Protein AF-0000000082407271 (afdb_homodimer)

Sequence (408 aa):
MTRVTVRSDEFPLDTDLMSVGQLERRRRLTTAVVEMLAAMPSDRIQVKEVSERSGVALGTLYRYFPTKQQLLAAAMAAWSGLESARRPEESRTGGEESNAYERVLALHRREMKAFERRPHFARLEIELHSSSDQFVIESLDQRAAAHRRMLFELMDGIPAETARVAAVAMGGTMLTALALWTSGRIGFAEAQRNVEDVIGLVLRMTRVTVRSDEFPLDTDLMSVGQLERRRRLTTAVVEMLAAMPSDRIQVKEVSERSGVALGTLYRYFPTKQQLLAAAMAAWSGLESARRPEESRTGGEESNAYERVLALHRREMKAFERRPHFARLEIELHSSSDQFVIESLDQRAAAHRRMLFELMDGIPAETARVAAVAMGGTMLTALALWTSGRIGFAEAQRNVEDVIGLVLR

Nearest PDB structures (foldseek):
  3mnl-assembly1_A  TM=8.620E-01  e=9.007E-08  Mycobacterium tuberculosis H37Rv
  5cxg-assembly2_D  TM=8.629E-01  e=4.430E-07  Mycobacterium tuberculosis H37Rv
  5cxg-assembly1_B  TM=8.508E-01  e=5.868E-07  Mycobacterium tuberculosis H37Rv
  5ua1-assembly2_A  TM=8.924E-01  e=3.170E-06  Mycobacterium tuberculosis H37Rv
  6en8-assembly1_E  TM=6.227E-01  e=3.106E-03  Sulfolobus acidocaldarius DSM 639

Solvent-accessible surface area (backbone atoms only — not comparable to full-atom values): 22002 Å² total; per-residue (Å²): 135,79,74,76,72,72,62,76,79,70,54,52,66,58,73,91,75,47,49,72,69,52,49,51,51,51,47,32,46,26,50,36,47,47,57,46,34,71,76,37,49,71,88,74,62,47,68,68,57,40,19,63,71,36,71,42,55,60,69,57,47,40,58,48,27,57,41,71,62,45,41,50,40,50,14,50,52,53,49,51,51,52,56,59,65,62,50,56,70,57,71,74,42,47,60,98,80,59,52,35,50,60,44,48,49,53,52,51,51,50,51,50,50,54,33,66,76,26,54,37,54,38,48,45,55,46,43,56,62,50,49,82,47,66,69,36,47,49,49,52,49,51,54,50,51,55,50,48,53,54,49,54,61,42,34,59,90,50,58,66,67,60,47,52,39,37,50,48,28,48,52,13,22,44,54,46,27,41,37,38,30,72,61,63,77,38,54,63,70,55,28,51,45,54,40,52,47,35,48,47,58,60,58,100,135,80,75,77,74,73,65,77,76,70,54,52,68,57,74,91,76,46,50,72,67,52,47,51,51,50,47,33,44,28,50,36,45,46,57,46,33,71,76,39,48,70,87,74,62,47,68,66,56,39,19,64,72,36,71,41,54,59,70,58,47,39,58,48,27,58,40,70,63,46,42,51,42,49,14,50,53,51,49,52,52,52,56,59,66,62,51,57,70,57,71,76,42,47,58,100,81,58,53,36,50,58,43,48,49,52,51,52,51,50,52,50,50,54,34,68,77,26,54,38,52,38,49,47,56,46,42,57,61,50,48,81,47,65,67,38,46,50,50,52,50,51,52,48,51,55,50,48,53,52,49,55,60,42,33,60,90,51,58,65,69,58,48,53,39,39,48,48,26,49,51,13,21,45,55,46,27,41,36,38,29,72,60,64,77,39,53,66,70,55,28,52,45,54,41,51,47,34,48,46,58,58,59,100

Secondary structure (DSSP, 8-state):
-------GGGSPPPGGG--HHHHHHHHHHHHHHHHHHHHS-GGG--HHHHHHHHT--HHHHHHH-SSHHHHHHHHHHHHHHHHHHTS-GGGSS--TT--HHHHHHHHHHHHHHHHHH-HHHHHHHHHHTT---HHHHHHHHHHHHHHHHHHHHHTTTS-HHHHHHHHHHHHHHHHHHHHHHHTTSS-HHHHHHHHHHHHHHHH-/-------GGGSPPPGGG--HHHHHHHHHHHHHHHHHHHHS-GGG--HHHHHHHHT--HHHHHHH-SSHHHHHHHHHHHHHHHHHHTS-GGGS---TT--HHHHHHHHHHHHHHHHHH-HHHHHHHHHHTT---HHHHHHHHHHHHHHHHHHHHHTTTS-HHHHHHHHHHHHHHHHHHHHHHHTTSS-HHHHHHHHHHHHHHHH-

Radius of gyration: 22.76 Å; Cα contacts (8 Å, |Δi|>4): 440; chains: 2; bounding box: 63×57×62 Å

InterPro domains:
  IPR001647 DNA-binding HTH domain, TetR-type [PF00440] (35-75)
  IPR001647 DNA-binding HTH domain, TetR-type [PS50977] (23-83)
  IPR009057 Homedomain-like superfamily [SSF46689] (21-80)
  IPR050109 HTH-type, TetR-like transcriptional regulator [PTHR30055] (24-203)

Structure (mmCIF, N/CA/C/O backbone):
data_AF-0000000082407271-model_v1
#
loop_
_entity.id
_entity.type
_entity.pdbx_description
1 polymer 'TetR/AcrR family transcriptional regulator'
#
loop_
_atom_site.group_PDB
_atom_site.id
_atom_site.type_symbol
_atom_site.label_atom_id
_atom_site.label_alt_id
_atom_site.label_comp_id
_atom_site.label_asym_id
_atom_site.label_entity_id
_atom_site.label_seq_id
_atom_site.pdbx_PDB_ins_code
_atom_site.Cartn_x
_atom_site.Cartn_y
_atom_site.Cartn_z
_atom_site.occupancy
_atom_site.B_iso_or_equiv
_atom_site.auth_seq_id
_atom_site.auth_comp_id
_atom_site.auth_asym_id
_atom_site.auth_atom_id
_atom_site.pdbx_PDB_model_num
ATOM 1 N N . MET A 1 1 ? 2.389 -2.088 34.719 1 23.22 1 MET A N 1
ATOM 2 C CA . MET A 1 1 ? 1.647 -2.445 33.5 1 23.22 1 MET A CA 1
ATOM 3 C C . MET A 1 1 ? 1.039 -1.208 32.844 1 23.22 1 MET A C 1
ATOM 5 O O . MET A 1 1 ? -0 -0.716 33.281 1 23.22 1 MET A O 1
ATOM 9 N N . THR A 1 2 ? 1.707 -0.12 32.594 1 26.27 2 THR A N 1
ATOM 10 C CA . THR A 1 2 ? 1.34 1.288 32.5 1 26.27 2 THR A CA 1
ATOM 11 C C . THR A 1 2 ? 0.487 1.542 31.266 1 26.27 2 THR A C 1
ATOM 13 O O . THR A 1 2 ? 0.85 1.132 30.172 1 26.27 2 THR A O 1
ATOM 16 N N . ARG A 1 3 ? -0.831 1.722 31.5 1 25.53 3 ARG A N 1
ATOM 17 C CA . ARG A 1 3 ? -1.879 2.041 30.531 1 25.53 3 ARG A CA 1
ATOM 18 C C . ARG A 1 3 ? -1.42 3.129 29.562 1 25.53 3 ARG A C 1
ATOM 20 O O . ARG A 1 3 ? -1.101 4.242 29.984 1 25.53 3 ARG A O 1
ATOM 27 N N . VAL A 1 4 ? -0.718 2.797 28.609 1 34.06 4 VAL A N 1
ATOM 28 C CA . VAL A 1 4 ? -0.452 3.904 27.703 1 34.06 4 VAL A CA 1
ATOM 29 C C . VAL A 1 4 ? -1.736 4.695 27.469 1 34.06 4 VAL A C 1
ATOM 31 O O . VAL A 1 4 ? -2.717 4.16 26.938 1 34.06 4 VAL A O 1
ATOM 34 N N . THR A 1 5 ? -2.154 5.688 28.094 1 30.83 5 THR A N 1
ATOM 35 C CA . THR A 1 5 ? -3.264 6.625 27.969 1 30.83 5 THR A CA 1
ATOM 36 C C . THR A 1 5 ? -3.389 7.129 26.531 1 30.83 5 THR A C 1
ATOM 38 O O . THR A 1 5 ? -2.486 7.793 26.031 1 30.83 5 THR A O 1
ATOM 41 N N . VAL A 1 6 ? -3.906 6.391 25.719 1 40.97 6 VAL A N 1
ATOM 42 C CA . VAL A 1 6 ? -4.289 6.949 24.422 1 40.97 6 VAL A CA 1
ATOM 43 C C . VAL A 1 6 ? -4.914 8.328 24.625 1 40.97 6 VAL A C 1
ATOM 45 O O . VAL A 1 6 ? -5.91 8.469 25.344 1 40.97 6 VAL A O 1
ATOM 48 N N . ARG A 1 7 ? -4.242 9.375 24.531 1 41.72 7 ARG A N 1
ATOM 49 C CA . ARG A 1 7 ? -4.812 10.703 24.719 1 41.72 7 ARG A CA 1
ATOM 50 C C . ARG A 1 7 ? -6.113 10.859 23.938 1 41.72 7 ARG A C 1
ATOM 52 O O . ARG A 1 7 ? -6.227 10.383 22.812 1 41.72 7 ARG A O 1
ATOM 59 N N . SER A 1 8 ? -7.289 10.914 24.453 1 47.66 8 SER A N 1
ATOM 60 C CA . SER A 1 8 ? -8.68 11.117 24.062 1 47.66 8 SER A CA 1
ATOM 61 C C . SER A 1 8 ? -8.766 11.914 22.766 1 47.66 8 SER A C 1
ATOM 63 O O . SER A 1 8 ? -9.672 11.688 21.953 1 47.66 8 SER A O 1
ATOM 65 N N . ASP A 1 9 ? -7.766 12.852 22.453 1 56.47 9 ASP A N 1
ATOM 66 C CA . ASP A 1 9 ? -7.762 13.875 21.406 1 56.47 9 ASP A CA 1
ATOM 67 C C . ASP A 1 9 ? -7.137 13.344 20.125 1 56.47 9 ASP A C 1
ATOM 69 O O . ASP A 1 9 ? -6.922 14.102 19.172 1 56.47 9 ASP A O 1
ATOM 73 N N . GLU A 1 10 ? -6.984 12.008 20.203 1 67.69 10 GLU A N 1
ATOM 74 C CA . GLU A 1 10 ? -6.215 11.469 19.078 1 67.69 10 GLU A CA 1
ATOM 75 C C . GLU A 1 10 ? -7.098 10.641 18.156 1 67.69 10 GLU A C 1
ATOM 77 O O . GLU A 1 10 ? -6.734 10.391 17 1 67.69 10 GLU A O 1
ATOM 82 N N . PHE A 1 11 ? -8.375 10.289 18.672 1 71.06 11 PHE A N 1
ATOM 83 C CA . PHE A 1 11 ? -9.219 9.414 17.875 1 71.06 11 PHE A CA 1
ATOM 84 C C . PHE A 1 11 ? -10.57 10.062 17.609 1 71.06 11 PHE A C 1
ATOM 86 O O . PHE A 1 11 ? -11.094 10.789 18.453 1 71.06 11 PHE A O 1
ATOM 93 N N . PRO A 1 12 ? -11.078 9.781 16.391 1 77.88 12 PRO A N 1
ATOM 94 C CA . PRO A 1 12 ? -12.43 10.25 16.062 1 77.88 12 PRO A CA 1
ATOM 95 C C . PRO A 1 12 ? -13.492 9.672 17 1 77.88 12 PRO A C 1
ATOM 97 O O . PRO A 1 12 ? -13.281 8.609 17.594 1 77.88 12 PRO A O 1
ATOM 100 N N . LEU A 1 13 ? -14.523 10.359 17.141 1 71.62 13 LEU A N 1
ATOM 101 C CA . LEU A 1 13 ? -15.672 9.883 17.891 1 71.62 13 LEU A CA 1
ATOM 102 C C . LEU A 1 13 ? -16.219 8.586 17.297 1 71.62 13 LEU A C 1
ATOM 104 O O . LEU A 1 13 ? -16.266 8.43 16.078 1 71.62 13 LEU A O 1
ATOM 108 N N . ASP A 1 14 ? -16.516 7.688 18.156 1 77.75 14 ASP A N 1
ATOM 109 C CA . ASP A 1 14 ? -17.109 6.418 17.75 1 77.75 14 ASP A CA 1
ATOM 110 C C . ASP A 1 14 ? -18.516 6.629 17.172 1 77.75 14 ASP A C 1
ATOM 112 O O . ASP A 1 14 ? -19.391 7.168 17.844 1 77.75 14 ASP A O 1
ATOM 116 N N . THR A 1 15 ? -18.719 6.188 16.016 1 82.31 15 THR A N 1
ATOM 117 C CA . THR A 1 15 ? -19.969 6.406 15.305 1 82.31 15 THR A CA 1
ATOM 118 C C . THR A 1 15 ? -21.141 5.738 16.047 1 82.31 15 THR A C 1
ATOM 120 O O . THR A 1 15 ? -22.266 6.203 15.969 1 82.31 15 THR A O 1
ATOM 123 N N . ASP A 1 16 ? -20.828 4.672 16.766 1 82.5 16 ASP A N 1
ATOM 124 C CA . ASP A 1 16 ? -21.859 3.941 17.484 1 82.5 16 ASP A CA 1
ATOM 125 C C . ASP A 1 16 ? -22.391 4.758 18.672 1 82.5 16 ASP A C 1
ATOM 127 O O . ASP A 1 16 ? -23.469 4.473 19.188 1 82.5 16 ASP A O 1
ATOM 131 N N . LEU A 1 17 ? -21.719 5.762 19.062 1 86 17 LEU A N 1
ATOM 132 C CA . LEU A 1 17 ? -22.078 6.562 20.219 1 86 17 LEU A CA 1
ATOM 133 C C . LEU A 1 17 ? -22.641 7.918 19.812 1 86 17 LEU A C 1
ATOM 135 O O . LEU A 1 17 ? -23.031 8.719 20.656 1 86 17 LEU A O 1
ATOM 139 N N . MET A 1 18 ? -22.734 8.047 18.531 1 88.56 18 MET A N 1
ATOM 140 C CA . MET A 1 18 ? -23.125 9.367 18.031 1 88.56 18 MET A CA 1
ATOM 141 C C . MET A 1 18 ? -24.641 9.492 17.953 1 88.56 18 MET A C 1
ATOM 143 O O . MET A 1 18 ? -25.328 8.531 17.625 1 88.56 18 MET A O 1
ATOM 147 N N . SER A 1 19 ? -25.062 10.672 18.266 1 92.19 19 SER A N 1
ATOM 148 C CA . SER A 1 19 ? -26.469 11.008 18.047 1 92.19 19 SER A CA 1
ATOM 149 C C . SER A 1 19 ? -26.781 11.148 16.562 1 92.19 19 SER A C 1
ATOM 151 O O . SER A 1 19 ? -25.875 11.133 15.734 1 92.19 19 SER A O 1
ATOM 153 N N . VAL A 1 20 ? -28.047 11.273 16.297 1 93.44 20 VAL A N 1
ATOM 154 C CA . VAL A 1 20 ? -28.484 11.453 14.914 1 93.44 20 VAL A CA 1
ATOM 155 C C . VAL A 1 20 ? -27.891 12.742 14.344 1 93.44 20 VAL A C 1
ATOM 157 O O . VAL A 1 20 ? -27.438 12.766 13.203 1 93.44 20 VAL A O 1
ATOM 160 N N . GLY A 1 21 ? -27.859 13.773 15.141 1 93.94 21 GLY A N 1
ATOM 161 C CA . GLY A 1 21 ? -27.281 15.047 14.727 1 93.94 21 GLY A CA 1
ATOM 162 C C . GLY A 1 21 ? -25.797 14.977 14.477 1 93.94 21 GLY A C 1
ATOM 163 O O . GLY A 1 21 ? -25.281 15.594 13.531 1 93.94 21 GLY A O 1
ATOM 164 N N . GLN A 1 22 ? -25.172 14.234 15.328 1 93.88 22 GLN A N 1
ATOM 165 C CA . GLN A 1 22 ? -23.734 14.055 15.18 1 93.88 22 GLN A CA 1
ATOM 166 C C . GLN A 1 22 ? -23.391 13.266 13.922 1 93.88 22 GLN A C 1
ATOM 168 O O . GLN A 1 22 ? -22.438 13.578 13.219 1 93.88 22 GLN A O 1
ATOM 173 N N . LEU A 1 23 ? -24.234 12.281 13.672 1 95.31 23 LEU A N 1
ATOM 174 C CA . LEU A 1 23 ? -24.031 11.461 12.477 1 95.31 23 LEU A CA 1
ATOM 175 C C . LEU A 1 23 ? -24.25 12.289 11.211 1 95.31 23 LEU A C 1
ATOM 177 O O . LEU A 1 23 ? -23.547 12.102 10.219 1 95.31 23 LEU A O 1
ATOM 181 N N . GLU A 1 24 ? -25.203 13.109 11.289 1 95.88 24 GLU A N 1
ATOM 182 C CA . GLU A 1 24 ? -25.484 13.977 10.148 1 95.88 24 GLU A CA 1
ATOM 183 C C . GLU A 1 24 ? -24.328 14.938 9.898 1 95.88 24 GLU A C 1
ATOM 185 O O . GLU A 1 24 ? -23.953 15.195 8.75 1 95.88 24 GLU A O 1
ATOM 190 N N . ARG A 1 25 ? -23.766 15.492 10.93 1 96.19 25 ARG A N 1
ATOM 191 C CA . ARG A 1 25 ? -22.625 16.375 10.805 1 96.19 25 ARG A CA 1
ATOM 192 C C . ARG A 1 25 ? -21.422 15.625 10.227 1 96.19 25 ARG A C 1
ATOM 194 O O . ARG A 1 25 ? -20.719 16.156 9.359 1 96.19 25 ARG A O 1
ATOM 201 N N . ARG A 1 26 ? -21.219 14.477 10.734 1 96.38 26 ARG A N 1
ATOM 202 C CA . ARG A 1 26 ? -20.141 13.641 10.234 1 96.38 26 ARG A CA 1
ATOM 203 C C . ARG A 1 26 ? -20.297 13.375 8.742 1 96.38 26 ARG A C 1
ATOM 205 O O . ARG A 1 26 ? -19.328 13.445 7.98 1 96.38 26 ARG A O 1
ATOM 212 N N . ARG A 1 27 ? -21.531 13.07 8.391 1 96.69 27 ARG A N 1
ATOM 213 C CA . ARG A 1 27 ? -21.844 12.789 6.992 1 96.69 27 ARG A CA 1
ATOM 214 C C . ARG A 1 27 ? -21.578 14.008 6.113 1 96.69 27 ARG A C 1
ATOM 216 O O . ARG A 1 27 ? -21.047 13.883 5.008 1 96.69 27 ARG A O 1
ATOM 223 N N . ARG A 1 28 ? -21.906 15.141 6.57 1 98.12 28 ARG A N 1
ATOM 224 C CA . ARG A 1 28 ? -21.672 16.359 5.809 1 98.12 28 ARG A CA 1
ATOM 225 C C . ARG A 1 28 ? -20.188 16.609 5.594 1 98.12 28 ARG A C 1
ATOM 227 O O . ARG A 1 28 ? -19.766 17.047 4.52 1 98.12 28 ARG A O 1
ATOM 234 N N . LEU A 1 29 ? -19.438 16.281 6.621 1 98.06 29 LEU A N 1
ATOM 235 C CA . LEU A 1 29 ? -18 16.453 6.531 1 98.06 29 LEU A CA 1
ATOM 236 C C . LEU A 1 29 ? -17.406 15.5 5.488 1 98.06 29 LEU A C 1
ATOM 238 O O . LEU A 1 29 ? -16.656 15.93 4.605 1 98.06 29 LEU A O 1
ATOM 242 N N . THR A 1 30 ? -17.828 14.25 5.562 1 97.88 30 THR A N 1
ATOM 243 C CA . THR A 1 30 ? -17.25 13.266 4.652 1 97.88 30 THR A CA 1
ATOM 244 C C . THR A 1 30 ? -17.766 13.492 3.229 1 97.88 30 THR A C 1
ATOM 246 O O . THR A 1 30 ? -17.016 13.328 2.266 1 97.88 30 THR A O 1
ATOM 249 N N . THR A 1 31 ? -19 13.938 3.123 1 97.81 31 THR A N 1
ATOM 250 C CA . THR A 1 31 ? -19.578 14.219 1.81 1 97.81 31 THR A CA 1
ATOM 251 C C . THR A 1 31 ? -18.828 15.383 1.146 1 97.81 31 THR A C 1
ATOM 253 O O . THR A 1 31 ? -18.531 15.336 -0.048 1 97.81 31 THR A O 1
ATOM 256 N N . ALA A 1 32 ? -18.531 16.375 1.905 1 98.56 32 ALA A N 1
ATOM 257 C CA . ALA A 1 32 ? -17.781 17.516 1.384 1 98.56 32 ALA A CA 1
ATOM 258 C C . ALA A 1 32 ? -16.422 17.078 0.856 1 98.56 32 ALA A C 1
ATOM 260 O O . ALA A 1 32 ? -16 17.516 -0.215 1 98.56 32 ALA A O 1
ATOM 261 N N . VAL A 1 33 ? -15.758 16.234 1.576 1 98.62 33 VAL A N 1
ATOM 262 C CA . VAL A 1 33 ? -14.43 15.773 1.18 1 98.62 33 VAL A CA 1
ATOM 263 C C . VAL A 1 33 ? -14.539 14.914 -0.077 1 98.62 33 VAL A C 1
ATOM 265 O O . VAL A 1 33 ? -13.719 15.023 -0.986 1 98.62 33 VAL A O 1
ATOM 268 N N . VAL A 1 34 ? -15.57 14.062 -0.129 1 98.12 34 VAL A N 1
ATOM 269 C CA . VAL A 1 34 ? -15.797 13.219 -1.299 1 98.12 34 VAL A CA 1
ATOM 270 C C . VAL A 1 34 ? -15.977 14.086 -2.539 1 98.12 34 VAL A C 1
ATOM 272 O O . VAL A 1 34 ? -15.406 13.805 -3.596 1 98.12 34 VAL A O 1
ATOM 275 N N . GLU A 1 35 ? -16.688 15.141 -2.393 1 97.81 35 GLU A N 1
ATOM 276 C CA . GLU A 1 35 ? -16.922 16.062 -3.5 1 97.81 35 GLU A CA 1
ATOM 277 C C . GLU A 1 35 ? -15.633 16.781 -3.908 1 97.81 35 GLU A C 1
ATOM 279 O O . GLU A 1 35 ? -15.367 16.953 -5.098 1 97.81 35 GLU A O 1
ATOM 284 N N . MET A 1 36 ? -14.891 17.156 -2.961 1 98.31 36 MET A N 1
ATOM 285 C CA . MET A 1 36 ? -13.641 17.859 -3.234 1 98.31 36 MET A CA 1
ATOM 286 C C . MET A 1 36 ? -12.641 16.938 -3.912 1 98.31 36 MET A C 1
ATOM 288 O O . MET A 1 36 ? -11.93 17.344 -4.832 1 98.31 36 MET A O 1
ATOM 292 N N . LEU A 1 37 ? -12.594 15.672 -3.49 1 97.69 37 LEU A N 1
ATOM 293 C CA . LEU A 1 37 ? -11.68 14.688 -4.051 1 97.69 37 LEU A CA 1
ATOM 294 C C . LEU A 1 37 ? -12.008 14.406 -5.516 1 97.69 37 LEU A C 1
ATOM 296 O O . LEU A 1 37 ? -11.148 13.953 -6.273 1 97.69 37 LEU A O 1
ATOM 300 N N . ALA A 1 38 ? -13.234 14.648 -5.898 1 96.06 38 ALA A N 1
ATOM 301 C CA . ALA A 1 38 ? -13.617 14.492 -7.301 1 96.06 38 ALA A CA 1
ATOM 302 C C . ALA A 1 38 ? -12.922 15.531 -8.172 1 96.06 38 ALA A C 1
ATOM 304 O O . ALA A 1 38 ? -12.664 15.289 -9.359 1 96.06 38 ALA A O 1
ATOM 305 N N . ALA A 1 39 ? -12.508 16.641 -7.539 1 95.94 39 ALA A N 1
ATOM 306 C CA . ALA A 1 39 ? -12.023 17.781 -8.32 1 95.94 39 ALA A CA 1
ATOM 307 C C . ALA A 1 39 ? -10.531 18.016 -8.078 1 95.94 39 ALA A C 1
ATOM 309 O O . ALA A 1 39 ? -9.852 18.609 -8.914 1 95.94 39 ALA A O 1
ATOM 310 N N . MET A 1 40 ? -10.031 17.562 -6.945 1 96.56 40 MET A N 1
ATOM 311 C CA . MET A 1 40 ? -8.648 17.891 -6.617 1 96.56 40 MET A CA 1
ATOM 312 C C . MET A 1 40 ? -8 16.797 -5.789 1 96.56 40 MET A C 1
ATOM 314 O O . MET A 1 40 ? -8.695 16.016 -5.137 1 96.56 40 MET A O 1
ATOM 318 N N . PRO A 1 41 ? -6.691 16.703 -5.859 1 95.5 41 PRO A N 1
ATOM 319 C CA . PRO A 1 41 ? -5.984 15.719 -5.043 1 95.5 41 PRO A CA 1
ATOM 320 C C . PRO A 1 41 ? -6.059 16.031 -3.549 1 95.5 41 PRO A C 1
ATOM 322 O O . PRO A 1 41 ? -6.367 17.156 -3.164 1 95.5 41 PRO A O 1
ATOM 325 N N . SER A 1 42 ? -5.797 15.078 -2.734 1 95.94 42 SER A N 1
ATOM 326 C CA . SER A 1 42 ? -5.988 15.156 -1.29 1 95.94 42 SER A CA 1
ATOM 327 C C . SER A 1 42 ? -5.098 16.234 -0.672 1 95.94 42 SER A C 1
ATOM 329 O O . SER A 1 42 ? -5.473 16.875 0.313 1 95.94 42 SER A O 1
ATOM 331 N N . ASP A 1 43 ? -3.928 16.391 -1.252 1 92.56 43 ASP A N 1
ATOM 332 C CA . ASP A 1 43 ? -2.975 17.312 -0.649 1 92.56 43 ASP A CA 1
ATOM 333 C C . ASP A 1 43 ? -3.412 18.766 -0.851 1 92.56 43 ASP A C 1
ATOM 335 O O . ASP A 1 43 ? -2.92 19.672 -0.172 1 92.56 43 ASP A O 1
ATOM 339 N N . ARG A 1 44 ? -4.324 19.047 -1.678 1 96.19 44 ARG A N 1
ATOM 340 C CA . ARG A 1 44 ? -4.816 20.391 -1.948 1 96.19 44 ARG A CA 1
ATOM 341 C C . ARG A 1 44 ? -6.078 20.688 -1.146 1 96.19 44 ARG A C 1
ATOM 343 O O . ARG A 1 44 ? -6.562 21.812 -1.134 1 96.19 44 ARG A O 1
ATOM 350 N N . ILE A 1 45 ? -6.609 19.688 -0.519 1 97.38 45 ILE A N 1
ATOM 351 C CA . ILE A 1 45 ? -7.809 19.875 0.287 1 97.38 45 ILE A CA 1
ATOM 352 C C . ILE A 1 45 ? -7.449 20.594 1.589 1 97.38 45 ILE A C 1
ATOM 354 O O . ILE A 1 45 ? -6.559 20.141 2.32 1 97.38 45 ILE A O 1
ATOM 358 N N . GLN A 1 46 ? -8.109 21.688 1.795 1 97.62 46 GLN A N 1
ATOM 359 C CA . GLN A 1 46 ? -7.934 22.438 3.029 1 97.62 46 GLN A CA 1
ATOM 360 C C . GLN A 1 46 ? -9.094 22.203 3.99 1 97.62 46 GLN A C 1
ATOM 362 O O . GLN A 1 46 ? -10.266 22.297 3.596 1 97.62 46 GLN A O 1
ATOM 367 N N . VAL A 1 47 ? -8.766 21.938 5.223 1 97.62 47 VAL A N 1
ATOM 368 C CA . VAL A 1 47 ? -9.773 21.625 6.223 1 97.62 47 VAL A CA 1
ATOM 369 C C . VAL A 1 47 ? -10.711 22.812 6.418 1 97.62 47 VAL A C 1
ATOM 371 O O . VAL A 1 47 ? -11.906 22.641 6.68 1 97.62 47 VAL A O 1
ATOM 374 N N . LYS A 1 48 ? -10.133 23.984 6.281 1 98.12 48 LYS A N 1
ATOM 375 C CA . LYS A 1 48 ? -10.961 25.188 6.379 1 98.12 48 LYS A CA 1
ATOM 376 C C . LYS A 1 48 ? -12.039 25.203 5.301 1 98.12 48 LYS A C 1
ATOM 378 O O . LYS A 1 48 ? -13.18 25.594 5.562 1 98.12 48 LYS A O 1
ATOM 383 N N . GLU A 1 49 ? -11.68 24.812 4.129 1 98.38 49 GLU A N 1
ATOM 384 C CA . GLU A 1 49 ? -12.641 24.766 3.029 1 98.38 49 GLU A CA 1
ATOM 385 C C . GLU A 1 49 ? -13.68 23.672 3.258 1 98.38 49 GLU A C 1
ATOM 387 O O . GLU A 1 49 ? -14.852 23.844 2.906 1 98.38 49 GLU A O 1
ATOM 392 N N . VAL A 1 50 ? -13.242 22.531 3.844 1 98.56 50 VAL A N 1
ATOM 393 C CA . VAL A 1 50 ? -14.18 21.453 4.18 1 98.56 50 VAL A CA 1
ATOM 394 C C . VAL A 1 50 ? -15.227 21.984 5.164 1 98.56 50 VAL A C 1
ATOM 396 O O . VAL A 1 50 ? -16.422 21.703 5.016 1 98.56 50 VAL A O 1
ATOM 399 N N . SER A 1 51 ? -14.703 22.672 6.156 1 98.5 51 SER A N 1
ATOM 400 C CA . SER A 1 51 ? -15.594 23.297 7.141 1 98.5 51 SER A CA 1
ATOM 401 C C . SER A 1 51 ? -16.609 24.203 6.473 1 98.5 51 SER A C 1
ATOM 403 O O . SER A 1 51 ? -17.812 24.094 6.738 1 98.5 51 SER A O 1
ATOM 405 N N . GLU A 1 52 ? -16.172 25.031 5.602 1 98.31 52 GLU A N 1
ATOM 406 C CA . GLU A 1 52 ? -17.031 25.984 4.906 1 98.31 52 GLU A CA 1
ATOM 407 C C . GLU A 1 52 ? -18.062 25.266 4.031 1 98.31 52 GLU A C 1
ATOM 409 O O . GLU A 1 52 ? -19.25 25.578 4.09 1 98.31 52 GLU A O 1
ATOM 414 N N . ARG A 1 53 ? -17.703 24.297 3.326 1 98 53 ARG A N 1
ATOM 415 C CA . ARG A 1 53 ? -18.562 23.594 2.379 1 98 53 ARG A CA 1
ATOM 416 C C . ARG A 1 53 ? -19.578 22.719 3.107 1 98 53 ARG A C 1
ATOM 418 O O . ARG A 1 53 ? -20.703 22.547 2.641 1 98 53 ARG A O 1
ATOM 425 N N . SER A 1 54 ? -19.141 22.156 4.188 1 98.25 54 SER A N 1
ATOM 426 C CA . SER A 1 54 ? -20 21.234 4.926 1 98.25 54 SER A CA 1
ATOM 427 C C . SER A 1 54 ? -20.969 21.984 5.832 1 98.25 54 SER A C 1
ATOM 429 O O . SER A 1 54 ? -21.953 21.422 6.305 1 98.25 54 SER A O 1
ATOM 431 N N . GLY A 1 55 ? -20.609 23.188 6.184 1 98.25 55 GLY A N 1
ATOM 432 C CA . GLY A 1 55 ? -21.391 23.938 7.152 1 98.25 55 GLY A CA 1
ATOM 433 C C . GLY A 1 55 ? -21.109 23.547 8.586 1 98.25 55 GLY A C 1
ATOM 434 O O . GLY A 1 55 ? -21.891 23.844 9.492 1 98.25 55 GLY A O 1
ATOM 435 N N . VAL A 1 56 ? -20.078 22.781 8.789 1 97.94 56 VAL A N 1
ATOM 436 C CA . VAL A 1 56 ? -19.656 22.391 10.133 1 97.94 56 VAL A CA 1
ATOM 437 C C . VAL A 1 56 ? -18.469 23.25 10.57 1 97.94 56 VAL A C 1
ATOM 439 O O . VAL A 1 56 ? -17.5 23.406 9.828 1 97.94 56 VAL A O 1
ATOM 442 N N . ALA A 1 57 ? -18.562 23.844 11.742 1 97.31 57 ALA A N 1
ATOM 443 C CA . ALA A 1 57 ? -17.516 24.719 12.25 1 97.31 57 ALA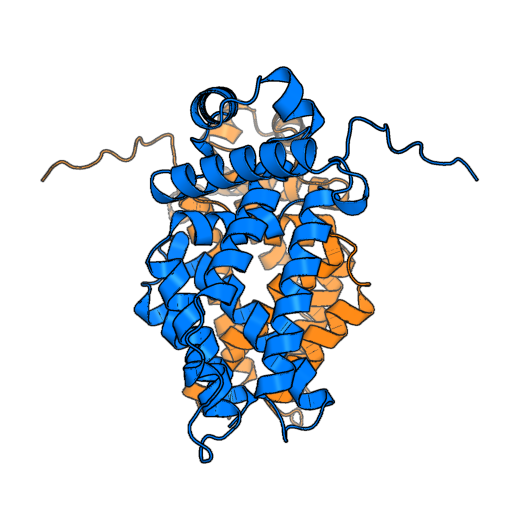 A CA 1
ATOM 444 C C . ALA A 1 57 ? -16.172 23.969 12.336 1 97.31 57 ALA A C 1
ATOM 446 O O . ALA A 1 57 ? -16.141 22.797 12.688 1 97.31 57 ALA A O 1
ATOM 447 N N . LEU A 1 58 ? -15.078 24.766 12.086 1 96.94 58 LEU A N 1
ATOM 448 C CA . LEU A 1 58 ? -13.734 24.188 12.039 1 96.94 58 LEU A CA 1
ATOM 449 C C . LEU A 1 58 ? -13.398 23.484 13.344 1 96.94 58 LEU A C 1
ATOM 451 O O . LEU A 1 58 ? -12.82 22.391 13.344 1 96.94 58 LEU A O 1
ATOM 455 N N . GLY A 1 59 ? -13.758 24.062 14.453 1 95.88 59 GLY A N 1
ATOM 456 C CA . GLY A 1 59 ? -13.539 23.438 15.742 1 95.88 59 GLY A CA 1
ATOM 457 C C . GLY A 1 59 ? -14.258 22.109 15.891 1 95.88 59 GLY A C 1
ATOM 458 O O . GLY A 1 59 ? -13.688 21.141 16.391 1 95.88 59 GLY A O 1
ATOM 459 N N . THR A 1 60 ? -15.484 22.047 15.508 1 95.5 60 THR A N 1
ATOM 460 C CA . THR A 1 60 ? -16.281 20.812 15.531 1 95.5 60 THR A CA 1
ATOM 461 C C . THR A 1 60 ? -15.68 19.75 14.617 1 95.5 60 THR A C 1
ATOM 463 O O . THR A 1 60 ? -15.641 18.578 14.977 1 95.5 60 THR A O 1
ATOM 466 N N . LEU A 1 61 ? -15.227 20.172 13.422 1 96.81 61 LEU A N 1
ATOM 467 C CA . LEU A 1 61 ? -14.57 19.25 12.492 1 96.81 61 LEU A CA 1
ATOM 468 C C . LEU A 1 61 ? -13.414 18.531 13.18 1 96.81 61 LEU A C 1
ATOM 470 O O . LEU A 1 61 ? -13.289 17.312 13.062 1 96.81 61 LEU A O 1
ATOM 474 N N . TYR A 1 62 ? -12.641 19.219 13.969 1 95.19 62 TYR A N 1
ATOM 475 C CA . TYR A 1 62 ? -11.469 18.641 14.609 1 95.19 62 TYR A CA 1
ATOM 476 C C . TYR A 1 62 ? -11.867 17.766 15.797 1 95.19 62 TYR A C 1
ATOM 478 O O . TYR A 1 62 ? -11.102 16.891 16.219 1 95.19 62 TYR A O 1
ATOM 486 N N . ARG A 1 63 ? -13.078 18.047 16.297 1 93.31 63 ARG A N 1
ATOM 487 C CA . ARG A 1 63 ? -13.617 17.141 17.312 1 93.31 63 ARG A CA 1
ATOM 488 C C . ARG A 1 63 ? -13.969 15.797 16.703 1 93.31 63 ARG A C 1
ATOM 490 O O . ARG A 1 63 ? -13.805 14.758 17.344 1 93.31 63 ARG A O 1
ATOM 497 N N . TYR A 1 64 ? -14.422 15.836 15.5 1 94.81 64 TYR A N 1
ATOM 498 C CA . TYR A 1 64 ? -14.812 14.617 14.805 1 94.81 64 TYR A CA 1
ATOM 499 C C . TYR A 1 64 ? -13.594 13.898 14.227 1 94.81 64 TYR A C 1
ATOM 501 O O . TYR A 1 64 ? -13.484 12.68 14.328 1 94.81 64 TYR A O 1
ATOM 509 N N . PHE A 1 65 ? -12.758 14.688 13.602 1 96.56 65 PHE A N 1
ATOM 510 C CA . PHE A 1 65 ? -11.547 14.18 12.961 1 96.56 65 PHE A CA 1
ATOM 511 C C . PHE A 1 65 ? -10.336 15.016 13.352 1 96.56 65 PHE A C 1
ATOM 513 O O . PHE A 1 65 ? -10 15.984 12.664 1 96.56 65 PHE A O 1
ATOM 520 N N . PRO A 1 66 ? -9.594 14.531 14.297 1 95.06 66 PRO A N 1
ATOM 521 C CA . PRO A 1 66 ? -8.477 15.305 14.844 1 95.06 66 PRO A CA 1
ATOM 522 C C . PRO A 1 66 ? -7.395 15.594 13.812 1 95.06 66 PRO A C 1
ATOM 524 O O . PRO A 1 66 ? -6.672 16.578 13.93 1 95.06 66 PRO A O 1
ATOM 527 N N . THR A 1 67 ? -7.297 14.695 12.797 1 94.31 67 THR A N 1
ATOM 528 C CA . THR A 1 67 ? -6.301 14.93 11.758 1 94.31 67 THR A CA 1
ATOM 529 C C . THR A 1 67 ? -6.938 14.875 10.375 1 94.31 67 THR A C 1
ATOM 531 O O . THR A 1 67 ? -7.984 14.25 10.188 1 94.31 67 THR A O 1
ATOM 534 N N . LYS A 1 68 ? -6.312 15.523 9.445 1 95.12 68 LYS A N 1
ATOM 535 C CA . LYS A 1 68 ? -6.766 15.5 8.055 1 95.12 68 LYS A CA 1
ATOM 536 C C . LYS A 1 68 ? -6.809 14.07 7.52 1 95.12 68 LYS A C 1
ATOM 538 O O . LYS A 1 68 ? -7.727 13.711 6.777 1 95.12 68 LYS A O 1
ATOM 543 N N . GLN A 1 69 ? -5.84 13.281 7.938 1 94.75 69 GLN A N 1
ATOM 544 C CA . GLN A 1 69 ? -5.758 11.898 7.461 1 94.75 69 GLN A CA 1
ATOM 545 C C . GLN A 1 69 ? -6.973 11.094 7.91 1 94.75 69 GLN A C 1
ATOM 547 O O . GLN A 1 69 ? -7.488 10.266 7.152 1 94.75 69 GLN A O 1
ATOM 552 N N . GLN A 1 70 ? -7.367 11.344 9.109 1 96.81 70 GLN A N 1
ATOM 553 C CA . GLN A 1 70 ? -8.539 10.641 9.625 1 96.81 70 GLN A CA 1
ATOM 554 C C . GLN A 1 70 ? -9.805 11.047 8.867 1 96.81 70 GLN A C 1
ATOM 556 O O . GLN A 1 70 ? -10.641 10.195 8.555 1 96.81 70 GLN A O 1
ATOM 561 N N . LEU A 1 71 ? -9.891 12.32 8.57 1 97.62 71 LEU A N 1
ATOM 562 C CA . LEU A 1 71 ? -11.008 12.828 7.773 1 97.62 71 LEU A CA 1
ATOM 563 C C . LEU A 1 71 ? -11.008 12.211 6.379 1 97.62 71 LEU A C 1
ATOM 565 O O . LEU A 1 71 ? -12.047 11.773 5.887 1 97.62 71 LEU A O 1
ATOM 569 N N . LEU A 1 72 ? -9.875 12.141 5.766 1 97.94 72 LEU A N 1
ATOM 570 C CA . LEU A 1 72 ? -9.734 11.578 4.426 1 97.94 72 LEU A CA 1
ATOM 571 C C . LEU A 1 72 ? -10.078 10.094 4.422 1 97.94 72 LEU A C 1
ATOM 573 O O . LEU A 1 72 ? -10.727 9.609 3.496 1 97.94 72 LEU A O 1
ATOM 577 N N . ALA A 1 73 ? -9.641 9.383 5.434 1 97.5 73 ALA A N 1
ATOM 578 C CA . ALA A 1 73 ? -9.961 7.969 5.555 1 97.5 73 ALA A CA 1
ATOM 579 C C . ALA A 1 73 ? -11.469 7.758 5.676 1 97.5 73 ALA A C 1
ATOM 581 O O . ALA A 1 73 ? -12.023 6.84 5.066 1 97.5 73 ALA A O 1
ATOM 582 N N . ALA A 1 74 ? -12.078 8.617 6.469 1 97.25 74 ALA A N 1
ATOM 583 C CA . ALA A 1 74 ? -13.523 8.531 6.645 1 97.25 74 ALA A CA 1
ATOM 584 C C . ALA A 1 74 ? -14.25 8.828 5.336 1 97.25 74 ALA A C 1
ATOM 586 O O . ALA A 1 74 ? -15.266 8.203 5.027 1 97.25 74 ALA A O 1
ATOM 587 N N . ALA A 1 75 ? -13.789 9.766 4.613 1 97.75 75 ALA A N 1
ATOM 588 C CA . ALA A 1 75 ? -14.375 10.109 3.32 1 97.75 75 ALA A CA 1
ATOM 589 C C . ALA A 1 75 ? -14.242 8.945 2.338 1 97.75 75 ALA A C 1
ATOM 591 O O . ALA A 1 75 ? -15.164 8.672 1.569 1 97.75 75 ALA A O 1
ATOM 592 N N . MET A 1 76 ? -13.094 8.297 2.342 1 97.38 76 MET A N 1
ATOM 593 C CA . MET A 1 76 ? -12.883 7.129 1.492 1 97.38 76 MET A CA 1
ATOM 594 C C . MET A 1 76 ? -13.883 6.027 1.824 1 97.38 76 MET A C 1
ATOM 596 O O . MET A 1 76 ? -14.43 5.387 0.925 1 97.38 76 MET A O 1
ATOM 600 N N . ALA A 1 77 ? -14.078 5.797 3.092 1 95.75 77 ALA A N 1
ATOM 601 C CA . ALA A 1 77 ? -15.047 4.793 3.533 1 95.75 77 ALA A CA 1
ATOM 602 C C . ALA A 1 77 ? -16.453 5.152 3.074 1 95.75 77 ALA A C 1
ATOM 604 O O . ALA A 1 77 ? -17.219 4.281 2.633 1 95.75 77 ALA A O 1
ATOM 605 N N . ALA A 1 78 ? -16.75 6.418 3.188 1 95 78 ALA A N 1
ATOM 606 C CA . ALA A 1 78 ? -18.062 6.891 2.746 1 95 78 ALA A CA 1
ATOM 607 C C . ALA A 1 78 ? -18.234 6.684 1.246 1 95 78 ALA A C 1
ATOM 609 O O . ALA A 1 78 ? -19.297 6.227 0.8 1 95 78 ALA A O 1
ATOM 610 N N . TRP A 1 79 ? -17.234 6.988 0.556 1 95.12 79 TRP A N 1
ATOM 611 C CA . TRP A 1 79 ? -17.281 6.824 -0.894 1 95.12 79 TRP A CA 1
ATOM 612 C C . TRP A 1 79 ? -17.422 5.355 -1.271 1 95.12 79 TRP A C 1
ATOM 614 O O . TRP A 1 79 ? -18.188 5.012 -2.17 1 95.12 79 TRP A O 1
ATOM 624 N N . SER A 1 80 ? -16.688 4.477 -0.637 1 91.62 80 SER A N 1
ATOM 625 C CA . SER A 1 80 ? -16.734 3.041 -0.899 1 91.62 80 SER A CA 1
ATOM 626 C C . SER A 1 80 ? -18.141 2.49 -0.653 1 91.62 80 SER A C 1
ATOM 628 O O . SER A 1 80 ? -18.609 1.608 -1.379 1 91.62 80 SER A O 1
ATOM 630 N N . GLY A 1 81 ? -18.734 3.004 0.382 1 86.62 81 GLY A N 1
ATOM 631 C CA . GLY A 1 81 ? -20.109 2.621 0.671 1 86.62 81 GLY A CA 1
ATOM 632 C C . GLY A 1 81 ? -21.078 3.033 -0.415 1 86.62 81 GLY A C 1
ATOM 633 O O . GLY A 1 81 ? -21.984 2.273 -0.765 1 86.62 81 GLY A O 1
ATOM 634 N N . LEU A 1 82 ? -20.906 4.176 -0.944 1 84.31 82 LEU A N 1
ATOM 635 C CA . LEU A 1 82 ? -21.75 4.684 -2.021 1 84.31 82 LEU A CA 1
ATOM 636 C C . LEU A 1 82 ? -21.578 3.84 -3.281 1 84.31 82 LEU A C 1
ATOM 638 O O . LEU A 1 82 ? -22.562 3.525 -3.955 1 84.31 82 LEU A O 1
ATOM 642 N N . GLU A 1 83 ? -20.375 3.488 -3.547 1 84.19 83 GLU A N 1
ATOM 643 C CA . GLU A 1 83 ? -20.094 2.68 -4.73 1 84.19 83 GLU A CA 1
ATOM 644 C C . GLU A 1 83 ? -20.672 1.272 -4.586 1 84.19 83 GLU A C 1
ATOM 646 O O . GLU A 1 83 ? -21.141 0.687 -5.562 1 84.19 83 GLU A O 1
ATOM 651 N N . SER A 1 84 ? -20.609 0.784 -3.404 1 80.62 84 SER A N 1
ATOM 652 C CA . SER A 1 84 ? -21.172 -0.536 -3.133 1 80.62 84 SER A CA 1
ATOM 653 C C . SER A 1 84 ? -22.688 -0.532 -3.279 1 80.62 84 SER A C 1
ATOM 655 O O . SER A 1 84 ? -23.281 -1.511 -3.744 1 80.62 84 SER A O 1
ATOM 657 N N . ALA A 1 85 ? -23.234 0.554 -2.943 1 73.31 85 ALA A N 1
ATOM 658 C CA . ALA A 1 85 ? -24.688 0.683 -3 1 73.31 85 ALA A CA 1
ATOM 659 C C . ALA A 1 85 ? -25.172 0.832 -4.441 1 73.31 85 ALA A C 1
ATOM 661 O O . ALA A 1 85 ? -26.328 0.522 -4.754 1 73.31 85 ALA A O 1
ATOM 662 N N . ARG A 1 86 ? -24.375 1.399 -5.254 1 73.31 86 ARG A N 1
ATOM 663 C CA . ARG A 1 86 ? -24.703 1.599 -6.66 1 73.31 86 ARG A CA 1
ATOM 664 C C . ARG A 1 86 ? -24.594 0.294 -7.441 1 73.31 86 ARG A C 1
ATOM 666 O O . ARG A 1 86 ? -24.984 0.227 -8.609 1 73.31 86 ARG A O 1
ATOM 673 N N . ARG A 1 87 ? -24.109 -0.679 -6.871 1 67.56 87 ARG A N 1
ATOM 674 C CA . ARG A 1 87 ? -23.938 -1.962 -7.547 1 67.56 87 ARG A CA 1
ATOM 675 C C . ARG A 1 87 ? -25.281 -2.525 -7.996 1 67.56 87 ARG A C 1
ATOM 677 O O . ARG A 1 87 ? -26.203 -2.67 -7.191 1 67.56 87 ARG A O 1
ATOM 684 N N . PRO A 1 88 ? -25.469 -2.381 -9.414 1 55.19 88 PRO A N 1
ATOM 685 C CA . PRO A 1 88 ? -26.734 -2.939 -9.859 1 55.19 88 PRO A CA 1
ATOM 686 C C . PRO A 1 88 ? -26.984 -4.348 -9.32 1 55.19 88 PRO A C 1
ATOM 688 O O . PRO A 1 88 ? -26.047 -5.109 -9.117 1 55.19 88 PRO A O 1
ATOM 691 N N . GLU A 1 89 ? -28.141 -4.617 -8.836 1 50.66 89 GLU A N 1
ATOM 692 C CA . GLU A 1 89 ? -28.641 -5.934 -8.453 1 50.66 89 GLU A CA 1
ATOM 693 C C . GLU A 1 89 ? -28.219 -7 -9.461 1 50.66 89 GLU A C 1
ATOM 695 O O . GLU A 1 89 ? -28.016 -8.156 -9.094 1 50.66 89 GLU A O 1
ATOM 700 N N . GLU A 1 90 ? -28.203 -6.641 -10.617 1 49.94 90 GLU A N 1
ATOM 701 C CA . GLU A 1 90 ? -27.922 -7.539 -11.727 1 49.94 90 GLU A CA 1
ATOM 702 C C . GLU A 1 90 ? -26.484 -8.047 -11.672 1 49.94 90 GLU A C 1
ATOM 704 O O . GLU A 1 90 ? -26.172 -9.133 -12.164 1 49.94 90 GLU A O 1
ATOM 709 N N . SER A 1 91 ? -25.562 -7.289 -11.289 1 53.66 91 SER A N 1
ATOM 710 C CA . SER A 1 91 ? -24.172 -7.727 -11.172 1 53.66 91 SER A CA 1
ATOM 711 C C . SER A 1 91 ? -24.031 -8.812 -10.117 1 53.66 91 SER A C 1
ATOM 713 O O . SER A 1 91 ? -23 -9.484 -10.047 1 53.66 91 SER A O 1
ATOM 715 N N . ARG A 1 92 ? -24.938 -8.664 -9.172 1 51.03 92 ARG A N 1
ATOM 716 C CA . ARG A 1 92 ? -25.078 -9.734 -8.188 1 51.03 92 ARG A CA 1
ATOM 717 C C . ARG A 1 92 ? -25.641 -11 -8.82 1 51.03 92 ARG A C 1
ATOM 719 O O . ARG A 1 92 ? -25.594 -12.078 -8.227 1 51.03 92 ARG A O 1
ATOM 726 N N . THR A 1 93 ? -26.469 -10.734 -9.82 1 47.16 93 THR A N 1
ATOM 727 C CA . THR A 1 93 ? -27.156 -11.836 -10.477 1 47.16 93 THR A CA 1
ATOM 728 C C . THR A 1 93 ? -26.344 -12.336 -11.672 1 47.16 93 THR A C 1
ATOM 730 O O . THR A 1 93 ? -26.562 -11.906 -12.805 1 47.16 93 THR A O 1
ATOM 733 N N . GLY A 1 94 ? -25.109 -12.18 -11.672 1 49.78 94 GLY A N 1
ATOM 734 C CA . GLY A 1 94 ? -24.641 -12.922 -12.836 1 49.78 94 GLY A CA 1
ATOM 735 C C . GLY A 1 94 ? -25.641 -13.977 -13.297 1 49.78 94 GLY A C 1
ATOM 736 O O . GLY A 1 94 ? -26.422 -14.492 -12.5 1 49.78 94 GLY A O 1
ATOM 737 N N . GLY A 1 95 ? -26.141 -13.852 -14.438 1 48.66 95 GLY A N 1
ATOM 738 C CA . GLY A 1 95 ? -27.078 -14.898 -14.828 1 48.66 95 GLY A CA 1
ATOM 739 C C . GLY A 1 95 ? -26.781 -16.234 -14.18 1 48.66 95 GLY A C 1
ATOM 740 O O . GLY A 1 95 ? -25.672 -16.453 -13.68 1 48.66 95 GLY A O 1
ATOM 741 N N . GLU A 1 96 ? -27.859 -16.984 -13.727 1 53.78 96 GLU A N 1
ATOM 742 C CA . GLU A 1 96 ? -27.891 -18.344 -13.195 1 53.78 96 GLU A CA 1
ATOM 743 C C . GLU A 1 96 ? -26.688 -19.156 -13.68 1 53.78 96 GLU A C 1
ATOM 745 O O . GLU A 1 96 ? -26.188 -20.016 -12.961 1 53.78 96 GLU A O 1
ATOM 750 N N . GLU A 1 97 ? -25.984 -18.672 -14.867 1 62.56 97 GLU A N 1
ATOM 751 C CA . GLU A 1 97 ? -25.047 -19.578 -15.516 1 62.56 97 GLU A CA 1
ATOM 752 C C . GLU A 1 97 ? -23.609 -19.078 -15.375 1 62.56 97 GLU A C 1
ATOM 754 O O . GLU A 1 97 ? -22.656 -19.766 -15.766 1 62.56 97 GLU A O 1
ATOM 759 N N . SER A 1 98 ? -23.328 -18 -14.461 1 78 98 SER A N 1
ATOM 760 C CA . SER A 1 98 ? -21.938 -17.531 -14.492 1 78 98 SER A CA 1
ATOM 761 C C . SER A 1 98 ? -21.094 -18.219 -13.422 1 78 98 SER A C 1
ATOM 763 O O . SER A 1 98 ? -21.562 -18.422 -12.297 1 78 98 SER A O 1
ATOM 765 N N . ASN A 1 99 ? -19.859 -18.609 -13.805 1 89.5 99 ASN A N 1
ATOM 766 C CA . ASN A 1 99 ? -18.969 -19.234 -12.836 1 89.5 99 ASN A CA 1
ATOM 767 C C . ASN A 1 99 ? -18.25 -18.188 -11.977 1 89.5 99 ASN A C 1
ATOM 769 O O . ASN A 1 99 ? -18.422 -16.984 -12.188 1 89.5 99 ASN A O 1
ATOM 773 N N . ALA A 1 100 ? -17.672 -18.562 -10.922 1 92.62 100 ALA A N 1
ATOM 774 C CA . ALA A 1 100 ? -17.016 -17.734 -9.922 1 92.62 100 ALA A CA 1
ATOM 775 C C . ALA A 1 100 ? -16.047 -16.734 -10.57 1 92.62 100 ALA A C 1
ATOM 777 O O . ALA A 1 100 ? -15.992 -15.57 -10.188 1 92.62 100 ALA A O 1
ATOM 778 N N . TYR A 1 101 ? -15.352 -17.203 -11.547 1 94.19 101 TYR A N 1
ATOM 779 C CA . TYR A 1 101 ? -14.406 -16.359 -12.266 1 94.19 101 TYR A CA 1
ATOM 780 C C . TYR A 1 101 ? -15.109 -15.148 -12.867 1 94.19 101 TYR A C 1
ATOM 782 O O . TYR A 1 101 ? -14.68 -14.016 -12.672 1 94.19 101 TYR A O 1
ATOM 790 N N . GLU A 1 102 ? -16.141 -15.375 -13.578 1 94.44 102 GLU A N 1
ATOM 791 C CA . GLU A 1 102 ? -16.844 -14.312 -14.281 1 94.44 102 GLU A CA 1
ATOM 792 C C . GLU A 1 102 ? -17.438 -13.305 -13.297 1 94.44 102 GLU A C 1
ATOM 794 O O . GLU A 1 102 ? -17.422 -12.102 -13.562 1 94.44 102 GLU A O 1
ATOM 799 N N . ARG A 1 103 ? -17.906 -13.75 -12.18 1 94.06 103 ARG A N 1
ATOM 800 C CA . ARG A 1 103 ? -18.5 -12.875 -11.172 1 94.06 103 ARG A CA 1
ATOM 801 C C . ARG A 1 103 ? -17.438 -11.984 -10.531 1 94.06 103 ARG A C 1
ATOM 803 O O . ARG A 1 103 ? -17.641 -10.781 -10.375 1 94.06 103 ARG A O 1
ATOM 810 N N . VAL A 1 104 ? -16.328 -12.578 -10.188 1 95.81 104 VAL A N 1
ATOM 811 C CA . VAL A 1 104 ? -15.234 -11.844 -9.547 1 95.81 104 VAL A CA 1
ATOM 812 C C . VAL A 1 104 ? -14.641 -10.836 -10.531 1 95.81 104 VAL A C 1
ATOM 814 O O . VAL A 1 104 ? -14.336 -9.703 -10.164 1 95.81 104 VAL A O 1
ATOM 817 N N . LEU A 1 105 ? -14.539 -11.305 -11.75 1 95.81 105 LEU A N 1
ATOM 818 C CA . LEU A 1 105 ? -14.031 -10.43 -12.797 1 95.81 105 LEU A CA 1
ATOM 819 C C . LEU A 1 105 ? -14.922 -9.203 -12.969 1 95.81 105 LEU A C 1
ATOM 821 O O . LEU A 1 105 ? -14.43 -8.078 -13.086 1 95.81 105 LEU A O 1
ATOM 825 N N . ALA A 1 106 ? -16.188 -9.391 -13.016 1 94.44 106 ALA A N 1
ATOM 826 C CA . ALA A 1 106 ? -17.141 -8.305 -13.172 1 94.44 106 ALA A CA 1
ATOM 827 C C . ALA A 1 106 ? -17.031 -7.309 -12.023 1 94.44 106 ALA A C 1
ATOM 829 O O . ALA A 1 106 ? -17.109 -6.094 -12.227 1 94.44 106 ALA A O 1
ATOM 830 N N . LEU A 1 107 ? -16.891 -7.801 -10.812 1 93.94 107 LEU A N 1
ATOM 831 C CA . LEU A 1 107 ? -16.75 -6.949 -9.633 1 93.94 107 LEU A CA 1
ATOM 832 C C . LEU A 1 107 ? -15.516 -6.066 -9.75 1 93.94 107 LEU A C 1
ATOM 834 O O . LEU A 1 107 ? -15.594 -4.852 -9.547 1 93.94 107 LEU A O 1
ATOM 838 N N . HIS A 1 108 ? -14.352 -6.641 -10.094 1 95.44 108 HIS A N 1
ATOM 839 C CA . HIS A 1 108 ? -13.102 -5.887 -10.141 1 95.44 108 HIS A CA 1
ATOM 840 C C . HIS A 1 108 ? -13.086 -4.914 -11.312 1 95.44 108 HIS A C 1
ATOM 842 O O . HIS A 1 108 ? -12.484 -3.844 -11.234 1 95.44 108 HIS A O 1
ATOM 848 N N . ARG A 1 109 ? -13.75 -5.305 -12.406 1 95.69 109 ARG A N 1
ATOM 849 C CA . ARG A 1 109 ? -13.891 -4.375 -13.516 1 95.69 109 ARG A CA 1
ATOM 850 C C . ARG A 1 109 ? -14.672 -3.131 -13.102 1 95.69 109 ARG A C 1
ATOM 852 O O . ARG A 1 109 ? -14.297 -2.01 -13.445 1 95.69 109 ARG A O 1
ATOM 859 N N . ARG A 1 110 ? -15.641 -3.35 -12.375 1 94.12 110 ARG A N 1
ATOM 860 C CA . ARG A 1 110 ? -16.438 -2.23 -11.883 1 94.12 110 ARG A CA 1
ATOM 861 C C . ARG A 1 110 ? -15.625 -1.357 -10.93 1 94.12 110 ARG A C 1
ATOM 863 O O . ARG A 1 110 ? -15.688 -0.128 -11 1 94.12 110 ARG A O 1
ATOM 870 N N . GLU A 1 111 ? -14.953 -1.997 -10.055 1 94.69 111 GLU A N 1
ATOM 871 C CA . GLU A 1 111 ? -14.117 -1.266 -9.109 1 94.69 111 GLU A CA 1
ATOM 872 C C . GLU A 1 111 ? -13.055 -0.441 -9.836 1 94.69 111 GLU A C 1
ATOM 874 O O . GLU A 1 111 ? -12.844 0.729 -9.508 1 94.69 111 GLU A O 1
ATOM 879 N N . MET A 1 112 ? -12.406 -1.066 -10.797 1 96.06 112 MET A N 1
ATOM 880 C CA . MET A 1 112 ? -11.383 -0.371 -11.57 1 96.06 112 MET A CA 1
ATOM 881 C C . MET A 1 112 ? -11.977 0.819 -12.32 1 96.06 112 MET A C 1
ATOM 883 O O . MET A 1 112 ? -11.367 1.891 -12.375 1 96.06 112 MET A O 1
ATOM 887 N N . LYS A 1 113 ? -13.117 0.648 -12.852 1 95.81 113 LYS A N 1
ATOM 888 C CA . LYS A 1 113 ? -13.773 1.738 -13.578 1 95.81 113 LYS A CA 1
ATOM 889 C C . LYS A 1 113 ? -14.141 2.877 -12.633 1 95.81 113 LYS A C 1
ATOM 891 O O . LYS A 1 113 ? -14.109 4.047 -13.016 1 95.81 113 LYS A O 1
ATOM 896 N N . ALA A 1 114 ? -14.562 2.518 -11.43 1 95.12 114 ALA A N 1
ATOM 897 C CA . ALA A 1 114 ? -14.844 3.545 -10.438 1 95.12 114 ALA A CA 1
ATOM 898 C C . ALA A 1 114 ? -13.602 4.375 -10.133 1 95.12 114 ALA A C 1
ATOM 900 O O . ALA A 1 114 ? -13.672 5.602 -10.039 1 95.12 114 ALA A O 1
ATOM 901 N N . PHE A 1 115 ? -12.469 3.738 -10.016 1 96 115 PHE A N 1
ATOM 902 C CA . PHE A 1 115 ? -11.211 4.441 -9.766 1 96 115 PHE A CA 1
ATOM 903 C C . PHE A 1 115 ? -10.781 5.227 -11 1 96 115 PHE A C 1
ATOM 905 O O . PHE A 1 115 ? -10.195 6.305 -10.883 1 96 115 PHE A O 1
ATOM 912 N N . GLU A 1 116 ? -11.047 4.68 -12.148 1 96.31 116 GLU A N 1
ATOM 913 C CA . GLU A 1 116 ? -10.719 5.391 -13.375 1 96.31 116 GLU A CA 1
ATOM 914 C C . GLU A 1 116 ? -11.43 6.742 -13.445 1 96.31 116 GLU A C 1
ATOM 916 O O . GLU A 1 116 ? -10.844 7.742 -13.859 1 96.31 116 GLU A O 1
ATOM 921 N N . ARG A 1 117 ? -12.648 6.75 -12.992 1 95.25 117 ARG A N 1
ATOM 922 C CA . ARG A 1 117 ? -13.469 7.961 -13.008 1 95.25 117 ARG A CA 1
ATOM 923 C C . ARG A 1 117 ? -13.023 8.938 -11.922 1 95.25 117 ARG A C 1
ATOM 925 O O . ARG A 1 117 ? -13.328 10.125 -11.992 1 95.25 117 ARG A O 1
ATOM 932 N N . ARG A 1 118 ? -12.312 8.391 -10.961 1 95.62 118 ARG A N 1
ATOM 933 C CA . ARG A 1 118 ? -11.93 9.18 -9.789 1 95.62 118 ARG A CA 1
ATOM 934 C C . ARG A 1 118 ? -10.461 8.953 -9.438 1 95.62 118 ARG A C 1
ATOM 936 O O . ARG A 1 118 ? -10.156 8.406 -8.375 1 95.62 118 ARG A O 1
ATOM 943 N N . PRO A 1 119 ? -9.586 9.523 -10.25 1 95.56 119 PRO A N 1
ATOM 944 C CA . PRO A 1 119 ? -8.164 9.211 -10.078 1 95.56 119 PRO A CA 1
ATOM 945 C C . PRO A 1 119 ? -7.605 9.711 -8.75 1 95.56 119 PRO A C 1
ATOM 947 O O . PRO A 1 119 ? -6.676 9.109 -8.203 1 95.56 119 PRO A O 1
ATOM 950 N N . HIS A 1 120 ? -8.188 10.789 -8.227 1 96.31 120 HIS A N 1
ATOM 951 C CA . HIS A 1 120 ? -7.703 11.281 -6.945 1 96.31 120 HIS A CA 1
ATOM 952 C C . HIS A 1 120 ? -8.031 10.312 -5.82 1 96.31 120 HIS A C 1
ATOM 954 O O . HIS A 1 120 ? -7.297 10.219 -4.836 1 96.31 120 HIS A O 1
ATOM 960 N N . PHE A 1 121 ? -9.117 9.539 -5.992 1 97.19 121 PHE A N 1
ATOM 961 C CA . PHE A 1 121 ? -9.461 8.508 -5.027 1 97.19 121 PHE A CA 1
ATOM 962 C C . PHE A 1 121 ? -8.469 7.352 -5.098 1 97.19 121 PHE A C 1
ATOM 964 O O . PHE A 1 121 ? -8.109 6.773 -4.07 1 97.19 121 PHE A O 1
ATOM 971 N N . ALA A 1 122 ? -8.07 7.012 -6.289 1 96.25 122 ALA A N 1
ATOM 972 C CA . ALA A 1 122 ? -7.07 5.965 -6.457 1 96.25 122 ALA A CA 1
ATOM 973 C C . ALA A 1 122 ? -5.766 6.336 -5.762 1 96.25 122 ALA A C 1
ATOM 975 O O . ALA A 1 122 ? -5.176 5.516 -5.055 1 96.25 122 ALA A O 1
ATOM 976 N N . ARG A 1 123 ? -5.363 7.57 -5.949 1 94.62 123 ARG A N 1
ATOM 977 C CA . ARG A 1 123 ? -4.152 8.062 -5.297 1 94.62 123 ARG A CA 1
ATOM 978 C C . ARG A 1 123 ? -4.301 8.039 -3.781 1 94.62 123 ARG A C 1
ATOM 980 O O . ARG A 1 123 ? -3.367 7.676 -3.064 1 94.62 123 ARG A O 1
ATOM 987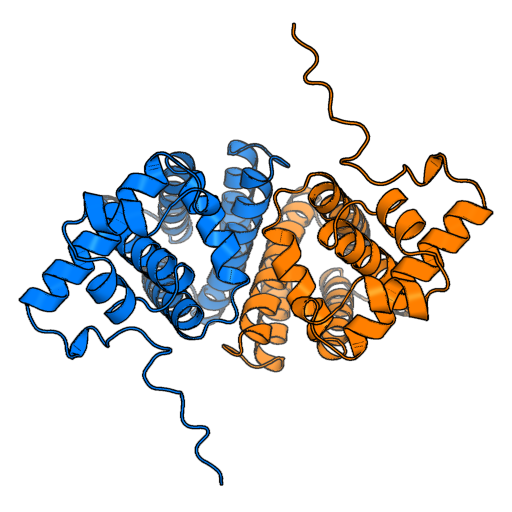 N N . LEU A 1 124 ? -5.418 8.445 -3.338 1 96.38 124 LEU A N 1
ATOM 988 C CA . LEU A 1 124 ? -5.66 8.461 -1.899 1 96.38 124 LEU A CA 1
ATOM 989 C C . LEU A 1 124 ? -5.641 7.047 -1.33 1 96.38 124 LEU A C 1
ATOM 991 O O . LEU A 1 124 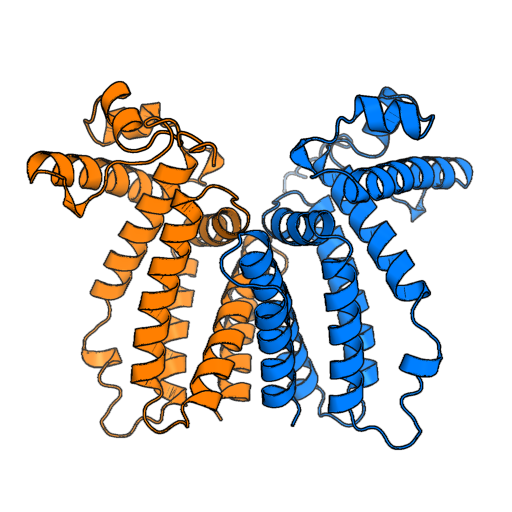? -5.168 6.832 -0.212 1 96.38 124 LEU A O 1
ATOM 995 N N . GLU A 1 125 ? -6.176 6.098 -2.07 1 95.06 125 GLU A N 1
ATOM 996 C CA . GLU A 1 125 ? -6.164 4.699 -1.65 1 95.06 125 GLU A CA 1
ATOM 997 C C . GLU A 1 125 ? -4.742 4.227 -1.351 1 95.06 125 GLU A C 1
ATOM 999 O O . GLU A 1 125 ? -4.496 3.609 -0.314 1 95.06 125 GLU A O 1
ATOM 1004 N N . ILE A 1 126 ? -3.814 4.512 -2.17 1 93.25 126 ILE A N 1
ATOM 1005 C CA . ILE A 1 126 ? -2.416 4.125 -2.018 1 93.25 126 ILE A CA 1
ATOM 1006 C C . ILE A 1 126 ? -1.809 4.848 -0.816 1 93.25 126 ILE A C 1
ATOM 1008 O O . ILE A 1 126 ? -1.135 4.23 0.012 1 93.25 126 ILE A O 1
ATOM 1012 N N . GLU A 1 127 ? -2.111 6.137 -0.747 1 91.81 127 GLU A N 1
ATOM 1013 C CA . GLU A 1 127 ? -1.567 6.957 0.332 1 91.81 127 GLU A CA 1
ATOM 1014 C C . GLU A 1 127 ? -1.978 6.418 1.698 1 91.81 127 GLU A C 1
ATOM 1016 O O . GLU A 1 127 ? -1.167 6.379 2.627 1 91.81 127 GLU A O 1
ATOM 1021 N N . LEU A 1 128 ? -3.191 6.027 1.846 1 93.44 128 LEU A N 1
ATOM 1022 C CA . LEU A 1 128 ? -3.729 5.594 3.131 1 93.44 128 LEU A CA 1
ATOM 1023 C C . LEU A 1 128 ? -3.057 4.305 3.594 1 93.44 128 LEU A C 1
ATOM 1025 O O . LEU A 1 128 ? -2.936 4.062 4.797 1 93.44 128 LEU A O 1
ATOM 1029 N N . HIS A 1 129 ? -2.541 3.475 2.689 1 89.38 129 HIS A N 1
ATOM 1030 C CA . HIS A 1 129 ? -1.902 2.209 3.031 1 89.38 129 HIS A CA 1
ATOM 1031 C C . HIS A 1 129 ? -0.536 2.436 3.67 1 89.38 129 HIS A C 1
ATOM 1033 O O . HIS A 1 129 ? 0.039 1.518 4.258 1 89.38 129 HIS A O 1
ATOM 1039 N N . SER A 1 130 ? -0.013 3.678 3.561 1 85.75 130 SER A N 1
ATOM 1040 C CA . SER A 1 130 ? 1.286 3.979 4.152 1 85.75 130 SER A CA 1
ATOM 1041 C C . SER A 1 130 ? 1.131 4.629 5.523 1 85.75 130 SER A C 1
ATOM 1043 O O . SER A 1 130 ? 2.123 4.973 6.172 1 85.75 130 SER A O 1
ATOM 1045 N N . SER A 1 131 ? -0.152 4.859 6 1 88.31 131 SER A N 1
ATOM 1046 C CA . SER A 1 131 ? -0.399 5.566 7.254 1 88.31 131 SER A CA 1
ATOM 1047 C C . SER A 1 131 ? -0.097 4.68 8.453 1 88.31 131 SER A C 1
ATOM 1049 O O . SER A 1 131 ? -0.333 3.471 8.414 1 88.31 131 SER A O 1
ATOM 1051 N N . SER A 1 132 ? 0.378 5.305 9.516 1 85.81 132 SER A N 1
ATOM 1052 C CA . SER A 1 132 ? 0.561 4.609 10.781 1 85.81 132 SER A CA 1
ATOM 1053 C C . SER A 1 132 ? -0.514 5.008 11.789 1 85.81 132 SER A C 1
ATOM 1055 O O . SER A 1 132 ? -0.465 4.598 12.953 1 85.81 132 SER A O 1
ATOM 1057 N N . ASP A 1 133 ? -1.465 5.855 11.336 1 90.31 133 ASP A N 1
ATOM 1058 C CA . ASP A 1 133 ? -2.562 6.277 12.195 1 90.31 133 ASP A CA 1
ATOM 1059 C C . ASP A 1 133 ? -3.543 5.129 12.438 1 90.31 133 ASP A C 1
ATOM 1061 O O . ASP A 1 133 ? -4.008 4.492 11.492 1 90.31 133 ASP A O 1
ATOM 1065 N N . GLN A 1 134 ? -3.816 4.938 13.688 1 89.5 134 GLN A N 1
ATOM 1066 C CA . GLN A 1 134 ? -4.613 3.771 14.055 1 89.5 134 GLN A CA 1
ATOM 1067 C C . GLN A 1 134 ? -6.016 3.852 13.461 1 89.5 134 GLN A C 1
ATOM 1069 O O . GLN A 1 134 ? -6.562 2.844 13.008 1 89.5 134 GLN A O 1
ATOM 1074 N N . PHE A 1 135 ? -6.582 5.035 13.492 1 93.19 135 PHE A N 1
ATOM 1075 C CA . PHE A 1 135 ? -7.914 5.188 12.922 1 93.19 135 PHE A CA 1
ATOM 1076 C C . PHE A 1 135 ? -7.895 4.895 11.422 1 93.19 135 PHE A C 1
ATOM 1078 O O . PHE A 1 135 ? -8.812 4.258 10.898 1 93.19 135 PHE A O 1
ATOM 1085 N N . VAL A 1 136 ? -6.93 5.32 10.727 1 94.19 136 VAL A N 1
ATOM 1086 C CA . VAL A 1 136 ? -6.789 5.098 9.297 1 94.19 136 VAL A CA 1
ATOM 1087 C C . VAL A 1 136 ? -6.625 3.605 9.016 1 94.19 136 VAL A C 1
ATOM 1089 O O . VAL A 1 136 ? -7.301 3.053 8.141 1 94.19 136 VAL A O 1
ATOM 1092 N N . ILE A 1 137 ? -5.844 2.984 9.789 1 92.5 137 ILE A N 1
ATOM 1093 C CA . ILE A 1 137 ? -5.586 1.556 9.648 1 92.5 137 ILE A CA 1
ATOM 1094 C C . ILE A 1 137 ? -6.883 0.775 9.844 1 92.5 137 ILE A C 1
ATOM 1096 O O . ILE A 1 137 ? -7.219 -0.092 9.031 1 92.5 137 ILE A O 1
ATOM 1100 N N . GLU A 1 138 ? -7.559 1.073 10.828 1 91.88 138 GLU A N 1
ATOM 1101 C CA . GLU A 1 138 ? -8.812 0.388 11.117 1 91.88 138 GLU A CA 1
ATOM 1102 C C . GLU A 1 138 ? -9.836 0.623 10.016 1 91.88 138 GLU A C 1
ATOM 1104 O O . GLU A 1 138 ? -10.602 -0.279 9.672 1 91.88 138 GLU A O 1
ATOM 1109 N N . SER A 1 139 ? -9.883 1.859 9.539 1 94 139 SER A N 1
ATOM 1110 C CA . SER A 1 139 ? -10.781 2.178 8.438 1 94 139 SER A CA 1
ATOM 1111 C C . SER A 1 139 ? -10.461 1.335 7.203 1 94 139 SER A C 1
ATOM 1113 O O . SER A 1 139 ? -11.367 0.798 6.562 1 94 139 SER A O 1
ATOM 1115 N N . LEU A 1 140 ? -9.219 1.18 6.855 1 92.62 140 LEU A N 1
ATOM 1116 C CA . LEU A 1 140 ? -8.773 0.349 5.742 1 92.62 140 LEU A CA 1
ATOM 1117 C C . LEU A 1 140 ? -9.148 -1.111 5.969 1 92.62 140 LEU A C 1
ATOM 1119 O O . LEU A 1 140 ? -9.633 -1.78 5.055 1 92.62 140 LEU A O 1
ATOM 1123 N N . ASP A 1 141 ? -8.984 -1.595 7.199 1 91.88 141 ASP A N 1
ATOM 1124 C CA . ASP A 1 141 ? -9.273 -2.982 7.547 1 91.88 141 ASP A CA 1
ATOM 1125 C C . ASP A 1 141 ? -10.758 -3.289 7.383 1 91.88 141 ASP A C 1
ATOM 1127 O O . ASP A 1 141 ? -11.125 -4.363 6.906 1 91.88 141 ASP A O 1
ATOM 1131 N N . GLN A 1 142 ? -11.5 -2.336 7.832 1 92.19 142 GLN A N 1
ATOM 1132 C CA . GLN A 1 142 ? -12.945 -2.518 7.734 1 92.19 142 GLN A CA 1
ATOM 1133 C C . GLN A 1 142 ? -13.391 -2.57 6.277 1 92.19 142 GLN A C 1
ATOM 1135 O O . GLN A 1 142 ? -14.234 -3.395 5.914 1 92.19 142 GLN A O 1
ATOM 1140 N N . ARG A 1 143 ? -12.906 -1.728 5.516 1 93 143 ARG A N 1
ATOM 1141 C CA . ARG A 1 143 ? -13.242 -1.727 4.098 1 93 143 ARG A CA 1
ATOM 1142 C C . ARG A 1 143 ? -12.75 -3 3.416 1 93 143 ARG A C 1
ATOM 1144 O O . ARG A 1 143 ? -13.461 -3.582 2.594 1 93 143 ARG A O 1
ATOM 1151 N N . ALA A 1 144 ? -11.594 -3.412 3.764 1 91.69 144 ALA A N 1
ATOM 1152 C CA . ALA A 1 144 ? -11.031 -4.637 3.201 1 91.69 144 ALA A CA 1
ATOM 1153 C C . ALA A 1 144 ? -11.852 -5.855 3.611 1 91.69 144 ALA A C 1
ATOM 1155 O O . ALA A 1 144 ? -12.078 -6.758 2.803 1 91.69 144 ALA A O 1
ATOM 1156 N N . ALA A 1 145 ? -12.273 -5.883 4.875 1 91.25 145 ALA A N 1
ATOM 1157 C CA . ALA A 1 145 ? -13.078 -6.992 5.371 1 91.25 145 ALA A CA 1
ATOM 1158 C C . ALA A 1 145 ? -14.414 -7.066 4.641 1 91.25 145 ALA A C 1
ATOM 1160 O O . ALA A 1 145 ? -14.875 -8.148 4.273 1 91.25 145 ALA A O 1
ATOM 1161 N N . ALA A 1 146 ? -15.016 -5.938 4.484 1 91.94 146 ALA A N 1
ATOM 1162 C CA . ALA A 1 146 ? -16.281 -5.887 3.75 1 91.94 146 ALA A CA 1
ATOM 1163 C C . ALA A 1 146 ? -16.094 -6.359 2.311 1 91.94 146 ALA A C 1
ATOM 1165 O O . ALA A 1 146 ? -16.938 -7.09 1.779 1 91.94 146 ALA A O 1
ATOM 1166 N N . HIS A 1 147 ? -15.055 -5.969 1.729 1 91.38 147 HIS A N 1
ATOM 1167 C CA . HIS A 1 147 ? -14.75 -6.367 0.358 1 91.38 147 HIS A CA 1
ATOM 1168 C C . HIS A 1 147 ? -14.5 -7.867 0.263 1 91.38 147 HIS A C 1
ATOM 1170 O O . HIS A 1 147 ? -14.969 -8.523 -0.667 1 91.38 147 HIS A O 1
ATOM 1176 N N . ARG A 1 148 ? -13.797 -8.391 1.119 1 91.69 148 ARG A N 1
ATOM 1177 C CA . ARG A 1 148 ? -13.5 -9.82 1.13 1 91.69 148 ARG A CA 1
ATOM 1178 C C . ARG A 1 148 ? -14.781 -10.641 1.296 1 91.69 148 ARG A C 1
ATOM 1180 O O . ARG A 1 148 ? -14.922 -11.703 0.692 1 91.69 148 ARG A O 1
ATOM 1187 N N . ARG A 1 149 ? -15.633 -10.195 2.17 1 91.69 149 ARG A N 1
ATOM 1188 C CA . ARG A 1 149 ? -16.906 -10.891 2.355 1 91.69 149 ARG A CA 1
ATOM 1189 C C . ARG A 1 149 ? -17.672 -11 1.039 1 91.69 149 ARG A C 1
ATOM 1191 O O . ARG A 1 149 ? -18.203 -12.062 0.714 1 91.69 149 ARG A O 1
ATOM 1198 N N . MET A 1 150 ? -17.703 -9.914 0.375 1 92.12 150 MET A N 1
ATOM 1199 C CA . MET A 1 150 ? -18.359 -9.898 -0.934 1 92.12 150 MET A CA 1
ATOM 1200 C C . MET A 1 150 ? -17.656 -10.867 -1.89 1 92.12 150 MET A C 1
ATOM 1202 O O . MET A 1 150 ? -18.328 -11.617 -2.605 1 92.12 150 MET A O 1
ATOM 1206 N N . LEU A 1 151 ? -16.375 -10.828 -1.934 1 93.25 151 LEU A N 1
ATOM 1207 C CA . LEU A 1 151 ? -15.602 -11.695 -2.811 1 93.25 151 LEU A CA 1
ATOM 1208 C C . LEU A 1 151 ? -15.883 -13.164 -2.512 1 93.25 151 LEU A C 1
ATOM 1210 O O . LEU A 1 151 ? -16.062 -13.969 -3.432 1 93.25 151 LEU A O 1
ATOM 1214 N N . PHE A 1 152 ? -15.906 -13.516 -1.282 1 93.94 152 PHE A N 1
ATOM 1215 C CA . PHE A 1 152 ? -16.109 -14.906 -0.886 1 93.94 152 PHE A CA 1
ATOM 1216 C C . PHE A 1 152 ? -17.484 -15.391 -1.292 1 93.94 152 PHE A C 1
ATOM 1218 O O . PHE A 1 152 ? -17.656 -16.562 -1.66 1 93.94 152 PHE A O 1
ATOM 1225 N N . GLU A 1 153 ? -18.438 -14.461 -1.223 1 92.81 153 GLU A N 1
ATOM 1226 C CA . GLU A 1 153 ? -19.766 -14.797 -1.697 1 92.81 153 GLU A CA 1
ATOM 1227 C C . GLU A 1 153 ? -19.766 -15.078 -3.197 1 92.81 153 GLU A C 1
ATOM 1229 O O . GLU A 1 153 ? -20.438 -16 -3.662 1 92.81 153 GLU A O 1
ATOM 1234 N N . LEU A 1 154 ? -19.031 -14.352 -3.928 1 93.81 154 LEU A N 1
ATOM 1235 C CA . LEU A 1 154 ? -18.969 -14.5 -5.375 1 93.81 154 LEU A CA 1
ATOM 1236 C C . LEU A 1 154 ? -18.188 -15.75 -5.762 1 93.81 154 LEU A C 1
ATOM 1238 O O . LEU A 1 154 ? -18.344 -16.266 -6.871 1 93.81 154 LEU A O 1
ATOM 1242 N N . MET A 1 155 ? -17.359 -16.188 -4.871 1 94.75 155 MET A N 1
ATOM 1243 C CA . MET A 1 155 ? -16.531 -17.359 -5.148 1 94.75 155 MET A CA 1
ATOM 1244 C C . MET A 1 155 ? -17.172 -18.625 -4.605 1 94.75 155 MET A C 1
ATOM 1246 O O . MET A 1 155 ? -16.469 -19.578 -4.223 1 94.75 155 MET A O 1
ATOM 1250 N N . ASP A 1 156 ? -18.438 -18.547 -4.59 1 90.12 156 ASP A N 1
ATOM 1251 C CA . ASP A 1 156 ? -19.172 -19.75 -4.184 1 90.12 156 ASP A CA 1
ATOM 1252 C C . ASP A 1 156 ? -18.766 -20.953 -5.035 1 90.12 156 ASP A C 1
ATOM 1254 O O . ASP A 1 156 ? -18.703 -20.859 -6.262 1 90.12 156 ASP A O 1
ATOM 1258 N N . GLY A 1 157 ? -18.422 -22.062 -4.387 1 90.19 157 GLY A N 1
ATOM 1259 C CA . GLY A 1 157 ? -18 -23.266 -5.105 1 90.19 157 GLY A CA 1
ATOM 1260 C C . GLY A 1 157 ? -16.5 -23.453 -5.121 1 90.19 157 GLY A C 1
ATOM 1261 O O . GLY A 1 157 ? -16 -24.531 -5.457 1 90.19 157 GLY A O 1
ATOM 1262 N N . ILE A 1 158 ? -15.797 -22.422 -4.828 1 93.38 158 ILE A N 1
ATOM 1263 C CA . ILE A 1 158 ? -14.344 -22.5 -4.707 1 93.38 158 ILE A CA 1
ATOM 1264 C C . ILE A 1 158 ? -13.961 -22.906 -3.281 1 93.38 158 ILE A C 1
ATOM 1266 O O . ILE A 1 158 ? -14.5 -22.359 -2.314 1 93.38 158 ILE A O 1
ATOM 1270 N N . PRO A 1 159 ? -13.062 -23.906 -3.201 1 94.06 159 PRO A N 1
ATOM 1271 C CA . PRO A 1 159 ? -12.609 -24.266 -1.853 1 94.06 159 PRO A CA 1
ATOM 1272 C C . PRO A 1 159 ? -12.141 -23.047 -1.051 1 94.06 159 PRO A C 1
ATOM 1274 O O . PRO A 1 159 ? -11.5 -22.156 -1.6 1 94.06 159 PRO A O 1
ATOM 1277 N N . ALA A 1 160 ? -12.422 -23.016 0.229 1 93.62 160 ALA A N 1
ATOM 1278 C CA . ALA A 1 160 ? -12.227 -21.859 1.106 1 93.62 160 ALA A CA 1
ATOM 1279 C C . ALA A 1 160 ? -10.773 -21.406 1.105 1 93.62 160 ALA A C 1
ATOM 1281 O O . ALA A 1 160 ? -10.492 -20.203 1.056 1 93.62 160 ALA A O 1
ATOM 1282 N N . GLU A 1 161 ? -9.875 -22.312 1.172 1 92.44 161 GLU A N 1
ATOM 1283 C CA . GLU A 1 161 ? -8.461 -21.953 1.225 1 92.44 161 GLU A CA 1
ATOM 1284 C C . GLU A 1 161 ? -8.008 -21.312 -0.083 1 92.44 161 GLU A C 1
ATOM 1286 O O . GLU A 1 161 ? -7.238 -20.344 -0.072 1 92.44 161 GLU A O 1
ATOM 1291 N N . THR A 1 162 ? -8.461 -21.859 -1.146 1 94.12 162 THR A N 1
ATOM 1292 C CA . THR A 1 162 ? -8.156 -21.281 -2.445 1 94.12 162 THR A CA 1
ATOM 1293 C C . THR A 1 162 ? -8.766 -19.891 -2.566 1 94.12 162 THR A C 1
ATOM 1295 O O . THR A 1 162 ? -8.117 -18.969 -3.07 1 94.12 162 THR A O 1
ATOM 1298 N N . ALA A 1 163 ? -9.984 -19.75 -2.078 1 95.62 163 ALA A N 1
ATOM 1299 C CA . ALA A 1 163 ? -10.664 -18.453 -2.119 1 95.62 163 ALA A CA 1
ATOM 1300 C C . ALA A 1 163 ? -9.898 -17.406 -1.308 1 95.62 163 ALA A C 1
ATOM 1302 O O . ALA A 1 163 ? -9.758 -16.266 -1.736 1 95.62 163 ALA A O 1
ATOM 1303 N N . ARG A 1 164 ? -9.453 -17.781 -0.184 1 95.12 164 ARG A N 1
ATOM 1304 C CA . ARG A 1 164 ? -8.695 -16.891 0.681 1 95.12 164 ARG A CA 1
ATOM 1305 C C . ARG A 1 164 ? -7.43 -16.391 -0.016 1 95.12 164 ARG A C 1
ATOM 1307 O O . ARG A 1 164 ? -7.156 -15.188 -0.043 1 95.12 164 ARG A O 1
ATOM 1314 N N . VAL A 1 165 ? -6.66 -17.344 -0.565 1 96.69 165 VAL A N 1
ATOM 1315 C CA . VAL A 1 165 ? -5.387 -17.016 -1.204 1 96.69 165 VAL A CA 1
ATOM 1316 C C . VAL A 1 165 ? -5.633 -16.188 -2.459 1 96.69 165 VAL A C 1
ATOM 1318 O O . VAL A 1 165 ? -4.887 -15.242 -2.746 1 96.69 165 VAL A O 1
ATOM 1321 N N . ALA A 1 166 ? -6.684 -16.531 -3.176 1 97 166 ALA A N 1
ATOM 1322 C CA . ALA A 1 166 ? -7.059 -15.766 -4.355 1 97 166 ALA A CA 1
ATOM 1323 C C . ALA A 1 166 ? -7.379 -14.32 -3.986 1 97 166 ALA A C 1
ATOM 1325 O O . ALA A 1 166 ? -6.965 -13.383 -4.684 1 97 166 ALA A O 1
ATOM 1326 N N . ALA A 1 167 ? -8.086 -14.133 -2.896 1 96.31 167 ALA A N 1
ATOM 1327 C CA . ALA A 1 167 ? -8.453 -12.797 -2.439 1 96.31 167 ALA A CA 1
ATOM 1328 C C . ALA A 1 167 ? -7.211 -11.977 -2.1 1 96.31 167 ALA A C 1
ATOM 1330 O O . ALA A 1 167 ? -7.145 -10.781 -2.412 1 96.31 167 ALA A O 1
ATOM 1331 N N . VAL A 1 168 ? -6.23 -12.586 -1.479 1 95.56 168 VAL A N 1
ATOM 1332 C CA . VAL A 1 168 ? -4.977 -11.93 -1.127 1 95.56 168 VAL A CA 1
ATOM 1333 C C . VAL A 1 168 ? -4.254 -11.484 -2.395 1 95.56 168 VAL A C 1
ATOM 1335 O O . VAL A 1 168 ? -3.812 -10.336 -2.492 1 95.56 168 VAL A O 1
ATOM 1338 N N . ALA A 1 169 ? -4.176 -12.383 -3.365 1 96.94 169 ALA A N 1
ATOM 1339 C CA . ALA A 1 169 ? -3.492 -12.086 -4.621 1 96.94 169 ALA A CA 1
ATOM 1340 C C . ALA A 1 169 ? -4.191 -10.953 -5.367 1 96.94 169 ALA A C 1
ATOM 1342 O O . ALA A 1 169 ? -3.537 -10.031 -5.867 1 96.94 169 ALA A O 1
ATOM 1343 N N . MET A 1 170 ? -5.477 -11 -5.426 1 96.69 170 MET A N 1
ATOM 1344 C CA . MET A 1 170 ? -6.246 -10.008 -6.16 1 96.69 170 MET A CA 1
ATOM 1345 C C . MET A 1 170 ? -6.156 -8.641 -5.484 1 96.69 170 MET A C 1
ATOM 1347 O O . MET A 1 170 ? -6 -7.621 -6.16 1 96.69 170 MET A O 1
ATOM 1351 N N . GLY A 1 171 ? -6.277 -8.68 -4.207 1 94.31 171 GLY A N 1
ATOM 1352 C CA . GLY A 1 171 ? -6.172 -7.434 -3.461 1 94.31 171 GLY A CA 1
ATOM 1353 C C . GLY A 1 171 ? -4.828 -6.746 -3.629 1 94.31 171 GLY A C 1
ATOM 1354 O O . GLY A 1 171 ? -4.77 -5.539 -3.869 1 94.31 171 GLY A O 1
ATOM 1355 N N . GLY A 1 172 ? -3.779 -7.512 -3.486 1 94.94 172 GLY A N 1
ATOM 1356 C CA . GLY A 1 172 ? -2.447 -6.969 -3.703 1 94.94 172 GLY A CA 1
ATOM 1357 C C . GLY A 1 172 ? -2.244 -6.43 -5.105 1 94.94 172 GLY A C 1
ATOM 1358 O O . GLY A 1 172 ? -1.646 -5.367 -5.289 1 94.94 172 GLY A O 1
ATOM 1359 N N . THR A 1 173 ? -2.721 -7.125 -6.066 1 95.81 173 THR A N 1
ATOM 1360 C CA . THR A 1 173 ? -2.604 -6.707 -7.457 1 95.81 173 THR A CA 1
ATOM 1361 C C . THR A 1 173 ? -3.357 -5.402 -7.695 1 95.81 173 THR A C 1
ATOM 1363 O O . THR A 1 173 ? -2.875 -4.52 -8.406 1 95.81 173 THR A O 1
ATOM 1366 N N . MET A 1 174 ? -4.539 -5.355 -7.082 1 95.12 174 MET A N 1
ATOM 1367 C CA . MET A 1 174 ? -5.324 -4.133 -7.238 1 95.12 174 MET A CA 1
ATOM 1368 C C . MET A 1 174 ? -4.559 -2.924 -6.707 1 95.12 174 MET A C 1
ATOM 1370 O O . MET A 1 174 ? -4.492 -1.887 -7.367 1 95.12 174 MET A O 1
ATOM 1374 N N . LEU A 1 175 ? -4.016 -3.008 -5.551 1 93.19 175 LEU A N 1
ATOM 1375 C CA . LEU A 1 175 ? -3.279 -1.905 -4.941 1 93.19 175 LEU A CA 1
ATOM 1376 C C . LEU A 1 175 ? -2.076 -1.519 -5.797 1 93.19 175 LEU A C 1
ATOM 1378 O O . LEU A 1 175 ? -1.846 -0.335 -6.051 1 93.19 175 LEU A O 1
ATOM 1382 N N . THR A 1 176 ? -1.312 -2.467 -6.23 1 93.25 176 THR A N 1
ATOM 1383 C CA . THR A 1 176 ? -0.133 -2.193 -7.043 1 93.25 176 THR A CA 1
ATOM 1384 C C . THR A 1 176 ? -0.532 -1.621 -8.398 1 93.25 176 THR A C 1
ATOM 1386 O O . THR A 1 176 ? 0.14 -0.732 -8.93 1 93.25 176 THR A O 1
ATOM 1389 N N . ALA A 1 177 ? -1.616 -2.166 -8.984 1 95.62 177 ALA A N 1
ATOM 1390 C CA . ALA A 1 177 ? -2.1 -1.642 -10.258 1 95.62 177 ALA A CA 1
ATOM 1391 C C . ALA A 1 177 ? -2.486 -0.17 -10.133 1 95.62 177 ALA A C 1
ATOM 1393 O O . ALA A 1 177 ? -2.154 0.64 -11 1 95.62 177 ALA A O 1
ATOM 1394 N N . LEU A 1 178 ? -3.141 0.178 -9.055 1 95.31 178 LEU A N 1
ATOM 1395 C CA . LEU A 1 178 ? -3.512 1.568 -8.812 1 95.31 178 LEU A CA 1
ATOM 1396 C C . LEU A 1 178 ? -2.273 2.439 -8.641 1 95.31 178 LEU A C 1
ATOM 1398 O O . LEU A 1 178 ? -2.213 3.553 -9.164 1 95.31 178 LEU A O 1
ATOM 1402 N N . ALA A 1 179 ? -1.36 1.957 -7.934 1 91.94 179 ALA A N 1
ATOM 1403 C CA . ALA A 1 179 ? -0.126 2.705 -7.707 1 91.94 179 ALA A CA 1
ATOM 1404 C C . ALA A 1 179 ? 0.612 2.951 -9.023 1 91.94 179 ALA A C 1
ATOM 1406 O O . ALA A 1 179 ? 1.032 4.074 -9.305 1 91.94 179 ALA A O 1
ATOM 1407 N N . LEU A 1 180 ? 0.796 1.937 -9.883 1 92.5 180 LEU A N 1
ATOM 1408 C CA . LEU A 1 180 ? 1.479 2.062 -11.164 1 92.5 180 LEU A CA 1
ATOM 1409 C C . LEU A 1 180 ? 0.734 3.027 -12.086 1 92.5 180 LEU A C 1
ATOM 1411 O O . LEU A 1 180 ? 1.354 3.85 -12.758 1 92.5 180 LEU A O 1
ATOM 1415 N N . TRP A 1 181 ? -0.557 2.939 -12.07 1 95.62 181 TRP A N 1
ATOM 1416 C CA . TRP A 1 181 ? -1.381 3.801 -12.914 1 95.62 181 TRP A CA 1
ATOM 1417 C C . TRP A 1 181 ? -1.285 5.254 -12.461 1 95.62 181 TRP A C 1
ATOM 1419 O O . TRP A 1 181 ? -0.982 6.141 -13.266 1 95.62 181 TRP A O 1
ATOM 1429 N N . THR A 1 182 ? -1.418 5.531 -11.172 1 92.94 182 THR A N 1
ATOM 1430 C CA . THR A 1 182 ? -1.529 6.902 -10.695 1 92.94 182 THR A CA 1
ATOM 1431 C C . THR A 1 182 ? -0.168 7.594 -10.703 1 92.94 182 THR A C 1
ATOM 1433 O O . THR A 1 182 ? -0.089 8.82 -10.688 1 92.94 182 THR A O 1
ATOM 1436 N N . SER A 1 183 ? 0.856 6.824 -10.703 1 88.62 183 SER A N 1
ATOM 1437 C CA . SER A 1 183 ? 2.195 7.395 -10.812 1 88.62 183 SER A CA 1
ATOM 1438 C C . SER A 1 183 ? 2.596 7.594 -12.266 1 88.62 183 SER A C 1
ATOM 1440 O O . SER A 1 183 ? 3.68 8.102 -12.555 1 88.62 183 SER A O 1
ATOM 1442 N N . GLY A 1 184 ? 1.755 7.102 -13.195 1 89.94 184 GLY A N 1
ATOM 1443 C CA . GLY A 1 184 ? 1.985 7.332 -14.609 1 89.94 184 GLY A CA 1
ATOM 1444 C C . GLY A 1 184 ? 2.912 6.309 -15.242 1 89.94 184 GLY A C 1
ATOM 1445 O O . GLY A 1 184 ? 3.332 6.465 -16.391 1 89.94 184 GLY A O 1
ATOM 1446 N N . ARG A 1 185 ? 3.227 5.262 -14.578 1 89.19 185 ARG A N 1
ATOM 1447 C CA . ARG A 1 185 ? 4.152 4.25 -15.078 1 89.19 185 ARG A CA 1
ATOM 1448 C C . ARG A 1 185 ? 3.496 3.387 -16.141 1 89.19 185 ARG A C 1
ATOM 1450 O O . ARG A 1 185 ? 4.16 2.941 -17.094 1 89.19 185 ARG A O 1
ATOM 1457 N N . ILE A 1 186 ? 2.254 3.176 -15.938 1 92.81 186 ILE A N 1
ATOM 1458 C CA . ILE A 1 186 ? 1.472 2.445 -16.938 1 92.81 186 ILE A CA 1
ATOM 1459 C C . ILE A 1 186 ? 0.135 3.15 -17.156 1 92.81 186 ILE A C 1
ATOM 1461 O O . ILE A 1 186 ? -0.293 3.959 -16.328 1 92.81 186 ILE A O 1
ATOM 1465 N N . GLY A 1 187 ? -0.454 2.887 -18.375 1 95.75 187 GLY A N 1
ATOM 1466 C CA . GLY A 1 187 ? -1.802 3.371 -18.609 1 95.75 187 GLY A CA 1
ATOM 1467 C C . GLY A 1 187 ? -2.865 2.586 -17.875 1 95.75 187 GLY A C 1
ATOM 1468 O O . GLY A 1 187 ? -2.586 1.511 -17.328 1 95.75 187 GLY A O 1
ATOM 1469 N N . PHE A 1 188 ? -4.086 3.146 -17.828 1 97.31 188 PHE A N 1
ATOM 1470 C CA . PHE A 1 188 ? -5.172 2.496 -17.109 1 97.31 188 PHE A CA 1
ATOM 1471 C C . PHE A 1 188 ? -5.484 1.133 -17.703 1 97.31 188 PHE A C 1
ATOM 1473 O O . PHE A 1 188 ? -5.793 0.183 -16.984 1 97.31 188 PHE A O 1
ATOM 1480 N N . ALA A 1 189 ? -5.469 1.039 -19.016 1 97.44 189 ALA A N 1
ATOM 1481 C CA . ALA A 1 189 ? -5.77 -0.225 -19.688 1 97.44 189 ALA A CA 1
ATOM 1482 C C . ALA A 1 189 ? -4.82 -1.328 -19.219 1 97.44 189 ALA A C 1
ATOM 1484 O O . ALA A 1 189 ? -5.242 -2.467 -19 1 97.44 189 ALA A O 1
ATOM 1485 N N . GLU A 1 190 ? -3.57 -0.997 -19.047 1 96.88 190 GLU A N 1
ATOM 1486 C CA . GLU A 1 190 ? -2.588 -1.971 -18.578 1 96.88 190 GLU A CA 1
ATOM 1487 C C . GLU A 1 190 ? -2.816 -2.326 -17.109 1 96.88 190 GLU A C 1
ATOM 1489 O O . GLU A 1 190 ? -2.658 -3.482 -16.719 1 96.88 190 GLU A O 1
ATOM 1494 N N . ALA A 1 191 ? -3.141 -1.332 -16.281 1 97.25 191 ALA A N 1
ATOM 1495 C CA . ALA A 1 191 ? -3.471 -1.583 -14.883 1 97.25 191 ALA A CA 1
ATOM 1496 C C . ALA A 1 191 ? -4.645 -2.551 -14.758 1 97.25 191 ALA A C 1
ATOM 1498 O O . ALA A 1 191 ? -4.594 -3.506 -13.977 1 97.25 191 ALA A O 1
ATOM 1499 N N . GLN A 1 192 ? -5.645 -2.248 -15.594 1 97.75 192 GLN A N 1
ATOM 1500 C CA . GLN A 1 192 ? -6.82 -3.115 -15.602 1 97.75 192 GLN A CA 1
ATOM 1501 C C . GLN A 1 192 ? -6.457 -4.523 -16.078 1 97.75 192 GLN A C 1
ATOM 1503 O O . GLN A 1 192 ? -6.922 -5.508 -15.492 1 97.75 192 GLN A O 1
ATOM 1508 N N . ARG A 1 193 ? -5.68 -4.637 -17.031 1 97.38 193 ARG A N 1
ATOM 1509 C CA . ARG A 1 193 ? -5.25 -5.93 -17.547 1 97.38 193 ARG A CA 1
ATOM 1510 C C . ARG A 1 193 ? -4.496 -6.723 -16.484 1 97.38 193 ARG A C 1
ATOM 1512 O O . ARG A 1 193 ? -4.66 -7.941 -16.391 1 97.38 193 ARG A O 1
ATOM 1519 N N . ASN A 1 194 ? -3.658 -6.078 -15.758 1 97.06 194 ASN A N 1
ATOM 1520 C CA . ASN A 1 194 ? -2.928 -6.746 -14.688 1 97.06 194 ASN A CA 1
ATOM 1521 C C . ASN A 1 194 ? -3.875 -7.41 -13.688 1 97.06 194 ASN A C 1
ATOM 1523 O O . ASN A 1 194 ? -3.689 -8.57 -13.328 1 97.06 194 ASN A O 1
ATOM 1527 N N . VAL A 1 195 ? -4.895 -6.695 -13.312 1 97.69 195 VAL A N 1
ATOM 1528 C CA . VAL A 1 195 ? -5.859 -7.203 -12.344 1 97.69 195 VAL A CA 1
ATOM 1529 C C . VAL A 1 195 ? -6.641 -8.367 -12.953 1 97.69 195 VAL A C 1
ATOM 1531 O O . VAL A 1 195 ? -6.785 -9.422 -12.328 1 97.69 195 VAL A O 1
ATOM 1534 N N . GLU A 1 196 ? -7.07 -8.211 -14.18 1 97.62 196 GLU A N 1
ATOM 1535 C CA . GLU A 1 196 ? -7.863 -9.227 -14.852 1 97.62 196 GLU A CA 1
ATOM 1536 C C . GLU A 1 196 ? -7.051 -10.5 -15.086 1 97.62 196 GLU A C 1
ATOM 1538 O O . GLU A 1 196 ? -7.566 -11.609 -14.938 1 97.62 196 GLU A O 1
ATOM 1543 N N . ASP A 1 197 ? -5.84 -10.352 -15.469 1 97.38 197 ASP A N 1
ATOM 1544 C CA . ASP A 1 197 ? -4.957 -11.492 -15.703 1 97.38 197 ASP A CA 1
ATOM 1545 C C . ASP A 1 197 ? -4.746 -12.297 -14.422 1 97.38 197 ASP A C 1
ATOM 1547 O O . ASP A 1 197 ? -4.73 -13.531 -14.445 1 97.38 197 ASP A O 1
ATOM 1551 N N . VAL A 1 198 ? -4.594 -11.617 -13.344 1 97.56 198 VAL A N 1
ATOM 1552 C CA . VAL A 1 198 ? -4.375 -12.305 -12.07 1 97.56 198 VAL A CA 1
ATOM 1553 C C . VAL A 1 198 ? -5.648 -13.031 -11.648 1 97.56 198 VAL A C 1
ATOM 1555 O O . VAL A 1 198 ? -5.594 -14.164 -11.164 1 97.56 198 VAL A O 1
ATOM 1558 N N . ILE A 1 199 ? -6.773 -12.375 -11.836 1 96.94 199 ILE A N 1
ATOM 1559 C CA . ILE A 1 199 ? -8.039 -13.039 -11.539 1 96.94 199 ILE A CA 1
ATOM 1560 C C . ILE A 1 199 ? -8.148 -14.328 -12.344 1 96.94 199 ILE A C 1
ATOM 1562 O O . ILE A 1 199 ? -8.523 -15.375 -11.812 1 96.94 199 ILE A O 1
ATOM 1566 N N . GLY A 1 200 ? -7.824 -14.281 -13.609 1 95.31 200 GLY A N 1
ATOM 1567 C CA . GLY A 1 200 ? -7.824 -15.469 -14.445 1 95.31 200 GLY A CA 1
ATOM 1568 C C . GLY A 1 200 ? -6.879 -16.547 -13.961 1 95.31 200 GLY A C 1
ATOM 1569 O O . GLY A 1 200 ? -7.238 -17.719 -13.922 1 95.31 200 GLY A O 1
ATOM 1570 N N . LEU A 1 201 ? -5.738 -16.156 -13.555 1 94.69 201 LEU A N 1
ATOM 1571 C CA . LEU A 1 201 ? -4.703 -17.094 -13.133 1 94.69 201 LEU A CA 1
ATOM 1572 C C . LEU A 1 201 ? -5.109 -17.812 -11.852 1 94.69 201 LEU A C 1
ATOM 1574 O O . LEU A 1 201 ? -4.84 -19.016 -11.695 1 94.69 201 LEU A O 1
ATOM 1578 N N . VAL A 1 202 ? -5.824 -17.109 -10.969 1 94.69 202 VAL A N 1
ATOM 1579 C CA . VAL A 1 202 ? -6.016 -17.688 -9.648 1 94.69 202 VAL A CA 1
ATOM 1580 C C . VAL A 1 202 ? -7.383 -18.375 -9.578 1 94.69 202 VAL A C 1
ATOM 1582 O O . VAL A 1 202 ? -7.625 -19.188 -8.688 1 94.69 202 VAL A O 1
ATOM 1585 N N . LEU A 1 203 ? -8.258 -18.078 -10.492 1 92.12 203 LEU A N 1
ATOM 1586 C CA . LEU A 1 203 ? -9.602 -18.641 -10.383 1 92.12 203 LEU A CA 1
ATOM 1587 C C . LEU A 1 203 ? -9.898 -19.562 -11.555 1 92.12 203 LEU A C 1
ATOM 1589 O O . LEU A 1 203 ? -10.859 -20.344 -11.508 1 92.12 203 LEU A O 1
ATOM 1593 N N . ARG A 1 204 ? -9.188 -19.484 -12.664 1 82.19 204 ARG A N 1
ATOM 1594 C CA . ARG A 1 204 ? -9.5 -20.359 -13.789 1 82.19 204 ARG A CA 1
ATOM 1595 C C . ARG A 1 204 ? -8.781 -21.703 -13.664 1 82.19 204 ARG A C 1
ATOM 1597 O O . ARG A 1 204 ? -7.699 -21.781 -13.078 1 82.19 204 ARG A O 1
ATOM 1604 N N . MET B 1 1 ? 4.535 24.844 -28.562 1 24.16 1 MET B N 1
ATOM 1605 C CA . MET B 1 1 ? 4.93 23.547 -28.031 1 24.16 1 MET B CA 1
ATOM 1606 C C . MET B 1 1 ? 5.734 23.719 -26.734 1 24.16 1 MET B C 1
ATOM 1608 O O . MET B 1 1 ? 6.926 24.031 -26.781 1 24.16 1 MET B O 1
ATOM 1612 N N . THR B 1 2 ? 5.316 24.375 -25.734 1 27.05 2 THR B N 1
ATOM 1613 C CA . THR B 1 2 ? 6.016 25.078 -24.672 1 27.05 2 THR B CA 1
ATOM 1614 C C . THR B 1 2 ? 6.73 24.094 -23.734 1 27.05 2 THR B C 1
ATOM 1616 O O . THR B 1 2 ? 6.129 23.141 -23.266 1 27.05 2 THR B O 1
ATOM 1619 N N . ARG B 1 3 ? 8.078 23.969 -23.922 1 26.47 3 ARG B N 1
ATOM 1620 C CA . ARG B 1 3 ? 9.031 23.156 -23.172 1 26.47 3 ARG B CA 1
ATOM 1621 C C . ARG B 1 3 ? 8.805 23.281 -21.672 1 26.47 3 ARG B C 1
ATOM 1623 O O . ARG B 1 3 ? 8.914 24.375 -21.109 1 26.47 3 ARG B O 1
ATOM 1630 N N . VAL B 1 4 ? 7.871 22.625 -21.141 1 34.47 4 VAL B N 1
ATOM 1631 C CA . VAL B 1 4 ? 7.852 22.719 -19.672 1 34.47 4 VAL B CA 1
ATOM 1632 C C . VAL B 1 4 ? 9.266 22.578 -19.125 1 34.47 4 VAL B C 1
ATOM 1634 O O . VAL B 1 4 ? 9.914 21.547 -19.312 1 34.47 4 VAL B O 1
ATOM 1637 N N . THR B 1 5 ? 10.133 23.5 -18.891 1 31.66 5 THR B N 1
ATOM 1638 C CA . THR B 1 5 ? 11.445 23.609 -18.266 1 31.66 5 THR B CA 1
ATOM 1639 C C . THR B 1 5 ? 11.484 22.844 -16.938 1 31.66 5 THR B C 1
ATOM 1641 O O . THR B 1 5 ? 10.773 23.203 -16 1 31.66 5 THR B O 1
ATOM 1644 N N . VAL B 1 6 ? 11.602 21.609 -17 1 40.81 6 VAL B N 1
ATOM 1645 C CA . VAL B 1 6 ? 11.922 20.891 -15.766 1 40.81 6 VAL B CA 1
ATOM 1646 C C . VAL B 1 6 ? 12.953 21.688 -14.961 1 40.81 6 VAL B C 1
ATOM 1648 O O . VAL B 1 6 ? 14.039 21.984 -15.461 1 40.81 6 VAL B O 1
ATOM 1651 N N . ARG B 1 7 ? 12.648 22.453 -14.031 1 41.59 7 ARG B N 1
ATOM 1652 C CA . ARG B 1 7 ? 13.625 23.234 -13.273 1 41.59 7 ARG B CA 1
ATOM 1653 C C . ARG B 1 7 ? 14.781 22.359 -12.812 1 41.59 7 ARG B C 1
ATOM 1655 O O . ARG B 1 7 ? 14.57 21.219 -12.375 1 41.59 7 ARG B O 1
ATOM 1662 N N . SER B 1 8 ? 15.984 22.344 -13.273 1 48 8 SER B N 1
ATOM 1663 C CA . SER B 1 8 ? 17.281 21.719 -13.047 1 48 8 SER B CA 1
ATOM 1664 C C . SER B 1 8 ? 17.438 21.266 -11.602 1 48 8 SER B C 1
ATOM 1666 O O . SER B 1 8 ? 18.078 20.234 -11.336 1 48 8 SER B O 1
ATOM 1668 N N . ASP B 1 9 ? 16.781 21.906 -10.547 1 57.5 9 ASP B N 1
ATOM 1669 C CA . ASP B 1 9 ? 16.953 21.812 -9.102 1 57.5 9 ASP B CA 1
ATOM 1670 C C . ASP B 1 9 ? 16 20.781 -8.5 1 57.5 9 ASP B C 1
ATOM 1672 O O . ASP B 1 9 ? 15.906 20.656 -7.277 1 57.5 9 ASP B O 1
ATOM 1676 N N . GLU B 1 10 ? 15.422 20.047 -9.461 1 67.94 10 GLU B N 1
ATOM 1677 C CA . GLU B 1 10 ? 14.359 19.188 -8.953 1 67.94 10 GLU B CA 1
ATOM 1678 C C . GLU B 1 10 ? 14.766 17.719 -9.016 1 67.94 10 GLU B C 1
ATOM 1680 O O . GLU B 1 10 ? 14.172 16.875 -8.344 1 67.94 10 GLU B O 1
ATOM 1685 N N . PHE B 1 11 ? 15.93 17.422 -9.789 1 71.31 11 PHE B N 1
ATOM 1686 C CA . PHE B 1 11 ? 16.312 16.031 -9.969 1 71.31 11 PHE B CA 1
ATOM 1687 C C . PHE B 1 11 ? 17.75 15.797 -9.523 1 71.31 11 PHE B C 1
ATOM 1689 O O . PHE B 1 11 ? 18.594 16.672 -9.68 1 71.31 11 PHE B O 1
ATOM 1696 N N . PRO B 1 12 ? 17.938 14.594 -8.93 1 77.5 12 PRO B N 1
ATOM 1697 C CA . PRO B 1 12 ? 19.312 14.211 -8.578 1 77.5 12 PRO B CA 1
ATOM 1698 C C . PRO B 1 12 ? 20.234 14.133 -9.789 1 77.5 12 PRO B C 1
ATOM 1700 O O . PRO B 1 12 ? 19.766 13.961 -10.922 1 77.5 12 PRO B O 1
ATOM 1703 N N . LEU B 1 13 ? 21.453 14.32 -9.562 1 71.38 13 LEU B N 1
ATOM 1704 C CA . LEU B 1 13 ? 22.469 14.156 -10.594 1 71.38 13 LEU B CA 1
ATOM 1705 C C . LEU B 1 13 ? 22.453 12.742 -11.156 1 71.38 13 LEU B C 1
ATOM 1707 O O . LEU B 1 13 ? 22.266 11.773 -10.414 1 71.38 13 LEU B O 1
ATOM 1711 N N . ASP B 1 14 ? 22.547 12.633 -12.445 1 77.5 14 ASP B N 1
ATOM 1712 C CA . ASP B 1 14 ? 22.625 11.344 -13.125 1 77.5 14 ASP B CA 1
ATOM 1713 C C . ASP B 1 14 ? 23.906 10.602 -12.766 1 77.5 14 ASP B C 1
ATOM 1715 O O . ASP B 1 14 ? 25 11.109 -12.984 1 77.5 14 ASP B O 1
ATOM 1719 N N . THR B 1 15 ? 23.75 9.453 -12.297 1 82.44 15 THR B N 1
ATOM 1720 C CA . THR B 1 15 ? 24.891 8.68 -11.82 1 82.44 15 THR B CA 1
ATOM 1721 C C . THR B 1 15 ? 25.859 8.375 -12.969 1 82.44 15 THR B C 1
ATOM 1723 O O . THR B 1 15 ? 27.062 8.227 -12.758 1 82.44 15 THR B O 1
ATOM 1726 N N . ASP B 1 16 ? 25.344 8.297 -14.164 1 82.69 16 ASP B N 1
ATOM 1727 C CA . ASP B 1 16 ? 26.156 7.988 -15.336 1 82.69 16 ASP B CA 1
ATOM 1728 C C . ASP B 1 16 ? 27.094 9.148 -15.664 1 82.69 16 ASP B C 1
ATOM 1730 O O . ASP B 1 16 ? 28.094 8.969 -16.391 1 82.69 16 ASP B O 1
ATOM 1734 N N . LEU B 1 17 ? 26.859 10.289 -15.156 1 85.94 17 LEU B N 1
ATOM 1735 C CA . LEU B 1 17 ? 27.625 11.492 -15.477 1 85.94 17 LEU B CA 1
ATOM 1736 C C . LEU B 1 17 ? 28.531 11.875 -14.312 1 85.94 17 LEU B C 1
ATOM 1738 O O . LEU B 1 17 ? 29.297 12.836 -14.406 1 85.94 17 LEU B O 1
ATOM 1742 N N . MET B 1 18 ? 28.516 11.031 -13.328 1 88.69 18 MET B N 1
ATOM 1743 C CA . MET B 1 18 ? 29.234 11.391 -12.109 1 88.69 18 MET B CA 1
ATOM 1744 C C . MET B 1 18 ? 30.688 10.906 -12.188 1 88.69 18 MET B C 1
ATOM 1746 O O . MET B 1 18 ? 30.969 9.836 -12.719 1 88.69 18 MET B O 1
ATOM 1750 N N . SER B 1 19 ? 31.516 11.727 -11.656 1 92.31 19 SER B N 1
ATOM 1751 C CA . SER B 1 19 ? 32.906 11.32 -11.469 1 92.31 19 SER B CA 1
ATOM 1752 C C . SER B 1 19 ? 33.031 10.266 -10.375 1 92.31 19 SER B C 1
ATOM 1754 O O . SER B 1 19 ? 32.062 9.977 -9.664 1 92.31 19 SER B O 1
ATOM 1756 N N . VAL B 1 20 ? 34.219 9.711 -10.266 1 93.44 20 VAL B N 1
ATOM 1757 C CA . VAL B 1 20 ? 34.469 8.719 -9.227 1 93.44 20 VAL B CA 1
ATOM 1758 C C . VAL B 1 20 ? 34.281 9.336 -7.848 1 93.44 20 VAL B C 1
ATOM 1760 O O . VAL B 1 20 ? 33.688 8.719 -6.965 1 93.44 20 VAL B O 1
ATOM 1763 N N . GLY B 1 21 ? 34.719 10.555 -7.699 1 93.94 21 GLY B N 1
ATOM 1764 C CA . GLY B 1 21 ? 34.562 11.258 -6.438 1 93.94 21 GLY B CA 1
ATOM 1765 C C . GLY B 1 21 ? 33.094 11.547 -6.094 1 93.94 21 GLY B C 1
ATOM 1766 O O . GLY B 1 21 ? 32.688 11.445 -4.934 1 93.94 21 GLY B O 1
ATOM 1767 N N . GLN B 1 22 ? 32.406 11.891 -7.109 1 93.75 22 GLN B N 1
ATOM 1768 C CA . GLN B 1 22 ? 30.984 12.164 -6.922 1 93.75 22 GLN B CA 1
ATOM 1769 C C . GLN B 1 22 ? 30.219 10.891 -6.543 1 93.75 22 GLN B C 1
ATOM 1771 O O . GLN B 1 22 ? 29.328 10.93 -5.691 1 93.75 22 GLN B O 1
ATOM 1776 N N . LEU B 1 23 ? 30.625 9.812 -7.18 1 95.31 23 LEU B N 1
ATOM 1777 C CA . LEU B 1 23 ? 30 8.531 -6.879 1 95.31 23 LEU B CA 1
ATOM 1778 C C . LEU B 1 23 ? 30.297 8.102 -5.449 1 95.31 23 LEU B C 1
ATOM 1780 O O . LEU B 1 23 ? 29.438 7.527 -4.773 1 95.31 23 LEU B O 1
ATOM 1784 N N . GLU B 1 24 ? 31.469 8.344 -5.066 1 95.88 24 GLU B N 1
ATOM 1785 C CA . GLU B 1 24 ? 31.859 8.008 -3.697 1 95.88 24 GLU B CA 1
ATOM 1786 C C . GLU B 1 24 ? 31.062 8.828 -2.686 1 95.88 24 GLU B C 1
ATOM 1788 O O . GLU B 1 24 ? 30.641 8.312 -1.648 1 95.88 24 GLU B O 1
ATOM 1793 N N . ARG B 1 25 ? 30.875 10.086 -2.947 1 96.19 25 ARG B N 1
ATOM 1794 C CA . ARG B 1 25 ? 30.078 10.945 -2.074 1 96.19 25 ARG B CA 1
ATOM 1795 C C . ARG B 1 25 ? 28.641 10.477 -2.02 1 96.19 25 ARG B C 1
ATOM 1797 O O . ARG B 1 25 ? 28.031 10.438 -0.947 1 96.19 25 ARG B O 1
ATOM 1804 N N . ARG B 1 26 ? 28.141 10.164 -3.158 1 96.31 26 ARG B N 1
ATOM 1805 C CA . ARG B 1 26 ? 26.781 9.648 -3.223 1 96.31 26 ARG B CA 1
ATOM 1806 C C . ARG B 1 26 ? 26.625 8.383 -2.389 1 96.31 26 ARG B C 1
ATOM 1808 O O . ARG B 1 26 ? 25.641 8.227 -1.668 1 96.31 26 ARG B O 1
ATOM 1815 N N . ARG B 1 27 ? 27.609 7.535 -2.531 1 96.75 27 ARG B N 1
ATOM 1816 C CA . ARG B 1 27 ? 27.609 6.281 -1.789 1 96.75 27 ARG B CA 1
ATOM 1817 C C . ARG B 1 27 ? 27.641 6.531 -0.285 1 96.75 27 ARG B C 1
ATOM 1819 O O . ARG B 1 27 ? 26.938 5.867 0.479 1 96.75 27 ARG B O 1
ATOM 1826 N N . ARG B 1 28 ? 28.391 7.449 0.146 1 98.12 28 ARG B N 1
ATOM 1827 C CA . ARG B 1 28 ? 28.484 7.77 1.567 1 98.12 28 ARG B CA 1
ATOM 1828 C C . ARG B 1 28 ? 27.141 8.281 2.098 1 98.12 28 ARG B C 1
ATOM 1830 O O . ARG B 1 28 ? 26.75 7.945 3.217 1 98.12 28 ARG B O 1
ATOM 1837 N N . LEU B 1 29 ? 26.5 9.039 1.259 1 98.06 29 LEU B N 1
ATOM 1838 C CA . LEU B 1 29 ? 25.203 9.57 1.641 1 98.06 29 LEU B CA 1
ATOM 1839 C C . LEU B 1 29 ? 24.172 8.445 1.798 1 98.06 29 LEU B C 1
ATOM 1841 O O . LEU B 1 29 ? 23.5 8.352 2.826 1 98.06 29 LEU B O 1
ATOM 1845 N N . THR B 1 30 ? 24.141 7.574 0.816 1 97.88 30 THR B N 1
ATOM 1846 C CA . THR B 1 30 ? 23.156 6.512 0.852 1 97.88 30 THR B CA 1
ATOM 1847 C C . THR B 1 30 ? 23.5 5.488 1.933 1 97.88 30 THR B C 1
ATOM 1849 O O . THR B 1 30 ? 22.594 4.965 2.602 1 97.88 30 THR B O 1
ATOM 1852 N N . THR B 1 31 ? 24.781 5.266 2.143 1 97.81 31 THR B N 1
ATOM 1853 C CA . THR B 1 31 ? 25.219 4.34 3.184 1 97.81 31 THR B CA 1
ATOM 1854 C C . THR B 1 31 ? 24.828 4.859 4.566 1 97.81 31 THR B C 1
ATOM 1856 O O . THR B 1 31 ? 24.359 4.098 5.41 1 97.81 31 THR B O 1
ATOM 1859 N N . ALA B 1 32 ? 25 6.125 4.754 1 98.56 32 ALA B N 1
ATOM 1860 C CA . ALA B 1 32 ? 24.625 6.734 6.023 1 98.56 32 ALA B CA 1
ATOM 1861 C C . ALA B 1 32 ? 23.125 6.555 6.285 1 98.56 32 ALA B C 1
ATOM 1863 O O . ALA B 1 32 ? 22.719 6.223 7.402 1 98.56 32 ALA B O 1
ATOM 1864 N N . VAL B 1 33 ? 22.328 6.754 5.305 1 98.62 33 VAL B N 1
ATOM 1865 C CA . VAL B 1 33 ? 20.875 6.633 5.445 1 98.62 33 VAL B CA 1
ATOM 1866 C C . VAL B 1 33 ? 20.5 5.176 5.711 1 98.62 33 VAL B C 1
ATOM 1868 O O . VAL B 1 33 ? 19.641 4.891 6.547 1 98.62 33 VAL B O 1
ATOM 1871 N N . VAL B 1 34 ? 21.156 4.25 5 1 98.12 34 VAL B N 1
ATOM 1872 C CA . VAL B 1 34 ? 20.906 2.828 5.203 1 98.12 34 VAL B CA 1
ATOM 1873 C C . VAL B 1 34 ? 21.188 2.453 6.656 1 98.12 34 VAL B C 1
ATOM 1875 O O . VAL B 1 34 ? 20.406 1.735 7.281 1 98.12 34 VAL B O 1
ATOM 1878 N N . GLU B 1 35 ? 22.219 2.963 7.184 1 97.81 35 GLU B N 1
ATOM 1879 C CA . GLU B 1 35 ? 22.594 2.691 8.57 1 97.81 35 GLU B CA 1
ATOM 1880 C C . GLU B 1 35 ? 21.578 3.295 9.539 1 97.81 35 GLU B C 1
ATOM 1882 O O . GLU B 1 35 ? 21.219 2.666 10.531 1 97.81 35 GLU B O 1
ATOM 1887 N N . MET B 1 36 ? 21.172 4.461 9.242 1 98.31 36 MET B N 1
ATOM 1888 C CA . MET B 1 36 ? 20.203 5.137 10.094 1 98.31 36 MET B CA 1
ATOM 1889 C C . MET B 1 36 ? 18.859 4.414 10.07 1 98.31 36 MET B C 1
ATOM 1891 O O . MET B 1 36 ? 18.203 4.27 11.102 1 98.31 36 MET B O 1
ATOM 1895 N N . LEU B 1 37 ? 18.438 3.928 8.906 1 97.69 37 LEU B N 1
ATOM 1896 C CA . LEU B 1 37 ? 17.172 3.219 8.742 1 97.69 37 LEU B CA 1
ATOM 1897 C C . LEU B 1 37 ? 17.172 1.91 9.523 1 97.69 37 LEU B C 1
ATOM 1899 O O . LEU B 1 37 ? 16.109 1.382 9.859 1 97.69 37 LEU B O 1
ATOM 1903 N N . ALA B 1 38 ? 18.344 1.373 9.781 1 96.06 38 ALA B N 1
ATOM 1904 C CA . ALA B 1 38 ? 18.453 0.169 10.602 1 96.06 38 ALA B CA 1
ATOM 1905 C C . ALA B 1 38 ? 18.031 0.449 12.039 1 96.06 38 ALA B C 1
ATOM 1907 O O . ALA B 1 38 ? 17.547 -0.446 12.734 1 96.06 38 ALA B O 1
ATOM 1908 N N . ALA B 1 39 ? 18.109 1.731 12.43 1 95.94 39 ALA B N 1
ATOM 1909 C CA . ALA B 1 39 ? 17.922 2.068 13.836 1 95.94 39 ALA B CA 1
ATOM 1910 C C . ALA B 1 39 ? 16.656 2.891 14.055 1 95.94 39 ALA B C 1
ATOM 1912 O O . ALA B 1 39 ? 16.094 2.902 15.148 1 95.94 39 ALA B O 1
ATOM 1913 N N . MET B 1 40 ? 16.203 3.57 13.008 1 96.56 40 MET B N 1
ATOM 1914 C CA . MET B 1 40 ? 15.086 4.477 13.211 1 96.56 40 MET B CA 1
ATOM 1915 C C . MET B 1 40 ? 14.227 4.582 11.961 1 96.56 40 MET B C 1
ATOM 1917 O O . MET B 1 40 ? 14.703 4.309 10.852 1 96.56 40 MET B O 1
ATOM 1921 N N . PRO B 1 41 ? 12.953 4.922 12.141 1 95.5 41 PRO B N 1
ATOM 1922 C CA . PRO B 1 41 ? 12.078 5.105 10.984 1 95.5 41 PRO B CA 1
ATOM 1923 C C . PRO B 1 41 ? 12.469 6.32 10.141 1 95.5 41 PRO B C 1
ATOM 1925 O O . PRO B 1 41 ? 13.195 7.199 10.617 1 95.5 41 PRO B O 1
ATOM 1928 N N . SER B 1 42 ? 12.039 6.379 8.938 1 96 42 SER B N 1
ATOM 1929 C CA . SER B 1 42 ? 12.453 7.375 7.953 1 96 42 SER B CA 1
ATOM 1930 C C . SER B 1 42 ? 12.078 8.781 8.398 1 96 42 SER B C 1
ATOM 1932 O O . SER B 1 42 ? 12.789 9.742 8.102 1 96 42 SER B O 1
ATOM 1934 N N . ASP B 1 43 ? 10.938 8.875 9.086 1 92.5 43 ASP B N 1
ATOM 1935 C CA . ASP B 1 43 ? 10.445 10.203 9.445 1 92.5 43 ASP B CA 1
ATOM 1936 C C . ASP B 1 43 ? 11.32 10.836 10.531 1 92.5 43 ASP B C 1
ATOM 1938 O O . ASP B 1 43 ? 11.273 12.047 10.75 1 92.5 43 ASP B O 1
ATOM 1942 N N . ARG B 1 44 ? 12.141 10.117 11.172 1 96.12 44 ARG B N 1
ATOM 1943 C CA . ARG B 1 44 ? 13.016 10.617 12.227 1 96.12 44 ARG B CA 1
ATOM 1944 C C . ARG B 1 44 ? 14.406 10.938 11.688 1 96.12 44 ARG B C 1
ATOM 1946 O O . ARG B 1 44 ? 15.234 11.508 12.398 1 96.12 44 ARG B O 1
ATOM 1953 N N . ILE B 1 45 ? 14.664 10.555 10.492 1 97.38 45 ILE B N 1
ATOM 1954 C CA . ILE B 1 45 ? 15.961 10.836 9.891 1 97.38 45 ILE B CA 1
ATOM 1955 C C . ILE B 1 45 ? 16.047 12.312 9.523 1 97.38 45 ILE B C 1
ATOM 1957 O O . ILE B 1 45 ? 15.188 12.844 8.82 1 97.38 45 ILE B O 1
ATOM 1961 N N . GLN B 1 46 ? 17.047 12.938 10.031 1 97.62 46 GLN B N 1
ATOM 1962 C CA . GLN B 1 46 ? 17.328 14.336 9.719 1 97.62 46 GLN B CA 1
ATOM 1963 C C . GLN B 1 46 ? 18.469 14.461 8.719 1 97.62 46 GLN B C 1
ATOM 1965 O O . GLN B 1 46 ? 19.531 13.852 8.891 1 97.62 46 GLN B O 1
ATOM 1970 N N . VAL B 1 47 ? 18.266 15.258 7.723 1 97.62 47 VAL B N 1
ATOM 1971 C CA . VAL B 1 47 ? 19.234 15.406 6.652 1 97.62 47 VAL B CA 1
ATOM 1972 C C . VAL B 1 47 ? 20.531 15.984 7.211 1 97.62 47 VAL B C 1
ATOM 1974 O O . VAL B 1 47 ? 21.625 15.648 6.742 1 97.62 47 VAL B O 1
ATOM 1977 N N . LYS B 1 48 ? 20.375 16.828 8.211 1 98.19 48 LYS B N 1
ATOM 1978 C CA . LYS B 1 48 ? 21.562 17.375 8.859 1 98.19 48 LYS B CA 1
ATOM 1979 C C . LYS B 1 48 ? 22.406 16.266 9.477 1 98.19 48 LYS B C 1
ATOM 1981 O O . LYS B 1 48 ? 23.641 16.312 9.398 1 98.19 48 LYS B O 1
ATOM 1986 N N . GLU B 1 49 ? 21.781 15.328 10.078 1 98.38 49 GLU B N 1
ATOM 1987 C CA . GLU B 1 49 ? 22.484 14.203 10.68 1 98.38 49 GLU B CA 1
ATOM 1988 C C . GLU B 1 49 ? 23.125 13.32 9.609 1 98.38 49 GLU B C 1
ATOM 1990 O O . GLU B 1 49 ? 24.219 12.789 9.805 1 98.38 49 GLU B O 1
ATOM 1995 N N . VAL B 1 50 ? 22.422 13.148 8.461 1 98.56 50 VAL B N 1
ATOM 1996 C CA . VAL B 1 50 ? 22.984 12.391 7.34 1 98.56 50 VAL B CA 1
ATOM 1997 C C . VAL B 1 50 ? 24.281 13.047 6.867 1 98.56 50 VAL B C 1
ATOM 1999 O O . VAL B 1 50 ? 25.266 12.367 6.613 1 98.56 50 VAL B O 1
ATOM 2002 N N . SER B 1 51 ? 24.172 14.367 6.738 1 98.5 51 SER B N 1
ATOM 2003 C CA . SER B 1 51 ? 25.344 15.141 6.352 1 98.5 51 SER B CA 1
ATOM 2004 C C . SER B 1 51 ? 26.5 14.898 7.309 1 98.5 51 SER B C 1
ATOM 2006 O O . SER B 1 51 ? 27.625 14.609 6.875 1 98.5 51 SER B O 1
ATOM 2008 N N . GLU B 1 52 ? 26.25 14.953 8.547 1 98.31 52 GLU B N 1
ATOM 2009 C CA . GLU B 1 52 ? 27.266 14.781 9.578 1 98.31 52 GLU B CA 1
ATOM 2010 C C . GLU B 1 52 ? 27.859 13.375 9.547 1 98.31 52 GLU B C 1
ATOM 2012 O O . GLU B 1 52 ? 29.078 13.203 9.547 1 98.31 52 GLU B O 1
ATOM 2017 N N . ARG B 1 53 ? 27.094 12.391 9.422 1 98.06 53 ARG B N 1
ATOM 2018 C CA . ARG B 1 53 ? 27.516 10.992 9.469 1 98.06 53 ARG B CA 1
ATOM 2019 C C . ARG B 1 53 ? 28.281 10.609 8.203 1 98.06 53 ARG B C 1
ATOM 2021 O O . ARG B 1 53 ? 29.203 9.797 8.258 1 98.06 53 ARG B O 1
ATOM 2028 N N . SER B 1 54 ? 27.844 11.164 7.109 1 98.25 54 SER B N 1
ATOM 2029 C CA . SER B 1 54 ? 28.438 10.812 5.824 1 98.25 54 SER B CA 1
ATOM 2030 C C . SER B 1 54 ? 29.719 11.586 5.574 1 98.25 54 SER B C 1
ATOM 2032 O O . SER B 1 54 ? 30.5 11.227 4.695 1 98.25 54 SER B O 1
ATOM 2034 N N . GLY B 1 55 ? 29.828 12.711 6.207 1 98.25 55 GLY B N 1
ATOM 2035 C CA . GLY B 1 55 ? 30.953 13.602 5.945 1 98.25 55 GLY B CA 1
ATOM 2036 C C . GLY B 1 55 ? 30.766 14.445 4.699 1 98.25 55 GLY B C 1
ATOM 2037 O O . GLY B 1 55 ? 31.719 15 4.172 1 98.25 55 GLY B O 1
ATOM 2038 N N . VAL B 1 56 ? 29.594 14.453 4.184 1 97.94 56 VAL B N 1
ATOM 2039 C CA . VAL B 1 56 ? 29.25 15.281 3.031 1 97.94 56 VAL B CA 1
ATOM 2040 C C . VAL B 1 56 ? 28.516 16.531 3.496 1 97.94 56 VAL B C 1
ATOM 2042 O O . VAL B 1 56 ? 27.547 16.438 4.262 1 97.94 56 VAL B O 1
ATOM 2045 N N . ALA B 1 57 ? 28.969 17.688 3.062 1 97.38 57 ALA B N 1
ATOM 2046 C CA . ALA B 1 57 ? 28.359 18.953 3.467 1 97.38 57 ALA B CA 1
ATOM 2047 C C . ALA B 1 57 ? 26.875 18.984 3.082 1 97.38 57 ALA B C 1
ATOM 2049 O O . ALA B 1 57 ? 26.5 18.484 2.021 1 97.38 57 ALA B O 1
ATOM 2050 N N . LEU B 1 58 ? 26.078 19.688 3.967 1 96.94 58 LEU B N 1
ATOM 2051 C CA . LEU B 1 58 ? 24.625 19.734 3.795 1 96.94 58 LEU B CA 1
ATOM 2052 C C . LEU B 1 58 ? 24.266 20.328 2.434 1 96.94 58 LEU B C 1
ATOM 2054 O O . LEU B 1 58 ? 23.359 19.828 1.759 1 96.94 58 LEU B O 1
ATOM 2058 N N . GLY B 1 59 ? 24.953 21.344 2.023 1 95.88 59 GLY B N 1
ATOM 2059 C CA . GLY B 1 59 ? 24.719 21.922 0.71 1 95.88 59 GLY B CA 1
ATOM 2060 C C . GLY B 1 59 ? 24.969 20.938 -0.424 1 95.88 59 GLY B C 1
ATOM 2061 O O . GLY B 1 59 ? 24.172 20.875 -1.372 1 95.88 59 GLY B O 1
ATOM 2062 N N . THR B 1 60 ? 26.031 20.219 -0.383 1 95.44 60 THR B N 1
ATOM 2063 C CA . THR B 1 60 ? 26.375 19.203 -1.372 1 95.44 60 THR B CA 1
ATOM 2064 C C . THR B 1 60 ? 25.312 18.094 -1.391 1 95.44 60 THR B C 1
ATOM 2066 O O . THR B 1 60 ? 24.938 17.609 -2.459 1 95.44 60 THR B O 1
ATOM 2069 N N . LEU B 1 61 ? 24.859 17.672 -0.198 1 96.75 61 LEU B N 1
ATOM 2070 C CA . LEU B 1 61 ? 23.797 16.672 -0.096 1 96.75 61 LEU B CA 1
ATOM 2071 C C . LEU B 1 61 ? 22.594 17.078 -0.919 1 96.75 61 LEU B C 1
ATOM 2073 O O . LEU B 1 61 ? 22.047 16.266 -1.671 1 96.75 61 LEU B O 1
ATOM 2077 N N . TYR B 1 62 ? 22.219 18.328 -0.875 1 95.12 62 TYR B N 1
ATOM 2078 C CA . TYR B 1 62 ? 21.031 18.797 -1.561 1 95.12 62 TYR B CA 1
ATOM 2079 C C . TYR B 1 62 ? 21.281 18.953 -3.059 1 95.12 62 TYR B C 1
ATOM 2081 O O . TYR B 1 62 ? 20.328 18.953 -3.852 1 95.12 62 TYR B O 1
ATOM 2089 N N . ARG B 1 63 ? 22.562 19.062 -3.395 1 93.25 63 ARG B N 1
ATOM 2090 C CA . ARG B 1 63 ? 22.906 19.016 -4.812 1 93.25 63 ARG B CA 1
ATOM 2091 C C . ARG B 1 63 ? 22.688 17.625 -5.379 1 93.25 63 ARG B C 1
ATOM 2093 O O . ARG B 1 63 ? 22.281 17.469 -6.531 1 93.25 63 ARG B O 1
ATOM 2100 N N . TYR B 1 64 ? 22.969 16.656 -4.559 1 94.75 64 TYR B N 1
ATOM 2101 C CA . TYR B 1 64 ? 22.812 15.273 -4.977 1 94.75 64 TYR B CA 1
ATOM 2102 C C . TYR B 1 64 ? 21.359 14.836 -4.902 1 94.75 64 TYR B C 1
ATOM 2104 O O . TYR B 1 64 ? 20.844 14.18 -5.82 1 94.75 64 TYR B O 1
ATOM 2112 N N . PHE B 1 65 ? 20.734 15.18 -3.799 1 96.44 65 PHE B N 1
ATOM 2113 C CA . PHE B 1 65 ? 19.344 14.812 -3.531 1 96.44 65 PHE B CA 1
ATOM 2114 C C . PHE B 1 65 ? 18.562 16.031 -3.049 1 96.44 65 PHE B C 1
ATOM 2116 O O . PHE B 1 65 ? 18.484 16.281 -1.847 1 96.44 65 PHE B O 1
ATOM 2123 N N . PRO B 1 66 ? 17.844 16.625 -3.945 1 95 66 PRO B N 1
ATOM 2124 C CA . PRO B 1 66 ? 17.156 17.875 -3.637 1 95 66 PRO B CA 1
ATOM 2125 C C . PRO B 1 66 ? 16.094 17.703 -2.551 1 95 66 PRO B C 1
ATOM 2127 O O . PRO B 1 66 ? 15.766 18.656 -1.843 1 95 66 PRO B O 1
ATOM 2130 N N . THR B 1 67 ? 15.578 16.453 -2.441 1 94.25 67 THR B N 1
ATOM 2131 C CA . THR B 1 67 ? 14.578 16.219 -1.404 1 94.25 67 THR B CA 1
ATOM 2132 C C . THR B 1 67 ? 14.953 15 -0.562 1 94.25 67 THR B C 1
ATOM 2134 O O . THR B 1 67 ? 15.688 14.117 -1.021 1 94.25 67 THR B O 1
ATOM 2137 N N . LYS B 1 68 ? 14.422 14.992 0.625 1 95.12 68 LYS B N 1
ATOM 2138 C CA . LYS B 1 68 ? 14.633 13.852 1.515 1 95.12 68 LYS B CA 1
ATOM 2139 C C . LYS B 1 68 ? 14.117 12.562 0.887 1 95.12 68 LYS B C 1
ATOM 2141 O O . LYS B 1 68 ? 14.742 11.508 1.021 1 95.12 68 LYS B O 1
ATOM 2146 N N . GLN B 1 69 ? 13.023 12.672 0.201 1 94.69 69 GLN B N 1
ATOM 2147 C CA . GLN B 1 69 ? 12.414 11.492 -0.414 1 94.69 69 GLN B CA 1
ATOM 2148 C C . GLN B 1 69 ? 13.336 10.883 -1.469 1 94.69 69 GLN B C 1
ATOM 2150 O O . GLN B 1 69 ? 13.438 9.664 -1.58 1 94.69 69 GLN B O 1
ATOM 2155 N N . GLN B 1 70 ? 13.945 11.75 -2.209 1 96.81 70 GLN B N 1
ATOM 2156 C CA . GLN B 1 70 ? 14.867 11.266 -3.232 1 96.81 70 GLN B CA 1
ATOM 2157 C C . GLN B 1 70 ? 16.078 10.57 -2.604 1 96.81 70 GLN B C 1
ATOM 2159 O O . GLN B 1 70 ? 16.516 9.531 -3.092 1 96.81 70 GLN B O 1
ATOM 2164 N N . LEU B 1 71 ? 16.531 11.141 -1.502 1 97.62 71 LEU B N 1
ATOM 2165 C CA . LEU B 1 71 ? 17.625 10.531 -0.759 1 97.62 71 LEU B CA 1
ATOM 2166 C C . LEU B 1 71 ? 17.219 9.164 -0.21 1 97.62 71 LEU B C 1
ATOM 2168 O O . LEU B 1 71 ? 17.969 8.195 -0.323 1 97.62 71 LEU B O 1
ATOM 2172 N N . LEU B 1 72 ? 16.078 9.078 0.336 1 97.94 72 LEU B N 1
ATOM 2173 C CA . LEU B 1 72 ? 15.562 7.832 0.901 1 97.94 72 LEU B CA 1
ATOM 2174 C C . LEU B 1 72 ? 15.375 6.773 -0.183 1 97.94 72 LEU B C 1
ATOM 2176 O O . LEU B 1 72 ? 15.688 5.602 0.03 1 97.94 72 LEU B O 1
ATOM 2180 N N . ALA B 1 73 ? 14.859 7.188 -1.321 1 97.5 73 ALA B N 1
ATOM 2181 C CA . ALA B 1 73 ? 14.703 6.266 -2.443 1 97.5 73 ALA B CA 1
ATOM 2182 C C . ALA B 1 73 ? 16.047 5.707 -2.893 1 97.5 73 ALA B C 1
ATOM 2184 O O . ALA B 1 73 ? 16.172 4.516 -3.178 1 97.5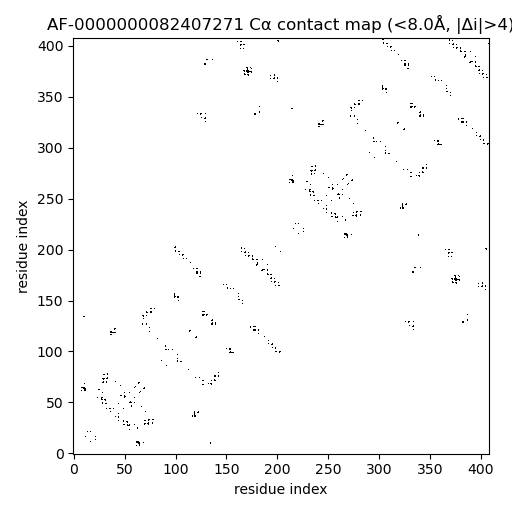 73 ALA B O 1
ATOM 2185 N N . ALA B 1 74 ? 17.031 6.59 -2.941 1 97.25 74 ALA B N 1
ATOM 2186 C CA . ALA B 1 74 ? 18.375 6.168 -3.332 1 97.25 74 ALA B CA 1
ATOM 2187 C C . ALA B 1 74 ? 18.953 5.199 -2.311 1 97.25 74 ALA B C 1
ATOM 2189 O O . ALA B 1 74 ? 19.641 4.242 -2.678 1 97.25 74 ALA B O 1
ATOM 2190 N N . ALA B 1 75 ? 18.734 5.449 -1.086 1 97.69 75 ALA B N 1
ATOM 2191 C CA . ALA B 1 75 ? 19.203 4.562 -0.024 1 97.69 75 ALA B CA 1
ATOM 2192 C C . ALA B 1 75 ? 18.547 3.189 -0.124 1 97.69 75 ALA B C 1
ATOM 2194 O O . ALA B 1 75 ? 19.203 2.164 0.08 1 97.69 75 ALA B O 1
ATOM 2195 N N . MET B 1 76 ? 17.266 3.16 -0.406 1 97.38 76 MET B N 1
ATOM 2196 C CA . MET B 1 76 ? 16.562 1.9 -0.595 1 97.38 76 MET B CA 1
ATOM 2197 C C . MET B 1 76 ? 17.172 1.099 -1.742 1 97.38 76 MET B C 1
ATOM 2199 O O . MET B 1 76 ? 17.344 -0.117 -1.633 1 97.38 76 MET B O 1
ATOM 2203 N N . ALA B 1 77 ? 17.438 1.781 -2.824 1 95.81 77 ALA B N 1
ATOM 2204 C CA . ALA B 1 77 ? 18.062 1.128 -3.973 1 95.81 77 ALA B CA 1
ATOM 2205 C C . ALA B 1 77 ? 19.438 0.555 -3.604 1 95.81 77 ALA B C 1
ATOM 2207 O O . ALA B 1 77 ? 19.781 -0.559 -4.008 1 95.81 77 ALA B O 1
ATOM 2208 N N . ALA B 1 78 ? 20.156 1.338 -2.844 1 94.94 78 ALA B N 1
ATOM 2209 C CA . ALA B 1 78 ? 21.469 0.885 -2.391 1 94.94 78 ALA B CA 1
ATOM 2210 C C . ALA B 1 78 ? 21.344 -0.357 -1.513 1 94.94 78 ALA B C 1
ATOM 2212 O O . ALA B 1 78 ? 22.094 -1.317 -1.678 1 94.94 78 ALA B O 1
ATOM 2213 N N . TRP B 1 79 ? 20.422 -0.307 -0.662 1 95.19 79 TRP B N 1
ATOM 2214 C CA . TRP B 1 79 ? 20.188 -1.438 0.233 1 95.19 79 TRP B CA 1
ATOM 2215 C C . TRP B 1 79 ? 19.781 -2.678 -0.552 1 95.19 79 TRP B C 1
ATOM 2217 O O . TRP B 1 79 ? 20.25 -3.783 -0.274 1 95.19 79 TRP B O 1
ATOM 2227 N N . SER B 1 80 ? 18.875 -2.543 -1.503 1 91.62 80 SER B N 1
ATOM 2228 C CA . SER B 1 80 ? 18.422 -3.648 -2.334 1 91.62 80 SER B CA 1
ATOM 2229 C C . SER B 1 80 ? 19.562 -4.297 -3.088 1 91.62 80 SER B C 1
ATOM 2231 O O . SER B 1 80 ? 19.594 -5.52 -3.254 1 91.62 80 SER B O 1
ATOM 2233 N N . GLY B 1 81 ? 20.453 -3.443 -3.557 1 86.88 81 GLY B N 1
ATOM 2234 C CA . GLY B 1 81 ? 21.641 -3.947 -4.223 1 86.88 81 GLY B CA 1
ATOM 2235 C C . GLY B 1 81 ? 22.531 -4.777 -3.314 1 86.88 81 GLY B C 1
ATOM 2236 O O . GLY B 1 81 ? 23.047 -5.812 -3.73 1 86.88 81 GLY B O 1
ATOM 2237 N N . LEU B 1 82 ? 22.656 -4.371 -2.102 1 84.62 82 LEU B N 1
ATOM 2238 C CA . LEU B 1 82 ? 23.453 -5.09 -1.115 1 84.62 82 LEU B CA 1
ATOM 2239 C C . LEU B 1 82 ? 22.844 -6.445 -0.798 1 84.62 82 LEU B C 1
ATOM 2241 O O . LEU B 1 82 ? 23.547 -7.449 -0.692 1 84.62 82 LEU B O 1
ATOM 2245 N N . GLU B 1 83 ? 21.562 -6.445 -0.684 1 84.31 83 GLU B N 1
ATOM 2246 C CA . GLU B 1 83 ? 20.859 -7.691 -0.381 1 84.31 83 GLU B CA 1
ATOM 2247 C C . GLU B 1 83 ? 20.938 -8.672 -1.549 1 84.31 83 GLU B C 1
ATOM 2249 O O . GLU B 1 83 ? 21.031 -9.883 -1.345 1 84.31 83 GLU B O 1
ATOM 2254 N N . SER B 1 84 ? 20.875 -8.133 -2.725 1 80.62 84 SER B N 1
ATOM 2255 C CA . SER B 1 84 ? 21 -8.969 -3.918 1 80.62 84 SER B CA 1
ATOM 2256 C C . SER B 1 84 ? 22.391 -9.578 -4.031 1 80.62 84 SER B C 1
ATOM 2258 O O . SER B 1 84 ? 22.531 -10.719 -4.473 1 80.62 84 SER B O 1
ATOM 2260 N N . ALA B 1 85 ? 23.328 -8.836 -3.574 1 73.25 85 ALA B N 1
ATOM 2261 C CA . ALA B 1 85 ? 24.703 -9.289 -3.652 1 73.25 85 ALA B CA 1
ATOM 2262 C C . ALA B 1 85 ? 25 -10.367 -2.609 1 73.25 85 ALA B C 1
ATOM 2264 O O . ALA B 1 85 ? 25.922 -11.164 -2.768 1 73.25 85 ALA B O 1
ATOM 2265 N N . ARG B 1 86 ? 24.312 -10.305 -1.537 1 73.12 86 ARG B N 1
ATOM 2266 C CA . ARG B 1 86 ? 24.484 -11.273 -0.463 1 73.12 86 ARG B CA 1
ATOM 2267 C C . ARG B 1 86 ? 23.812 -12.602 -0.81 1 73.12 86 ARG B C 1
ATOM 2269 O O . ARG B 1 86 ? 23.969 -13.594 -0.094 1 73.12 86 ARG B O 1
ATOM 2276 N N . ARG B 1 87 ? 23.125 -12.656 -1.808 1 67.31 87 ARG B N 1
ATOM 2277 C CA . ARG B 1 87 ? 22.422 -13.875 -2.207 1 67.31 87 ARG B CA 1
ATOM 2278 C C . ARG B 1 87 ? 23.422 -15.008 -2.482 1 67.31 87 ARG B C 1
ATOM 2280 O O . ARG B 1 87 ? 24.344 -14.844 -3.285 1 67.31 87 ARG B O 1
ATOM 2287 N N . PRO B 1 88 ? 23.406 -15.953 -1.407 1 55.28 88 PRO B N 1
ATOM 2288 C CA . PRO B 1 88 ? 24.344 -17.047 -1.672 1 55.28 88 PRO B CA 1
ATOM 2289 C C . PRO B 1 88 ? 24.172 -17.641 -3.066 1 55.28 88 PRO B C 1
ATOM 2291 O O . PRO B 1 88 ? 23.062 -17.672 -3.598 1 55.28 88 PRO B O 1
ATOM 2294 N N . GLU B 1 89 ? 25.234 -17.875 -3.764 1 50.69 89 GLU B N 1
ATOM 2295 C CA . GLU B 1 89 ? 25.312 -18.625 -5.016 1 50.69 89 GLU B CA 1
ATOM 2296 C C . GLU B 1 89 ? 24.422 -19.859 -4.988 1 50.69 89 GLU B C 1
ATOM 2298 O O . GLU B 1 89 ? 23.891 -20.266 -6.02 1 50.69 89 GLU B O 1
ATOM 2303 N N . GLU B 1 90 ? 24.359 -20.422 -3.92 1 49.88 90 GLU B N 1
ATOM 2304 C CA . GLU B 1 90 ? 23.625 -21.672 -3.719 1 49.88 90 GLU B CA 1
ATOM 2305 C C . GLU B 1 90 ? 22.125 -21.469 -3.918 1 49.88 90 GLU B C 1
ATOM 2307 O O . GLU B 1 90 ? 21.422 -22.422 -4.277 1 49.88 90 GLU B O 1
ATOM 2312 N N . SER B 1 91 ? 21.578 -20.422 -3.549 1 53.62 91 SER B N 1
ATOM 2313 C CA . SER B 1 91 ? 20.156 -20.172 -3.744 1 53.62 91 SER B CA 1
ATOM 2314 C C . SER B 1 91 ? 19.812 -20.094 -5.227 1 53.62 91 SER B C 1
ATOM 2316 O O . SER B 1 91 ? 18.641 -20.141 -5.594 1 53.62 91 SER B O 1
ATOM 2318 N N . ARG B 1 92 ? 20.828 -19.641 -5.926 1 51.03 92 ARG B N 1
ATOM 2319 C CA . ARG B 1 92 ? 20.75 -19.719 -7.383 1 51.03 92 ARG B CA 1
ATOM 2320 C C . ARG B 1 92 ? 20.766 -21.156 -7.863 1 51.03 92 ARG B C 1
ATOM 2322 O O . ARG B 1 92 ? 20.453 -21.438 -9.023 1 51.03 92 ARG B O 1
ATOM 2329 N N . THR B 1 93 ? 21.469 -21.922 -7.059 1 47.34 93 THR B N 1
ATOM 2330 C CA . THR B 1 93 ? 21.641 -23.328 -7.445 1 47.34 93 THR B CA 1
ATOM 2331 C C . THR B 1 93 ? 20.547 -24.188 -6.84 1 47.34 93 THR B C 1
ATOM 2333 O O . THR B 1 93 ? 20.734 -24.766 -5.766 1 47.34 93 THR B O 1
ATOM 2336 N N . GLY B 1 94 ? 19.453 -23.656 -6.547 1 49.84 94 GLY B N 1
ATOM 2337 C CA . GLY B 1 94 ? 18.609 -24.781 -6.191 1 49.84 94 GLY B CA 1
ATOM 2338 C C . GLY B 1 94 ? 19.094 -26.094 -6.766 1 49.84 94 GLY B C 1
ATOM 2339 O O . GLY B 1 94 ? 19.781 -26.109 -7.797 1 49.84 94 GLY B O 1
ATOM 2340 N N . GLY B 1 95 ? 19.453 -27 -5.973 1 48.69 95 GLY B N 1
ATOM 2341 C CA . GLY B 1 95 ? 19.906 -28.234 -6.57 1 48.69 95 GLY B CA 1
ATOM 2342 C C . GLY B 1 95 ? 19.281 -28.516 -7.922 1 48.69 95 GLY B C 1
ATOM 2343 O O . GLY B 1 95 ? 18.25 -27.938 -8.266 1 48.69 95 GLY B O 1
ATOM 2344 N N . GLU B 1 96 ? 20.125 -29.031 -8.93 1 53.81 96 GLU B N 1
ATOM 2345 C CA . GLU B 1 96 ? 19.766 -29.516 -10.258 1 53.81 96 GLU B CA 1
ATOM 2346 C C . GLU B 1 96 ? 18.297 -29.953 -10.32 1 53.81 96 GLU B C 1
ATOM 2348 O O . GLU B 1 96 ? 17.656 -29.828 -11.359 1 53.81 96 GLU B O 1
ATOM 2353 N N . GLU B 1 97 ? 17.641 -30.25 -9.031 1 62.72 97 GLU B N 1
ATOM 2354 C CA . GLU B 1 97 ? 16.359 -30.953 -9.078 1 62.72 97 GLU B CA 1
ATOM 2355 C C . GLU B 1 97 ? 15.211 -30.062 -8.625 1 62.72 97 GLU B C 1
ATOM 2357 O O . GLU B 1 97 ? 14.047 -30.453 -8.695 1 62.72 97 GLU B O 1
ATOM 2362 N N . SER B 1 98 ? 15.445 -28.641 -8.469 1 78.25 98 SER B N 1
ATOM 2363 C CA . SER B 1 98 ? 14.312 -27.891 -7.918 1 78.25 98 SER B CA 1
ATOM 2364 C C . SER B 1 98 ? 13.453 -27.297 -9.031 1 78.25 98 SER B C 1
ATOM 2366 O O . SER B 1 98 ? 13.977 -26.812 -10.031 1 78.25 98 SER B O 1
ATOM 2368 N N . ASN B 1 99 ? 12.109 -27.375 -8.852 1 89.5 99 ASN B N 1
ATOM 2369 C CA . ASN B 1 99 ? 11.203 -26.797 -9.836 1 89.5 99 ASN B CA 1
ATOM 2370 C C . ASN B 1 99 ? 11.023 -25.297 -9.609 1 89.5 99 ASN B C 1
ATOM 2372 O O . ASN B 1 99 ? 11.555 -24.734 -8.648 1 89.5 99 ASN B O 1
ATOM 2376 N N . ALA B 1 100 ? 10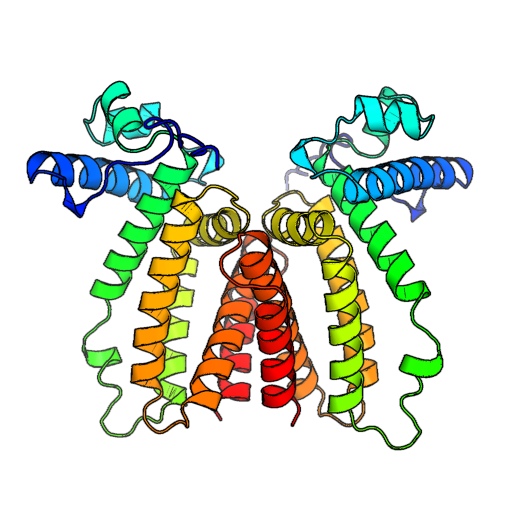.5 -24.594 -10.523 1 92.56 100 ALA B N 1
ATOM 2377 C CA . ALA B 1 100 ? 10.328 -23.141 -10.539 1 92.56 100 ALA B CA 1
ATOM 2378 C C . ALA B 1 100 ? 9.672 -22.656 -9.25 1 92.56 100 ALA B C 1
ATOM 2380 O O . ALA B 1 100 ? 10.07 -21.625 -8.695 1 92.56 100 ALA B O 1
ATOM 2381 N N . TYR B 1 101 ? 8.727 -23.391 -8.797 1 94.12 101 TYR B N 1
ATOM 2382 C CA . TYR B 1 101 ? 8.031 -23.031 -7.562 1 94.12 101 TYR B CA 1
ATOM 2383 C C . TYR B 1 101 ? 9.008 -22.938 -6.395 1 94.12 101 TYR B C 1
ATOM 2385 O O . TYR B 1 101 ? 9.023 -21.938 -5.676 1 94.12 101 TYR B O 1
ATOM 2393 N N . GLU B 1 102 ? 9.781 -23.922 -6.203 1 94.38 102 GLU B N 1
ATOM 2394 C CA . GLU B 1 102 ? 10.703 -23.984 -5.078 1 94.38 102 GLU B CA 1
ATOM 2395 C C . GLU B 1 102 ? 11.734 -22.859 -5.145 1 94.38 102 GLU B C 1
ATOM 2397 O O . GLU B 1 102 ? 12.094 -22.281 -4.121 1 94.38 102 GLU B O 1
ATOM 2402 N N . ARG B 1 103 ? 12.18 -22.516 -6.309 1 94.06 103 ARG B N 1
ATOM 2403 C CA . ARG B 1 103 ? 13.172 -21.469 -6.48 1 94.06 103 ARG B CA 1
ATOM 2404 C C . ARG B 1 103 ? 12.578 -20.094 -6.156 1 94.06 103 ARG B C 1
ATOM 2406 O O . ARG B 1 103 ? 13.195 -19.297 -5.449 1 94.06 103 ARG B O 1
ATOM 2413 N N . VAL B 1 104 ? 11.406 -19.844 -6.652 1 95.81 104 VAL B N 1
ATOM 2414 C CA . VAL B 1 104 ? 10.727 -18.578 -6.43 1 95.81 104 VAL B CA 1
ATOM 2415 C C . VAL B 1 104 ? 10.375 -18.438 -4.949 1 95.81 104 VAL B C 1
ATOM 2417 O O . VAL B 1 104 ? 10.531 -17.359 -4.371 1 95.81 104 VAL B O 1
ATOM 2420 N N . LEU B 1 105 ? 9.945 -19.531 -4.406 1 95.75 105 LEU B N 1
ATOM 2421 C CA . LEU B 1 105 ? 9.617 -19.547 -2.984 1 95.75 105 LEU B CA 1
ATOM 2422 C C . LEU B 1 105 ? 10.836 -19.188 -2.139 1 95.75 105 LEU B C 1
ATOM 2424 O O . LEU B 1 105 ? 10.734 -18.391 -1.199 1 95.75 105 LEU B O 1
ATOM 2428 N N . ALA B 1 106 ? 11.945 -19.766 -2.424 1 94.38 106 ALA B N 1
ATOM 2429 C CA . ALA B 1 106 ? 13.18 -19.516 -1.69 1 94.38 106 ALA B CA 1
ATOM 2430 C C . ALA B 1 106 ? 13.578 -18.047 -1.79 1 94.38 106 ALA B C 1
ATOM 2432 O O . ALA B 1 106 ? 14.023 -17.453 -0.806 1 94.38 106 ALA B O 1
ATOM 2433 N N . LEU B 1 107 ? 13.453 -17.469 -2.959 1 93.94 107 LEU B N 1
ATOM 2434 C CA . LEU B 1 107 ? 13.773 -16.062 -3.17 1 93.94 107 LEU B CA 1
ATOM 2435 C C . LEU B 1 107 ? 12.906 -15.164 -2.293 1 93.94 107 LEU B C 1
ATOM 2437 O O . LEU B 1 107 ? 13.422 -14.289 -1.598 1 93.94 107 LEU B O 1
ATOM 2441 N N . HIS B 1 108 ? 11.586 -15.367 -2.285 1 95.44 108 HIS B N 1
ATOM 2442 C CA . HIS B 1 108 ? 10.68 -14.5 -1.549 1 95.44 108 HIS B CA 1
ATOM 2443 C C . HIS B 1 108 ? 10.82 -14.703 -0.044 1 95.44 108 HIS B C 1
ATOM 2445 O O . HIS B 1 108 ? 10.633 -13.766 0.733 1 95.44 108 HIS B O 1
ATOM 2451 N N . ARG B 1 109 ? 11.141 -15.938 0.344 1 95.62 109 ARG B N 1
ATOM 2452 C CA . ARG B 1 109 ? 11.43 -16.172 1.757 1 95.62 109 ARG B CA 1
ATOM 2453 C C . ARG B 1 109 ? 12.633 -15.352 2.217 1 95.62 109 ARG B C 1
ATOM 2455 O O . ARG B 1 109 ? 12.609 -14.758 3.297 1 95.62 109 ARG B O 1
ATOM 2462 N N . ARG B 1 110 ? 13.57 -15.328 1.431 1 94 110 ARG B N 1
ATOM 2463 C CA . ARG B 1 110 ? 14.766 -14.547 1.749 1 94 110 ARG B CA 1
ATOM 2464 C C . ARG B 1 110 ? 14.438 -13.055 1.807 1 94 110 ARG B C 1
ATOM 2466 O O . ARG B 1 110 ? 14.898 -12.352 2.707 1 94 110 ARG B O 1
ATOM 2473 N N . GLU B 1 111 ? 13.719 -12.625 0.847 1 94.69 111 GLU B N 1
ATOM 2474 C CA . GLU B 1 111 ? 13.328 -11.219 0.813 1 94.69 111 GLU B CA 1
ATOM 2475 C C . GLU B 1 111 ? 12.516 -10.844 2.047 1 94.69 111 GLU B C 1
ATOM 2477 O O . GLU B 1 111 ? 12.758 -9.805 2.67 1 94.69 111 GLU B O 1
ATOM 2482 N N . MET B 1 112 ? 11.578 -11.688 2.379 1 96 112 MET B N 1
ATOM 2483 C CA . MET B 1 112 ? 10.75 -11.445 3.555 1 96 112 MET B CA 1
ATOM 2484 C C . MET B 1 112 ? 11.594 -11.414 4.82 1 96 112 MET B C 1
ATOM 2486 O O . MET B 1 112 ? 11.383 -10.562 5.691 1 96 112 MET B O 1
ATOM 2490 N N . LYS B 1 113 ? 12.508 -12.281 4.914 1 95.75 113 LYS B N 1
ATOM 2491 C CA . LYS B 1 113 ? 13.375 -12.312 6.086 1 95.75 113 LYS B CA 1
ATOM 2492 C C . LYS B 1 113 ? 14.242 -11.062 6.164 1 95.75 113 LYS B C 1
ATOM 2494 O O . LYS B 1 113 ? 14.547 -10.578 7.254 1 95.75 113 LYS B O 1
ATOM 2499 N N . ALA B 1 114 ? 14.68 -10.602 5.02 1 95.06 114 ALA B N 1
ATOM 2500 C CA . ALA B 1 114 ? 15.43 -9.352 4.992 1 95.06 114 ALA B CA 1
ATOM 2501 C C . ALA B 1 114 ? 14.602 -8.195 5.539 1 95.06 114 ALA B C 1
ATOM 2503 O O . ALA B 1 114 ? 15.094 -7.379 6.32 1 95.06 114 ALA B O 1
ATOM 2504 N N . PHE B 1 115 ? 13.352 -8.117 5.172 1 95.94 115 PHE B N 1
ATOM 2505 C CA . PHE B 1 115 ? 12.461 -7.078 5.672 1 95.94 115 PHE B CA 1
ATOM 2506 C C . PHE B 1 115 ? 12.148 -7.293 7.148 1 95.94 115 PHE B C 1
ATOM 2508 O O . PHE B 1 115 ? 11.984 -6.328 7.898 1 95.94 115 PHE B O 1
ATOM 2515 N N . GLU B 1 116 ? 12.055 -8.539 7.527 1 96.25 116 GLU B N 1
ATOM 2516 C CA . GLU B 1 116 ? 11.805 -8.836 8.938 1 96.25 116 GLU B CA 1
ATOM 2517 C C . GLU B 1 116 ? 12.914 -8.266 9.82 1 96.25 116 GLU B C 1
ATOM 2519 O O . GLU B 1 116 ? 12.641 -7.727 10.891 1 96.25 116 GLU B O 1
ATOM 2524 N N . ARG B 1 117 ? 14.102 -8.359 9.328 1 95.19 117 ARG B N 1
ATOM 2525 C CA . ARG B 1 117 ? 15.266 -7.883 10.07 1 95.19 117 ARG B CA 1
ATOM 2526 C C . ARG B 1 117 ? 15.344 -6.359 10.047 1 95.19 117 ARG B C 1
ATOM 2528 O O . ARG B 1 117 ? 16.016 -5.754 10.891 1 95.19 117 ARG B O 1
ATOM 2535 N N . ARG B 1 118 ? 14.641 -5.789 9.102 1 95.5 118 ARG B N 1
ATOM 2536 C CA . ARG B 1 118 ? 14.719 -4.348 8.891 1 95.5 118 ARG B CA 1
ATOM 2537 C C . ARG B 1 118 ? 13.336 -3.746 8.695 1 95.5 118 ARG B C 1
ATOM 2539 O O . ARG B 1 118 ? 13.016 -3.256 7.609 1 95.5 118 ARG B O 1
ATOM 2546 N N . PRO B 1 119 ? 12.594 -3.652 9.797 1 95.5 119 PRO B N 1
ATOM 2547 C CA . PRO B 1 119 ? 11.195 -3.254 9.672 1 95.5 119 PRO B CA 1
ATOM 2548 C C . PRO B 1 119 ? 11.031 -1.824 9.156 1 95.5 119 PRO B C 1
ATOM 2550 O O . PRO B 1 119 ? 10.039 -1.511 8.492 1 95.5 119 PRO B O 1
ATOM 2553 N N . HIS B 1 120 ? 12.008 -0.953 9.453 1 96.19 120 HIS B N 1
ATOM 2554 C CA . HIS B 1 120 ? 11.914 0.418 8.969 1 96.19 120 HIS B CA 1
ATOM 2555 C C . HIS B 1 120 ? 12.055 0.473 7.449 1 96.19 120 HIS B C 1
ATOM 2557 O O . HIS B 1 120 ? 11.477 1.348 6.797 1 96.19 120 HIS B O 1
ATOM 2563 N N . PHE B 1 121 ? 12.781 -0.519 6.883 1 97.12 121 PHE B N 1
ATOM 2564 C CA . PHE B 1 121 ? 12.891 -0.62 5.434 1 97.12 121 PHE B CA 1
ATOM 2565 C C . PHE B 1 121 ? 11.562 -1.061 4.82 1 97.12 121 PHE B C 1
ATOM 2567 O O . PHE B 1 121 ? 11.18 -0.59 3.748 1 97.12 121 PHE B O 1
ATOM 2574 N N . ALA B 1 122 ? 10.898 -1.962 5.484 1 96.19 122 ALA B N 1
ATOM 2575 C CA . ALA B 1 122 ? 9.594 -2.404 5.016 1 96.19 122 ALA B CA 1
ATOM 2576 C C . ALA B 1 122 ? 8.602 -1.244 4.973 1 96.19 122 ALA B C 1
ATOM 2578 O O . ALA B 1 122 ? 7.879 -1.069 3.986 1 96.19 122 ALA B O 1
ATOM 2579 N N . ARG B 1 123 ? 8.617 -0.463 6.02 1 94.62 123 ARG B N 1
ATOM 2580 C CA . ARG B 1 123 ? 7.75 0.711 6.074 1 94.62 123 ARG B CA 1
ATOM 2581 C C . ARG B 1 123 ? 8.102 1.706 4.977 1 94.62 123 ARG B C 1
ATOM 2583 O O . ARG B 1 123 ? 7.219 2.289 4.352 1 94.62 123 ARG B O 1
ATOM 2590 N N . LEU B 1 124 ? 9.352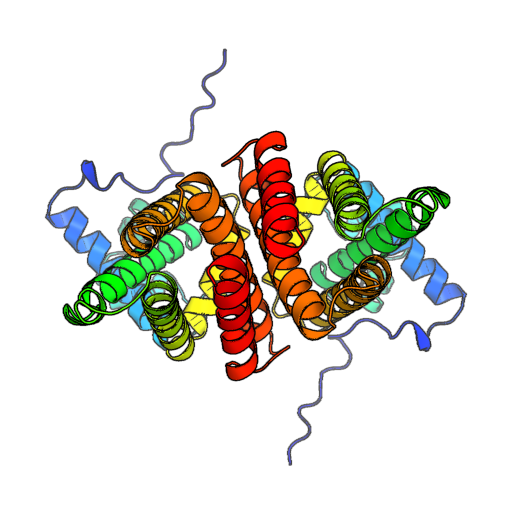 1.9 4.777 1 96.38 124 LEU B N 1
ATOM 2591 C CA . LEU B 1 124 ? 9.797 2.828 3.746 1 96.38 124 LEU B CA 1
ATOM 2592 C C . LEU B 1 124 ? 9.391 2.338 2.361 1 96.38 124 LEU B C 1
ATOM 2594 O O . LEU B 1 124 ? 9.047 3.141 1.491 1 96.38 124 LEU B O 1
ATOM 2598 N N . GLU B 1 125 ? 9.445 1.033 2.16 1 95 125 GLU B N 1
ATOM 2599 C CA . GLU B 1 125 ? 9.016 0.445 0.893 1 95 125 GLU B CA 1
ATOM 2600 C C . GLU B 1 125 ? 7.582 0.837 0.555 1 95 125 GLU B C 1
ATOM 2602 O O . GLU B 1 125 ? 7.297 1.261 -0.567 1 95 125 GLU B O 1
ATOM 2607 N N . ILE B 1 126 ? 6.711 0.769 1.459 1 93.19 126 ILE B N 1
ATOM 2608 C CA . ILE B 1 126 ? 5.301 1.105 1.283 1 93.19 126 ILE B CA 1
ATOM 2609 C C . ILE B 1 126 ? 5.156 2.604 1.029 1 93.19 126 ILE B C 1
ATOM 2611 O O . ILE B 1 126 ? 4.441 3.02 0.115 1 93.19 126 ILE B O 1
ATOM 2615 N N . GLU B 1 127 ? 5.867 3.375 1.828 1 91.81 127 GLU B N 1
ATOM 2616 C CA . GLU B 1 127 ? 5.801 4.828 1.723 1 91.81 127 GLU B CA 1
ATOM 2617 C C . GLU B 1 127 ? 6.195 5.301 0.325 1 91.81 127 GLU B C 1
ATOM 2619 O O . GLU B 1 127 ? 5.562 6.199 -0.235 1 91.81 127 GLU B O 1
ATOM 2624 N N . LEU B 1 128 ? 7.23 4.742 -0.221 1 93.38 128 LEU B N 1
ATOM 2625 C CA . LEU B 1 128 ? 7.77 5.176 -1.505 1 93.38 128 LEU B CA 1
ATOM 2626 C C . LEU B 1 128 ? 6.773 4.914 -2.631 1 93.38 128 LEU B C 1
ATOM 2628 O O . LEU B 1 128 ? 6.754 5.637 -3.627 1 93.38 128 LEU B O 1
ATOM 2632 N N . HIS B 1 129 ? 5.859 3.922 -2.484 1 89.56 129 HIS B N 1
ATOM 2633 C CA . HIS B 1 129 ? 4.887 3.572 -3.516 1 89.56 129 HIS B CA 1
ATOM 2634 C C . HIS B 1 129 ? 3.785 4.621 -3.609 1 89.56 129 HIS B C 1
ATOM 2636 O O . HIS B 1 129 ? 3.025 4.645 -4.582 1 89.56 129 HIS B O 1
ATOM 2642 N N . SER B 1 130 ? 3.729 5.52 -2.629 1 86.06 130 SER B N 1
ATOM 2643 C CA . SER B 1 130 ? 2.705 6.562 -2.648 1 86.06 130 SER B CA 1
ATOM 2644 C C . SER B 1 130 ? 3.266 7.879 -3.176 1 86.06 130 SER B C 1
ATOM 2646 O O . SER B 1 130 ? 2.551 8.883 -3.25 1 86.06 130 SER B O 1
ATOM 2648 N N . SER B 1 131 ? 4.586 7.922 -3.51 1 88.38 131 SER B N 1
ATOM 2649 C CA . SER B 1 131 ? 5.238 9.156 -3.93 1 88.38 131 SER B CA 1
ATOM 2650 C C . SER B 1 131 ? 4.832 9.539 -5.348 1 88.38 131 SER B C 1
ATOM 2652 O O . SER B 1 131 ? 4.645 8.672 -6.203 1 88.38 131 SER B O 1
ATOM 2654 N N . SER B 1 132 ? 4.758 10.828 -5.582 1 85.62 132 SER B N 1
ATOM 2655 C CA . SER B 1 132 ? 4.535 11.344 -6.926 1 85.62 132 SER B CA 1
ATOM 2656 C C . SER B 1 132 ? 5.812 11.938 -7.512 1 85.62 132 SER B C 1
ATOM 2658 O O . SER B 1 132 ? 5.801 12.5 -8.609 1 85.62 132 SER B O 1
ATOM 2660 N N . ASP B 1 133 ? 6.926 11.836 -6.734 1 90.31 133 ASP B N 1
ATOM 2661 C CA . ASP B 1 133 ? 8.211 12.336 -7.199 1 90.31 133 ASP B CA 1
ATOM 2662 C C . ASP B 1 133 ? 8.773 11.453 -8.312 1 90.31 133 ASP B C 1
ATOM 2664 O O . ASP B 1 133 ? 8.859 10.227 -8.156 1 90.31 133 ASP B O 1
ATOM 2668 N N . GLN B 1 134 ? 9.133 12.117 -9.367 1 89.56 134 GLN B N 1
ATOM 2669 C CA . GLN B 1 134 ? 9.531 11.367 -10.555 1 89.56 134 GLN B CA 1
ATOM 2670 C C . GLN B 1 134 ? 10.781 10.531 -10.289 1 89.56 134 GLN B C 1
ATOM 2672 O O . GLN B 1 134 ? 10.883 9.391 -10.75 1 89.56 134 GLN B O 1
ATOM 2677 N N . PHE B 1 135 ? 11.719 11.094 -9.586 1 93.12 135 PHE B N 1
ATOM 2678 C CA . PHE B 1 135 ? 12.93 10.344 -9.273 1 93.12 135 PHE B CA 1
ATOM 2679 C C . PHE B 1 135 ? 12.602 9.125 -8.422 1 93.12 135 PHE B C 1
ATOM 2681 O O . PHE B 1 135 ? 13.164 8.047 -8.633 1 93.12 135 PHE B O 1
ATOM 2688 N N . VAL B 1 136 ? 11.742 9.242 -7.48 1 94.19 136 VAL B N 1
ATOM 2689 C CA . VAL B 1 136 ? 11.336 8.148 -6.605 1 94.19 136 VAL B CA 1
ATOM 2690 C C . VAL B 1 136 ? 10.641 7.062 -7.426 1 94.19 136 VAL B C 1
ATOM 2692 O O . VAL B 1 136 ? 10.953 5.879 -7.305 1 94.19 136 VAL B O 1
ATOM 2695 N N . ILE B 1 137 ? 9.812 7.469 -8.305 1 92.5 137 ILE B N 1
ATOM 2696 C CA . ILE B 1 137 ? 9.07 6.555 -9.164 1 92.5 137 ILE B CA 1
ATOM 2697 C C . ILE B 1 137 ? 10.039 5.762 -10.039 1 92.5 137 ILE B C 1
ATOM 2699 O O . ILE B 1 137 ? 9.938 4.535 -10.125 1 92.5 137 ILE B O 1
ATOM 2703 N N . GLU B 1 138 ? 10.922 6.41 -10.617 1 91.81 138 GLU B N 1
ATOM 2704 C CA . GLU B 1 138 ? 11.906 5.754 -11.477 1 91.81 138 GLU B CA 1
ATOM 2705 C C . GLU B 1 138 ? 12.773 4.781 -10.688 1 91.81 138 GLU B C 1
ATOM 2707 O O . GLU B 1 138 ? 13.133 3.715 -11.188 1 91.81 138 GLU B O 1
ATOM 2712 N N . SER B 1 139 ? 13.148 5.223 -9.508 1 93.94 139 SER B N 1
ATOM 2713 C CA . SER B 1 139 ? 13.93 4.352 -8.641 1 93.94 139 SER B CA 1
ATOM 2714 C C . SER B 1 139 ? 13.164 3.068 -8.32 1 93.94 139 SER B C 1
ATOM 2716 O O . SER B 1 139 ? 13.734 1.974 -8.375 1 93.94 139 SER B O 1
ATOM 2718 N N . LEU B 1 140 ? 11.914 3.146 -7.992 1 92.56 140 LEU B N 1
ATOM 2719 C CA . LEU B 1 140 ? 11.055 1.995 -7.727 1 92.56 140 LEU B CA 1
ATOM 2720 C C . LEU B 1 140 ? 10.945 1.105 -8.961 1 92.56 140 LEU B C 1
ATOM 2722 O O . LEU B 1 140 ? 11.039 -0.119 -8.859 1 92.56 140 LEU B O 1
ATOM 2726 N N . ASP B 1 141 ? 10.797 1.719 -10.133 1 91.75 141 ASP B N 1
ATOM 2727 C CA . ASP B 1 141 ? 10.648 0.989 -11.391 1 91.75 141 ASP B CA 1
ATOM 2728 C C . ASP B 1 141 ? 11.906 0.179 -11.703 1 91.75 141 ASP B C 1
ATOM 2730 O O . ASP B 1 141 ? 11.812 -0.961 -12.172 1 91.75 141 ASP B O 1
ATOM 2734 N N . GLN B 1 142 ? 12.992 0.838 -11.461 1 92.19 142 GLN B N 1
ATOM 2735 C CA . GLN B 1 142 ? 14.258 0.169 -11.727 1 92.19 142 GLN B CA 1
ATOM 2736 C C . GLN B 1 142 ? 14.453 -1.034 -10.805 1 92.19 142 GLN B C 1
ATOM 2738 O O . GLN B 1 142 ? 14.898 -2.096 -11.25 1 92.19 142 GLN B O 1
ATOM 2743 N N . ARG B 1 143 ? 14.148 -0.86 -9.625 1 93.06 143 ARG B N 1
ATOM 2744 C CA . ARG B 1 143 ? 14.266 -1.966 -8.68 1 93.06 143 ARG B CA 1
ATOM 2745 C C . ARG B 1 143 ? 13.281 -3.078 -9.016 1 93.06 143 ARG B C 1
ATOM 2747 O O . ARG B 1 143 ? 13.625 -4.262 -8.953 1 93.06 143 ARG B O 1
ATOM 2754 N N . ALA B 1 144 ? 12.133 -2.715 -9.359 1 91.75 144 ALA B N 1
ATOM 2755 C CA . ALA B 1 144 ? 11.109 -3.689 -9.742 1 91.75 144 ALA B CA 1
ATOM 2756 C C . ALA B 1 144 ? 11.523 -4.453 -10.992 1 91.75 144 ALA B C 1
ATOM 2758 O O . ALA B 1 144 ? 11.312 -5.664 -11.086 1 91.75 144 ALA B O 1
ATOM 2759 N N . ALA B 1 145 ? 12.07 -3.717 -11.984 1 91.25 145 ALA B N 1
ATOM 2760 C CA . ALA B 1 145 ? 12.516 -4.348 -13.227 1 91.25 145 ALA B CA 1
ATOM 2761 C C . ALA B 1 145 ? 13.625 -5.355 -12.953 1 91.25 145 ALA B C 1
ATOM 2763 O O . ALA B 1 145 ? 13.625 -6.457 -13.516 1 91.25 145 ALA B O 1
ATOM 2764 N N . ALA B 1 146 ? 14.547 -4.961 -12.141 1 91.94 146 ALA B N 1
ATOM 2765 C CA . ALA B 1 146 ? 15.633 -5.867 -11.766 1 91.94 146 ALA B CA 1
ATOM 2766 C C . ALA B 1 146 ? 15.094 -7.109 -11.062 1 91.94 146 ALA B C 1
ATOM 2768 O O . ALA B 1 146 ? 15.539 -8.227 -11.328 1 91.94 146 ALA B O 1
ATOM 2769 N N . HIS B 1 147 ? 14.18 -6.926 -10.227 1 91.5 147 HIS B N 1
ATOM 2770 C CA . HIS B 1 147 ? 13.57 -8.031 -9.492 1 91.5 147 HIS B CA 1
ATOM 2771 C C . HIS B 1 147 ? 12.812 -8.961 -10.438 1 91.5 147 HIS B C 1
ATOM 2773 O O . HIS B 1 147 ? 12.891 -10.18 -10.312 1 91.5 147 HIS B O 1
ATOM 2779 N N . ARG B 1 148 ? 12.086 -8.438 -11.312 1 91.69 148 ARG B N 1
ATOM 2780 C CA . ARG B 1 148 ? 11.328 -9.234 -12.273 1 91.69 148 ARG B CA 1
ATOM 2781 C C . ARG B 1 148 ? 12.258 -10.07 -13.148 1 91.69 148 ARG B C 1
ATOM 2783 O O . ARG B 1 148 ? 11.938 -11.211 -13.484 1 91.69 148 ARG B O 1
ATOM 2790 N N . ARG B 1 149 ? 13.352 -9.477 -13.57 1 91.75 149 ARG B N 1
ATOM 2791 C CA . ARG B 1 149 ? 14.32 -10.211 -14.367 1 91.75 149 ARG B CA 1
ATOM 2792 C C . ARG B 1 149 ? 14.797 -11.461 -13.633 1 91.75 149 ARG B C 1
ATOM 2794 O O . ARG B 1 149 ? 14.891 -12.539 -14.219 1 91.75 149 ARG B O 1
ATOM 2801 N N . MET B 1 150 ? 15.094 -11.258 -12.422 1 92.06 150 MET B N 1
ATOM 2802 C CA . MET B 1 150 ? 15.508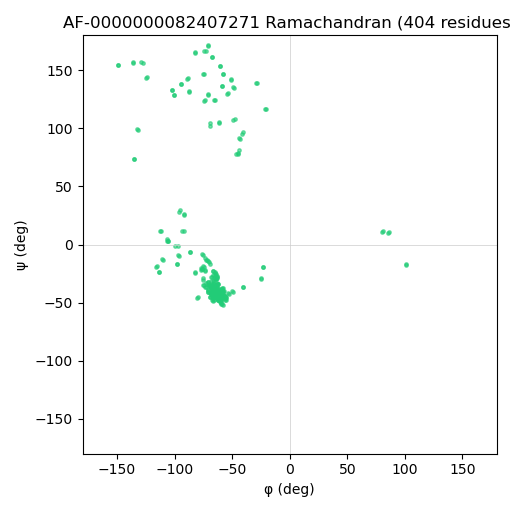 -12.383 -11.586 1 92.06 150 MET B CA 1
ATOM 28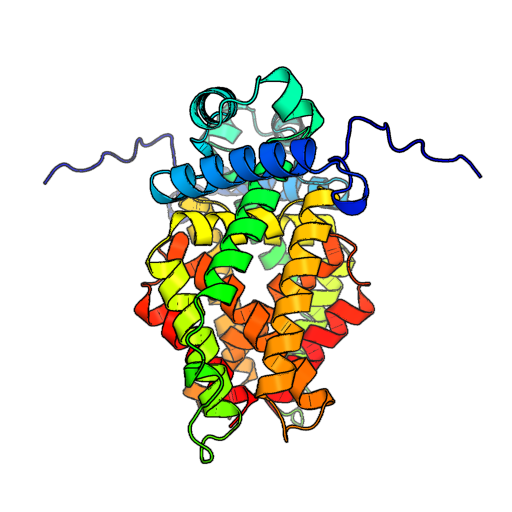03 C C . MET B 1 150 ? 14.398 -13.43 -11.484 1 92.06 150 MET B C 1
ATOM 2805 O O . MET B 1 150 ? 14.656 -14.625 -11.609 1 92.06 150 MET B O 1
ATOM 2809 N N . LEU B 1 151 ? 13.234 -12.992 -11.242 1 93.25 151 LEU B N 1
ATOM 2810 C CA . LEU B 1 151 ? 12.094 -13.891 -11.117 1 93.25 151 LEU B CA 1
ATOM 2811 C C . LEU B 1 151 ? 11.898 -14.703 -12.391 1 93.25 151 LEU B C 1
ATOM 2813 O O . LEU B 1 151 ? 11.648 -15.914 -12.328 1 93.25 151 LEU B O 1
ATOM 2817 N N . PHE B 1 152 ? 11.961 -14.078 -13.508 1 93.94 152 PHE B N 1
ATOM 2818 C CA . PHE B 1 152 ? 11.734 -14.742 -14.781 1 93.94 152 PHE B CA 1
ATOM 2819 C C . PHE B 1 152 ? 12.797 -15.805 -15.031 1 93.94 152 PHE B C 1
ATOM 2821 O O . PHE B 1 152 ? 12.508 -16.859 -15.609 1 93.94 152 PHE B O 1
ATOM 2828 N N . GLU B 1 153 ? 14.008 -15.5 -14.562 1 92.88 153 GLU B N 1
ATOM 2829 C CA . GLU B 1 153 ? 15.07 -16.5 -14.664 1 92.88 153 GLU B CA 1
ATOM 2830 C C . GLU B 1 153 ? 14.758 -17.719 -13.805 1 92.88 153 GLU B C 1
ATOM 2832 O O . GLU B 1 153 ? 14.992 -18.859 -14.219 1 92.88 153 GLU B O 1
ATOM 2837 N N . LEU B 1 154 ? 14.203 -17.5 -12.68 1 93.75 154 LEU B N 1
ATOM 2838 C CA . LEU B 1 154 ? 13.883 -18.594 -11.758 1 93.75 154 LEU B CA 1
ATOM 2839 C C . LEU B 1 154 ? 12.68 -19.391 -12.25 1 93.75 154 LEU B C 1
ATOM 2841 O O . LEU B 1 154 ? 12.484 -20.531 -11.852 1 93.75 154 LEU B O 1
ATOM 2845 N N . MET B 1 155 ? 11.906 -18.766 -13.062 1 94.69 155 MET B N 1
ATOM 2846 C CA . MET B 1 155 ? 10.695 -19.422 -13.555 1 94.69 155 MET B CA 1
ATOM 2847 C C . MET B 1 155 ? 10.938 -20.062 -14.914 1 94.69 155 MET B C 1
ATOM 2849 O O . MET B 1 155 ? 10.016 -20.156 -15.727 1 94.69 155 MET B O 1
ATOM 2853 N N . ASP B 1 156 ? 12.141 -20.406 -15.078 1 90.25 156 ASP B N 1
ATOM 2854 C CA . ASP B 1 156 ? 12.469 -21.125 -16.312 1 90.25 156 ASP B CA 1
ATOM 2855 C C . ASP B 1 156 ? 11.562 -22.344 -16.484 1 90.25 156 ASP B C 1
ATOM 2857 O O . ASP B 1 156 ? 11.359 -23.109 -15.547 1 90.25 156 ASP B O 1
ATOM 2861 N N . GLY B 1 157 ? 10.969 -22.484 -17.656 1 90.19 157 GLY B N 1
ATOM 2862 C CA . GLY B 1 157 ? 10.07 -23.609 -17.922 1 90.19 157 GLY B CA 1
ATOM 2863 C C . GLY B 1 157 ? 8.602 -23.219 -17.828 1 90.19 157 GLY B C 1
ATOM 2864 O O . GLY B 1 157 ? 7.734 -23.969 -18.266 1 90.19 157 GLY B O 1
ATOM 2865 N N . ILE B 1 158 ? 8.344 -22.141 -17.219 1 93.38 158 ILE B N 1
ATOM 2866 C CA . ILE B 1 158 ? 6.984 -21.625 -17.141 1 93.38 158 ILE B CA 1
ATOM 2867 C C . ILE B 1 158 ? 6.703 -20.75 -18.359 1 93.38 158 ILE B C 1
ATOM 2869 O O . ILE B 1 158 ? 7.527 -19.906 -18.75 1 93.38 158 ILE B O 1
ATOM 2873 N N . PRO B 1 159 ? 5.523 -21.016 -19 1 94.12 159 PRO B N 1
ATOM 2874 C CA . PRO B 1 159 ? 5.184 -20.141 -20.125 1 94.12 159 PRO B CA 1
ATOM 2875 C C . PRO B 1 159 ? 5.273 -18.656 -19.781 1 94.12 159 PRO B C 1
ATOM 2877 O O . PRO B 1 159 ? 4.902 -18.25 -18.672 1 94.12 159 PRO B O 1
ATOM 2880 N N . ALA B 1 160 ? 5.734 -17.844 -20.672 1 93.62 160 ALA B N 1
ATOM 2881 C CA . ALA B 1 160 ? 6.078 -16.438 -20.453 1 93.62 160 ALA B CA 1
ATOM 2882 C C . ALA B 1 160 ? 4.879 -15.656 -19.922 1 93.62 160 ALA B C 1
ATOM 2884 O O . ALA B 1 160 ? 5.02 -14.844 -19 1 93.62 160 ALA B O 1
ATOM 2885 N N . GLU B 1 161 ? 3.746 -15.883 -20.484 1 92.5 161 GLU B N 1
ATOM 2886 C CA . GLU B 1 161 ? 2.564 -15.141 -20.062 1 92.5 161 GLU B CA 1
ATOM 2887 C C . GLU B 1 161 ? 2.17 -15.492 -18.625 1 92.5 161 GLU B C 1
ATOM 2889 O O . GLU B 1 161 ? 1.783 -14.617 -17.844 1 92.5 161 GLU B O 1
ATOM 2894 N N . THR B 1 162 ? 2.258 -16.734 -18.328 1 94.12 162 THR B N 1
ATOM 2895 C CA . THR B 1 162 ? 1.982 -17.172 -16.969 1 94.12 162 THR B CA 1
ATOM 2896 C C . THR B 1 162 ? 3.002 -16.578 -16 1 94.12 162 THR B C 1
ATOM 2898 O O . THR B 1 162 ? 2.641 -16.125 -14.906 1 94.12 162 THR B O 1
ATOM 2901 N N . ALA B 1 163 ? 4.25 -16.562 -16.422 1 95.69 163 ALA B N 1
ATOM 2902 C CA . ALA B 1 163 ? 5.309 -16 -15.586 1 95.69 163 ALA B CA 1
ATOM 2903 C C . ALA B 1 163 ? 5.07 -14.523 -15.312 1 95.69 163 ALA B C 1
ATOM 2905 O O . ALA B 1 163 ? 5.266 -14.055 -14.188 1 95.69 163 ALA B O 1
ATOM 2906 N N . ARG B 1 164 ? 4.691 -13.82 -16.297 1 95.12 164 ARG B N 1
ATOM 2907 C CA . ARG B 1 164 ? 4.41 -12.398 -16.172 1 95.12 164 ARG B CA 1
ATOM 2908 C C . ARG B 1 164 ? 3.301 -12.148 -15.148 1 95.12 164 ARG B C 1
ATOM 2910 O O . ARG B 1 164 ? 3.447 -11.312 -14.258 1 95.12 164 ARG B O 1
ATOM 2917 N N . VAL B 1 165 ? 2.195 -12.859 -15.32 1 96.69 165 VAL B N 1
ATOM 2918 C CA . VAL B 1 165 ? 1.027 -12.672 -14.461 1 96.69 165 VAL B CA 1
ATOM 2919 C C . VAL B 1 165 ? 1.356 -13.102 -13.031 1 96.69 165 VAL B C 1
ATOM 2921 O O . VAL B 1 165 ? 0.936 -12.461 -12.07 1 96.69 165 VAL B O 1
ATOM 2924 N N . ALA B 1 166 ? 2.098 -14.188 -12.93 1 97.06 166 ALA B N 1
ATOM 2925 C CA . ALA B 1 166 ? 2.537 -14.648 -11.617 1 97.06 166 ALA B CA 1
ATOM 2926 C C . ALA B 1 166 ? 3.375 -13.586 -10.914 1 97.06 166 ALA B C 1
ATOM 2928 O O . ALA B 1 166 ? 3.205 -13.344 -9.719 1 97.06 166 ALA B O 1
ATOM 2929 N N . ALA B 1 167 ? 4.258 -12.953 -11.648 1 96.25 167 ALA B N 1
ATOM 2930 C CA . ALA B 1 167 ? 5.113 -11.914 -11.086 1 96.25 167 ALA B CA 1
ATOM 2931 C C . ALA B 1 167 ? 4.289 -10.742 -10.578 1 96.25 167 ALA B C 1
ATOM 2933 O O . ALA B 1 167 ? 4.582 -10.18 -9.516 1 96.25 167 ALA B O 1
ATOM 2934 N N . VAL B 1 168 ? 3.258 -10.359 -11.297 1 95.56 168 VAL B N 1
ATOM 2935 C CA . VAL B 1 168 ? 2.367 -9.281 -10.906 1 95.56 168 VAL B CA 1
ATOM 2936 C C . VAL B 1 168 ? 1.661 -9.633 -9.602 1 95.56 168 VAL B C 1
ATOM 2938 O O . VAL B 1 168 ? 1.625 -8.828 -8.664 1 95.56 168 VAL B O 1
ATOM 2941 N N . ALA B 1 169 ? 1.152 -10.844 -9.531 1 96.94 169 ALA B N 1
ATOM 2942 C CA . ALA B 1 169 ? 0.435 -11.305 -8.344 1 96.94 169 ALA B CA 1
ATOM 2943 C C . ALA B 1 169 ? 1.358 -11.344 -7.129 1 96.94 169 ALA B C 1
ATOM 2945 O O . ALA B 1 169 ? 0.987 -10.891 -6.043 1 96.94 169 ALA B O 1
ATOM 2946 N N . MET B 1 170 ? 2.512 -11.859 -7.312 1 96.75 170 MET B N 1
ATOM 2947 C CA . MET B 1 170 ? 3.461 -12 -6.211 1 96.75 170 MET B CA 1
ATOM 2948 C C . MET B 1 170 ? 3.932 -10.633 -5.719 1 96.75 170 MET B C 1
ATOM 2950 O O . MET B 1 170 ? 4.031 -10.406 -4.512 1 96.75 170 MET B O 1
ATOM 2954 N N . GLY B 1 171 ? 4.223 -9.812 -6.672 1 94.31 171 GLY B N 1
ATOM 2955 C CA . GLY B 1 171 ? 4.652 -8.469 -6.312 1 94.31 171 GLY B CA 1
ATOM 2956 C C . GLY B 1 171 ? 3.611 -7.703 -5.523 1 94.31 171 GLY B C 1
ATOM 2957 O O . GLY B 1 171 ? 3.926 -7.09 -4.5 1 94.31 171 GLY B O 1
ATOM 2958 N N . GLY B 1 172 ? 2.402 -7.742 -5.996 1 94.94 172 GLY B N 1
ATOM 2959 C CA . GLY B 1 172 ? 1.315 -7.102 -5.27 1 94.94 172 GLY B CA 1
ATOM 2960 C C . GLY B 1 172 ? 1.107 -7.668 -3.879 1 94.94 172 GLY B C 1
ATOM 2961 O O . GLY B 1 172 ? 0.883 -6.922 -2.926 1 94.94 172 GLY B O 1
ATOM 2962 N N . THR B 1 173 ? 1.18 -8.93 -3.766 1 95.88 173 THR B N 1
ATOM 2963 C CA . THR B 1 173 ? 1.013 -9.594 -2.479 1 95.88 173 THR B CA 1
ATOM 2964 C C . THR B 1 173 ? 2.121 -9.188 -1.511 1 95.88 173 THR B C 1
ATOM 2966 O O . THR B 1 173 ? 1.865 -8.961 -0.327 1 95.88 173 THR B O 1
ATOM 2969 N N . MET B 1 174 ? 3.318 -9.133 -2.072 1 95.12 174 MET B N 1
ATOM 2970 C CA . MET B 1 174 ? 4.438 -8.734 -1.225 1 95.12 174 MET B CA 1
ATOM 2971 C C . MET B 1 174 ? 4.211 -7.344 -0.645 1 95.12 174 MET B C 1
ATOM 2973 O O . MET B 1 174 ? 4.395 -7.129 0.555 1 95.12 174 MET B O 1
ATOM 2977 N N . LEU B 1 175 ? 3.838 -6.402 -1.441 1 93.12 175 LEU B N 1
ATOM 2978 C CA . LEU B 1 175 ? 3.611 -5.031 -0.991 1 93.12 175 LEU B CA 1
ATOM 2979 C C . LEU B 1 175 ? 2.5 -4.98 0.05 1 93.12 175 LEU B C 1
ATOM 2981 O O . LEU B 1 175 ? 2.648 -4.34 1.093 1 93.12 175 LEU B O 1
ATOM 2985 N N . THR B 1 176 ? 1.424 -5.629 -0.187 1 93.12 176 THR B N 1
ATOM 2986 C CA . THR B 1 176 ? 0.304 -5.617 0.748 1 93.12 176 THR B CA 1
ATOM 2987 C C . THR B 1 176 ? 0.672 -6.344 2.039 1 93.12 176 THR B C 1
ATOM 2989 O O . THR B 1 176 ? 0.271 -5.926 3.127 1 93.12 176 THR B O 1
ATOM 2992 N N . ALA B 1 177 ? 1.396 -7.457 1.905 1 95.62 177 ALA B N 1
ATOM 2993 C CA . ALA B 1 177 ? 1.841 -8.18 3.096 1 95.62 177 ALA B CA 1
ATOM 2994 C C . ALA B 1 177 ? 2.713 -7.293 3.98 1 95.62 177 ALA B C 1
ATOM 2996 O O . ALA B 1 177 ? 2.553 -7.277 5.203 1 95.62 177 ALA B O 1
ATOM 2997 N N . LEU B 1 178 ? 3.607 -6.543 3.371 1 95.25 178 LEU B N 1
ATOM 2998 C CA . LEU B 1 178 ? 4.457 -5.621 4.121 1 95.25 178 LEU B CA 1
ATOM 2999 C C . LEU B 1 178 ? 3.623 -4.531 4.785 1 95.25 178 LEU B C 1
ATOM 3001 O O . LEU B 1 178 ? 3.865 -4.176 5.941 1 95.25 178 LEU B O 1
ATOM 3005 N N . ALA B 1 179 ? 2.709 -4.027 4.082 1 91.94 179 ALA B N 1
ATOM 3006 C CA . ALA B 1 179 ? 1.849 -2.98 4.633 1 91.94 179 ALA B CA 1
ATOM 3007 C C . ALA B 1 179 ? 1.059 -3.494 5.832 1 91.94 179 ALA B C 1
ATOM 3009 O O . ALA B 1 179 ? 1.012 -2.84 6.875 1 91.94 179 ALA B O 1
ATOM 3010 N N . LEU B 1 180 ? 0.419 -4.676 5.754 1 92.62 180 LEU B N 1
ATOM 3011 C CA . LEU B 1 180 ? -0.355 -5.258 6.844 1 92.62 180 LEU B CA 1
ATOM 3012 C C . LEU B 1 180 ? 0.533 -5.543 8.047 1 92.62 180 LEU B C 1
ATOM 3014 O O . LEU B 1 180 ? 0.14 -5.281 9.188 1 92.62 180 LEU B O 1
ATOM 3018 N N . TRP B 1 181 ? 1.7 -6.031 7.797 1 95.69 181 TRP B N 1
ATOM 3019 C CA . TRP B 1 181 ? 2.637 -6.355 8.867 1 95.69 181 TRP B CA 1
ATOM 3020 C C . TRP B 1 181 ? 3.104 -5.094 9.578 1 95.69 181 TRP B C 1
ATOM 3022 O O . TRP B 1 181 ? 3.006 -4.992 10.805 1 95.69 181 TRP B O 1
ATOM 3032 N N . THR B 1 182 ? 3.518 -4.066 8.844 1 93 182 THR B N 1
ATOM 3033 C CA . THR B 1 182 ? 4.152 -2.898 9.453 1 93 182 THR B CA 1
ATOM 3034 C C . THR B 1 182 ? 3.115 -2.012 10.133 1 93 182 THR B C 1
ATOM 3036 O O . THR B 1 182 ? 3.457 -1.193 10.992 1 93 182 THR B O 1
ATOM 3039 N N . SER B 1 183 ? 1.891 -2.145 9.742 1 88.56 183 SER B N 1
ATOM 3040 C CA . SER B 1 183 ? 0.821 -1.408 10.406 1 88.56 183 SER B CA 1
ATOM 3041 C C . SER B 1 183 ? 0.301 -2.168 11.625 1 88.56 183 SER B C 1
ATOM 3043 O O . SER B 1 183 ? -0.583 -1.684 12.336 1 88.56 183 SER B O 1
ATOM 3045 N N . GLY B 1 184 ? 0.795 -3.412 11.82 1 90.06 184 GLY B N 1
ATOM 3046 C CA . GLY B 1 184 ? 0.451 -4.184 13.008 1 90.06 184 GLY B CA 1
ATOM 3047 C C . GLY B 1 184 ? -0.848 -4.949 12.859 1 90.06 184 GLY B C 1
ATOM 3048 O O . GLY B 1 184 ? -1.358 -5.504 13.836 1 90.06 184 GLY B O 1
ATOM 3049 N N . ARG B 1 185 ? -1.411 -5.027 11.711 1 89.31 185 ARG B N 1
ATOM 3050 C CA . ARG B 1 185 ? -2.686 -5.699 11.492 1 89.31 185 ARG B CA 1
ATOM 3051 C C . ARG B 1 185 ? -2.52 -7.215 11.539 1 89.31 185 ARG B C 1
ATOM 3053 O O . ARG B 1 185 ? -3.422 -7.934 11.977 1 89.31 185 ARG B O 1
ATOM 3060 N N . ILE B 1 186 ? -1.386 -7.641 11.062 1 93 186 ILE B N 1
ATOM 3061 C CA . ILE B 1 186 ? -1.048 -9.055 11.133 1 93 186 ILE B CA 1
ATOM 3062 C C . ILE B 1 186 ? 0.401 -9.219 11.586 1 93 186 ILE B C 1
ATOM 3064 O O . ILE B 1 186 ? 1.192 -8.281 11.508 1 93 186 ILE B O 1
ATOM 3068 N N . GLY B 1 187 ? 0.683 -10.422 12.18 1 95.88 187 GLY B N 1
ATOM 3069 C CA . GLY B 1 187 ? 2.066 -10.742 12.492 1 95.88 187 GLY B CA 1
ATOM 3070 C C . GLY B 1 187 ? 2.896 -11.078 11.273 1 95.88 187 GLY B C 1
ATOM 3071 O O . GLY B 1 187 ? 2.354 -11.297 10.188 1 95.88 187 GLY B O 1
ATOM 3072 N N . PHE B 1 188 ? 4.246 -11.109 11.461 1 97.31 188 PHE B N 1
ATOM 3073 C CA . PHE B 1 188 ? 5.141 -11.383 10.336 1 97.31 188 PHE B CA 1
ATOM 3074 C C . PHE B 1 188 ? 4.887 -12.773 9.766 1 97.31 188 PHE B C 1
ATOM 3076 O O . PHE B 1 188 ? 4.953 -12.969 8.555 1 97.31 188 PHE B O 1
ATOM 3083 N N . ALA B 1 189 ? 4.633 -13.742 10.617 1 97.44 189 ALA B N 1
ATOM 3084 C CA . ALA B 1 189 ? 4.391 -15.109 10.156 1 97.44 189 ALA B CA 1
ATOM 3085 C C . ALA B 1 189 ? 3.201 -15.164 9.203 1 97.44 189 ALA B C 1
ATOM 3087 O O . ALA B 1 189 ? 3.24 -15.875 8.195 1 97.44 189 ALA B O 1
ATOM 3088 N N . GLU B 1 190 ? 2.189 -14.406 9.5 1 96.88 190 GLU B N 1
ATOM 3089 C CA . GLU B 1 190 ? 1.013 -14.367 8.633 1 96.88 190 GLU B CA 1
ATOM 3090 C C . GLU B 1 190 ? 1.316 -13.641 7.32 1 96.88 190 GLU B C 1
ATOM 3092 O O . GLU B 1 190 ? 0.833 -14.039 6.262 1 96.88 190 GLU B O 1
ATOM 3097 N N . ALA B 1 191 ? 2.066 -12.547 7.387 1 97.25 191 ALA B N 1
ATOM 3098 C CA . ALA B 1 191 ? 2.49 -11.844 6.18 1 97.25 191 ALA B CA 1
ATOM 3099 C C . ALA B 1 191 ? 3.271 -12.766 5.25 1 97.25 191 ALA B C 1
ATOM 3101 O O . ALA B 1 191 ? 3.01 -12.812 4.043 1 97.25 191 ALA B O 1
ATOM 3102 N N . GLN B 1 192 ? 4.188 -13.492 5.898 1 97.75 192 GLN B N 1
ATOM 3103 C CA . GLN B 1 192 ? 4.984 -14.453 5.137 1 97.75 192 GLN B CA 1
ATOM 3104 C C . GLN B 1 192 ? 4.105 -15.539 4.535 1 97.75 192 GLN B C 1
ATOM 3106 O O . GLN B 1 192 ? 4.289 -15.922 3.375 1 97.75 192 GLN B O 1
ATOM 3111 N N . ARG B 1 193 ? 3.211 -16.016 5.238 1 97.31 193 ARG B N 1
ATOM 3112 C CA . ARG B 1 193 ? 2.299 -17.047 4.762 1 97.31 193 ARG B CA 1
ATOM 3113 C C . ARG B 1 193 ? 1.482 -16.562 3.574 1 97.31 193 ARG B C 1
ATOM 3115 O O . ARG B 1 193 ? 1.238 -17.312 2.627 1 97.31 193 ARG B O 1
ATOM 3122 N N . ASN B 1 194 ? 1.004 -15.352 3.631 1 97.06 194 ASN B N 1
ATOM 3123 C CA . ASN B 1 194 ? 0.253 -14.781 2.518 1 97.06 194 ASN B CA 1
ATOM 3124 C C . ASN B 1 194 ? 1.053 -14.828 1.22 1 97.06 194 ASN B C 1
ATOM 3126 O O . ASN B 1 194 ? 0.537 -15.25 0.182 1 97.06 194 ASN B O 1
ATOM 3130 N N . VAL B 1 195 ? 2.334 -14.453 1.309 1 97.62 195 VAL B N 1
ATOM 3131 C CA . VAL B 1 195 ? 3.201 -14.422 0.136 1 97.62 195 VAL B CA 1
ATOM 3132 C C . VAL B 1 195 ? 3.445 -15.844 -0.36 1 97.62 195 VAL B C 1
ATOM 3134 O O . VAL B 1 195 ? 3.314 -16.125 -1.554 1 97.62 195 VAL B O 1
ATOM 3137 N N . GLU B 1 196 ? 3.676 -16.75 0.535 1 97.56 196 GLU B N 1
ATOM 3138 C CA . GLU B 1 196 ? 3.973 -18.125 0.183 1 97.56 196 GLU B CA 1
ATOM 3139 C C . GLU B 1 196 ? 2.752 -18.812 -0.42 1 97.56 196 GLU B C 1
ATOM 3141 O O . GLU B 1 196 ? 2.877 -19.594 -1.375 1 97.56 196 GLU B O 1
ATOM 3146 N N . ASP B 1 197 ? 1.641 -18.594 0.136 1 97.38 197 ASP B N 1
ATOM 3147 C CA . ASP B 1 197 ? 0.399 -19.172 -0.367 1 97.38 197 ASP B CA 1
ATOM 3148 C C . ASP B 1 197 ? 0.116 -18.703 -1.795 1 97.38 197 ASP B C 1
ATOM 3150 O O . ASP B 1 197 ? -0.318 -19.5 -2.635 1 97.38 197 ASP B O 1
ATOM 3154 N N . VAL B 1 198 ? 0.335 -17.484 -2.064 1 97.56 198 VAL B N 1
ATOM 3155 C CA . VAL B 1 198 ? 0.082 -16.953 -3.398 1 97.56 198 VAL B CA 1
ATOM 3156 C C . VAL B 1 198 ? 1.081 -17.547 -4.391 1 97.56 198 VAL B C 1
ATOM 3158 O O . VAL B 1 198 ? 0.714 -17.906 -5.512 1 97.56 198 VAL B O 1
ATOM 3161 N N . ILE B 1 199 ? 2.35 -17.641 -3.961 1 96.88 199 ILE B N 1
ATOM 3162 C CA . ILE B 1 199 ? 3.344 -18.281 -4.812 1 96.88 199 ILE B CA 1
ATOM 3163 C C . ILE B 1 199 ? 2.889 -19.703 -5.164 1 96.88 199 ILE B C 1
ATOM 3165 O O . ILE B 1 199 ? 2.963 -20.109 -6.324 1 96.88 199 ILE B O 1
ATOM 3169 N N . GLY B 1 200 ? 2.408 -20.422 -4.219 1 95.25 200 GLY B N 1
ATOM 3170 C CA . GLY B 1 200 ? 1.885 -21.766 -4.457 1 95.25 200 GLY B CA 1
ATOM 3171 C C . GLY B 1 200 ? 0.708 -21.781 -5.414 1 95.25 200 GLY B C 1
ATOM 3172 O O . GLY B 1 200 ? 0.649 -22.625 -6.316 1 95.25 200 GLY B O 1
ATOM 3173 N N . LEU B 1 201 ? -0.153 -20.859 -5.25 1 94.62 201 LEU B N 1
ATOM 3174 C CA . LEU B 1 201 ? -1.373 -20.812 -6.047 1 94.62 201 LEU B CA 1
ATOM 3175 C C . LEU B 1 201 ? -1.055 -20.516 -7.508 1 94.62 201 LEU B C 1
ATOM 3177 O O . LEU B 1 201 ? -1.686 -21.062 -8.414 1 94.62 201 LEU B O 1
ATOM 3181 N N . VAL B 1 202 ? -0.032 -19.688 -7.746 1 94.69 202 VAL B N 1
ATOM 3182 C CA . VAL B 1 202 ? 0.141 -19.188 -9.109 1 94.69 202 VAL B CA 1
ATOM 3183 C C . VAL B 1 202 ? 1.189 -20.031 -9.836 1 94.69 202 VAL B C 1
ATOM 3185 O O . VAL B 1 202 ? 1.268 -20 -11.062 1 94.69 202 VAL B O 1
ATOM 3188 N N . LEU B 1 203 ? 1.992 -20.781 -9.117 1 92.06 203 LEU B N 1
ATOM 3189 C CA . LEU B 1 203 ? 3.061 -21.516 -9.781 1 92.06 203 LEU B CA 1
ATOM 3190 C C . LEU B 1 203 ? 2.854 -23.031 -9.656 1 92.06 203 LEU B C 1
ATOM 3192 O O . LEU B 1 203 ? 3.484 -23.812 -10.367 1 92.06 203 LEU B O 1
ATOM 3196 N N . ARG B 1 204 ? 2.041 -23.5 -8.719 1 82.06 204 ARG B N 1
ATOM 3197 C CA . ARG B 1 204 ? 1.872 -24.938 -8.586 1 82.06 204 ARG B CA 1
ATOM 3198 C C . ARG B 1 204 ? 0.772 -25.453 -9.516 1 82.06 204 ARG B C 1
ATOM 3200 O O . ARG B 1 204 ? -0.173 -24.719 -9.82 1 82.06 204 ARG B O 1
#

Foldseek 3Di:
DDPPPPPLLQDADDPVPDDPVRVLLLVLLLVLLLVVLLPDALVPDDLVVSCVRSVNHSVVVCNRPVDSLLSPLSSLLVVLVVLVVPPPPVLVCPDPPDALLVSLLSVVVSVLVVCVSRVSSLVSLLVLVPDPRPSSVVSNVVSLVVVLVVSVVSNPPDPPVLSVVLSVQLVVLLNVLSVCCSVPVDPSVVSSVSSSVSSVVSRD/DDPPPPPLLQDADDPVPDDPVRVLLLVLLLVLVLVVLLPDALVPDDLVVSCVRSVNHSVVVCNRPVDSLLSLLSSLLVVLVVLVVPPPPVLVCPDPPDALLVSLLSVVVSVLVVCVSRVSSLVSLLVLVPDPRPSSVVSNVVSLVVVLVVSVVSNPPDPPVLSVVLSVQLVVLLNVLSVCCSVPVDPSVVSSVSSSVSSVVSRD

pLDDT: mean 88.81, std 15.5, range [23.22, 98.62]

Organism: Rhodococcus erythropolis (NCBI:txid1833)